Protein AF-A0A9E6JES0-F1 (afdb_monomer)

Nearest PDB structures (foldseek):
  8ete-assembly1_A-2  TM=7.889E-01  e=2.264E-19  Bifidobacterium longum
  8esi-assembly1_B  TM=7.777E-01  e=3.001E-19  Bifidobacterium longum
  8bls-assembly1_E  TM=7.922E-01  e=1.467E-17  Ligilactobacillus salivarius
  8blt-assembly1_A  TM=7.902E-01  e=5.364E-17  Ligilactobacillus salivarius
  5hke-assembly1_A  TM=7.752E-01  e=6.004E-17  Ligilactobacillus salivarius

Mean predicted aligned error: 7.17 Å

Radius of gyration: 21.52 Å; Cα contacts (8 Å, |Δi|>4): 834; chains: 1; bounding box: 73×72×56 Å

Sequence (370 aa):
MNQQLLALTLTATTMGTISSAAEACTRALYHSDALETTMVTRSMDWEGYDQAVVRGIPRGTVLDTRAPKVYGVDLNKSGVANQAYKSKYAMIEIASFDAEFVTEAINEHGVLGQIHYLNTDWQDEKALKKGNTNIDGQQFVQYVVANAKNLDEVQSIINNTNIRDQKLGGVPGQYDANATVDHFLAHFIFADNSGETILVEMVNGEKKLYRGAGSLDVISNNPTFDTMAEIDKELMGEKRFPTASINSLDRRHRAQYALEEVKAYEERFGIRDNKQLGNIIEGVAHEMRSGYTKWDVAYDMNFPTLWVSQVDLKNKTLKLDRWDTDQIEQYDFTMFDVDGKKVVELGRNPNGPETQPCTNINKSQPFCAK

Structure (mmCIF, N/CA/C/O backbone):
data_AF-A0A9E6JES0-F1
#
_entry.id   AF-A0A9E6JES0-F1
#
loop_
_atom_site.group_PDB
_atom_site.id
_atom_site.type_symbol
_atom_site.label_atom_id
_atom_site.label_alt_id
_atom_site.label_comp_id
_atom_site.label_asym_id
_atom_site.label_entity_id
_atom_site.label_seq_id
_atom_site.pdbx_PDB_ins_code
_atom_site.Cartn_x
_atom_site.Cartn_y
_atom_site.Cartn_z
_atom_site.occupancy
_atom_site.B_iso_or_equiv
_atom_site.auth_seq_id
_atom_site.auth_comp_id
_atom_site.auth_asym_id
_atom_site.auth_atom_id
_atom_site.pdbx_PDB_model_num
ATOM 1 N N . MET A 1 1 ? 52.887 48.278 -13.677 1.00 36.44 1 MET A N 1
ATOM 2 C CA . MET A 1 1 ? 52.695 47.288 -12.597 1.00 36.44 1 MET A CA 1
ATOM 3 C C . MET A 1 1 ? 51.521 47.737 -11.755 1.00 36.44 1 MET A C 1
ATOM 5 O O . MET A 1 1 ? 51.681 48.677 -10.999 1.00 36.44 1 MET A O 1
ATOM 9 N N . ASN A 1 2 ? 50.353 47.135 -11.957 1.00 38.06 2 ASN A N 1
ATOM 10 C CA . ASN A 1 2 ? 49.202 47.223 -11.060 1.00 38.06 2 ASN A CA 1
ATOM 11 C C . ASN A 1 2 ? 48.359 45.978 -11.337 1.00 38.06 2 ASN A C 1
ATOM 13 O O . ASN A 1 2 ? 47.704 45.908 -12.371 1.00 38.06 2 ASN A O 1
ATOM 17 N N . GLN A 1 3 ? 48.416 44.988 -10.451 1.00 35.19 3 GLN A N 1
ATOM 18 C CA . GLN A 1 3 ? 47.394 43.951 -10.375 1.00 35.19 3 GLN A CA 1
ATOM 19 C C . GLN A 1 3 ? 47.035 43.770 -8.905 1.00 35.19 3 GLN A C 1
ATOM 21 O O . GLN A 1 3 ? 47.848 43.333 -8.094 1.00 35.19 3 GLN A O 1
ATOM 26 N N . GLN A 1 4 ? 45.826 44.212 -8.572 1.00 38.94 4 GLN A N 1
ATOM 27 C CA . GLN A 1 4 ? 45.178 43.957 -7.297 1.00 38.94 4 GLN A CA 1
ATOM 28 C C . GLN A 1 4 ? 44.778 42.478 -7.267 1.00 38.94 4 GLN A C 1
ATOM 30 O O . GLN A 1 4 ? 44.084 42.009 -8.169 1.00 38.94 4 GLN A O 1
ATOM 35 N N . LEU A 1 5 ? 45.227 41.743 -6.248 1.00 36.50 5 LEU A N 1
ATOM 36 C CA . LEU A 1 5 ? 44.722 40.404 -5.957 1.00 36.50 5 LEU A CA 1
ATOM 37 C C . LEU A 1 5 ? 43.260 40.522 -5.500 1.00 36.50 5 LEU A C 1
ATOM 39 O O . LEU A 1 5 ? 42.992 41.037 -4.414 1.00 36.50 5 LEU A O 1
ATOM 43 N N . LEU A 1 6 ? 42.325 40.010 -6.302 1.00 34.41 6 LEU A N 1
ATOM 44 C CA . LEU A 1 6 ? 41.021 39.589 -5.797 1.00 34.41 6 LEU A CA 1
ATOM 45 C C . LEU A 1 6 ? 41.221 38.281 -5.025 1.00 34.41 6 LEU A C 1
ATOM 47 O O . LEU A 1 6 ? 41.527 37.245 -5.613 1.00 34.41 6 LEU A O 1
ATOM 51 N N . ALA A 1 7 ? 41.035 38.325 -3.710 1.00 34.94 7 ALA A N 1
ATOM 52 C CA . ALA A 1 7 ? 40.843 37.125 -2.914 1.00 34.94 7 ALA A CA 1
ATOM 53 C C . ALA A 1 7 ? 39.431 36.584 -3.195 1.00 34.94 7 ALA A C 1
ATOM 55 O O . ALA A 1 7 ? 38.444 37.154 -2.734 1.00 34.94 7 ALA A O 1
ATOM 56 N N . LEU A 1 8 ? 39.332 35.502 -3.974 1.00 33.69 8 LEU A N 1
ATOM 57 C CA . LEU A 1 8 ? 38.118 34.690 -4.035 1.00 33.69 8 LEU A CA 1
ATOM 58 C C . LEU A 1 8 ? 37.999 33.923 -2.713 1.00 33.69 8 LEU A C 1
ATOM 60 O O . LEU A 1 8 ? 38.677 32.920 -2.494 1.00 33.69 8 LEU A O 1
ATOM 64 N N . THR A 1 9 ? 37.134 34.391 -1.821 1.00 37.25 9 THR A N 1
ATOM 65 C CA . THR A 1 9 ? 36.620 33.583 -0.718 1.00 37.25 9 THR A CA 1
ATOM 66 C C . THR A 1 9 ? 35.673 32.534 -1.296 1.00 37.25 9 THR A C 1
ATOM 68 O O . THR A 1 9 ? 34.505 32.810 -1.564 1.00 37.25 9 THR A O 1
ATOM 71 N N . LEU A 1 10 ? 36.185 31.316 -1.504 1.00 34.88 10 LEU A N 1
ATOM 72 C CA . LEU A 1 10 ? 35.352 30.132 -1.703 1.00 34.88 10 LEU A CA 1
ATOM 73 C C . LEU A 1 10 ? 34.553 29.918 -0.411 1.00 34.88 10 LEU A C 1
ATOM 75 O O . LEU A 1 10 ? 35.067 29.413 0.586 1.00 34.88 10 LEU A O 1
ATOM 79 N N . THR A 1 11 ? 33.296 30.348 -0.406 1.00 38.84 11 THR A N 1
ATOM 80 C CA . THR A 1 11 ? 32.324 29.887 0.580 1.00 38.84 11 THR A CA 1
ATOM 81 C C . THR A 1 11 ? 32.032 28.433 0.241 1.00 38.84 11 THR A C 1
ATOM 83 O O . THR A 1 11 ? 31.257 28.131 -0.662 1.00 38.84 11 THR A O 1
ATOM 86 N N . ALA A 1 12 ? 32.720 27.521 0.927 1.00 36.16 12 ALA A N 1
ATOM 87 C CA . ALA A 1 12 ? 32.355 26.116 0.938 1.00 36.16 12 ALA A CA 1
ATOM 88 C C . ALA A 1 12 ? 30.955 26.022 1.552 1.00 36.16 12 ALA A C 1
ATOM 90 O O . ALA A 1 12 ? 30.785 26.063 2.770 1.00 36.16 12 ALA A O 1
ATOM 91 N N . THR A 1 13 ? 29.939 25.967 0.696 1.00 40.62 13 THR A N 1
ATOM 92 C CA . THR A 1 13 ? 28.617 25.490 1.075 1.00 40.62 13 THR A CA 1
ATOM 93 C C . THR A 1 13 ? 28.819 24.037 1.465 1.00 40.62 13 THR A C 1
ATOM 95 O O . THR A 1 13 ? 29.017 23.169 0.619 1.00 40.62 13 THR A O 1
ATOM 98 N N . THR A 1 14 ? 28.853 23.774 2.768 1.00 35.28 14 THR A N 1
ATOM 99 C CA . THR A 1 14 ? 28.667 22.431 3.299 1.00 35.28 14 THR A CA 1
ATOM 100 C C . THR A 1 14 ? 27.285 21.981 2.841 1.00 35.28 14 THR A C 1
ATOM 102 O O . THR A 1 14 ? 26.285 22.305 3.481 1.00 35.28 14 THR A O 1
ATOM 105 N N . MET A 1 15 ? 27.214 21.301 1.693 1.00 36.19 15 MET A N 1
ATOM 106 C CA . MET A 1 15 ? 26.081 20.443 1.377 1.00 36.19 15 MET A CA 1
ATOM 107 C C . MET A 1 15 ? 26.016 19.460 2.532 1.00 36.19 15 MET A C 1
ATOM 109 O O . MET A 1 15 ? 26.917 18.636 2.700 1.00 36.19 15 MET A O 1
ATOM 113 N N . GLY A 1 16 ? 25.019 19.642 3.398 1.00 29.86 16 GLY A N 1
ATOM 114 C CA . GLY A 1 16 ? 24.712 18.665 4.422 1.00 29.86 16 GLY A CA 1
ATOM 115 C C . GLY A 1 16 ? 24.606 17.324 3.721 1.00 29.86 16 GLY A C 1
ATOM 116 O O . GLY A 1 16 ? 23.878 17.194 2.738 1.00 29.86 16 GLY A O 1
ATOM 117 N N . THR A 1 17 ? 25.398 16.362 4.172 1.00 29.11 17 THR A N 1
ATOM 118 C CA . THR A 1 17 ? 25.252 14.969 3.781 1.00 29.11 17 THR A CA 1
ATOM 119 C C . THR A 1 17 ? 23.839 14.565 4.171 1.00 29.11 17 THR A C 1
ATOM 121 O O . THR A 1 17 ? 23.573 14.310 5.348 1.00 29.11 17 THR A O 1
ATOM 124 N N . ILE A 1 18 ? 22.920 14.596 3.204 1.00 34.69 18 ILE A N 1
ATOM 125 C CA . ILE A 1 18 ? 21.610 13.973 3.331 1.00 34.69 18 ILE A CA 1
ATOM 126 C C . ILE A 1 18 ? 21.941 12.510 3.585 1.00 34.69 18 ILE A C 1
ATOM 128 O O . ILE A 1 18 ? 22.409 11.810 2.690 1.00 34.69 18 ILE A O 1
ATOM 132 N N . SER A 1 19 ? 21.826 12.098 4.846 1.00 30.64 19 SER A N 1
ATOM 133 C CA . SER A 1 19 ? 21.893 10.694 5.221 1.00 30.64 19 SER A CA 1
ATOM 134 C C . SER A 1 19 ? 20.613 10.082 4.683 1.00 30.64 19 SER A C 1
ATOM 136 O O . SER A 1 19 ? 19.586 10.064 5.349 1.00 30.64 19 SER A O 1
ATOM 138 N N . SER A 1 20 ? 20.648 9.710 3.410 1.00 39.06 20 SER A N 1
ATOM 139 C CA . SER A 1 20 ? 19.683 8.799 2.832 1.00 39.06 20 SER A CA 1
ATOM 140 C C . SER A 1 20 ? 19.835 7.486 3.625 1.00 39.06 20 SER A C 1
ATOM 142 O O . SER A 1 20 ? 20.966 7.166 4.005 1.00 39.06 20 SER A O 1
ATOM 144 N N . ALA A 1 21 ? 18.756 6.761 3.952 1.00 45.75 21 ALA A N 1
ATOM 145 C CA . ALA A 1 21 ? 18.771 5.454 4.640 1.00 45.75 21 ALA A CA 1
ATOM 146 C C . ALA A 1 21 ? 17.781 4.499 3.942 1.00 45.75 21 ALA A C 1
ATOM 148 O O . ALA A 1 21 ? 16.634 4.854 3.789 1.00 45.75 21 ALA A O 1
ATOM 149 N N . ALA A 1 22 ? 18.202 3.308 3.525 1.00 50.12 22 ALA A N 1
ATOM 150 C CA . ALA A 1 22 ? 17.605 2.482 2.467 1.00 50.12 22 ALA A CA 1
ATOM 151 C C . ALA A 1 22 ? 16.067 2.290 2.344 1.00 50.12 22 ALA A C 1
ATOM 153 O O . ALA A 1 22 ? 15.336 2.280 3.322 1.00 50.12 22 ALA A O 1
ATOM 154 N N . GLU A 1 23 ? 15.595 2.099 1.095 1.00 55.84 23 GLU A N 1
ATOM 155 C CA . GLU A 1 23 ? 14.485 2.880 0.510 1.00 55.84 23 GLU A CA 1
ATOM 156 C C . GLU A 1 23 ? 13.572 2.147 -0.499 1.00 55.84 23 GLU A C 1
ATOM 158 O O . GLU A 1 23 ? 13.365 2.642 -1.617 1.00 55.84 23 GLU A O 1
ATOM 163 N N . ALA A 1 24 ? 13.078 0.943 -0.204 1.00 67.19 24 ALA A N 1
ATOM 164 C CA . ALA A 1 24 ? 12.515 0.116 -1.274 1.00 67.19 24 ALA A CA 1
ATOM 165 C C . ALA A 1 24 ? 11.066 -0.402 -1.092 1.00 67.19 24 ALA A C 1
ATOM 167 O O . ALA A 1 24 ? 10.804 -1.349 -0.390 1.00 67.19 24 ALA A O 1
ATOM 168 N N . CYS A 1 25 ? 10.110 0.254 -1.738 1.00 89.38 25 CY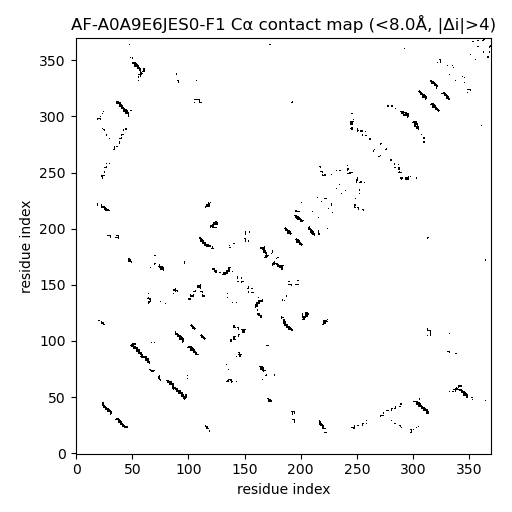S A N 1
ATOM 169 C CA . CYS A 1 25 ? 8.732 -0.051 -2.139 1.00 89.38 25 CYS A CA 1
ATOM 170 C C . CYS A 1 25 ? 8.390 0.994 -3.218 1.00 89.38 25 CYS A C 1
ATOM 172 O O . CYS A 1 25 ? 8.912 2.112 -3.203 1.00 89.38 25 CYS A O 1
ATOM 174 N N . THR A 1 26 ? 7.542 0.703 -4.188 1.00 96.19 26 THR A N 1
ATOM 175 C CA . THR A 1 26 ? 7.015 1.751 -5.079 1.00 96.19 26 THR A CA 1
ATOM 176 C C . THR A 1 26 ? 5.608 1.390 -5.476 1.00 96.19 26 THR A C 1
ATOM 178 O O . THR A 1 26 ? 5.322 0.231 -5.746 1.00 96.19 26 THR A O 1
ATOM 181 N N . ARG A 1 27 ? 4.728 2.382 -5.489 1.00 97.19 27 ARG A N 1
ATOM 182 C CA . 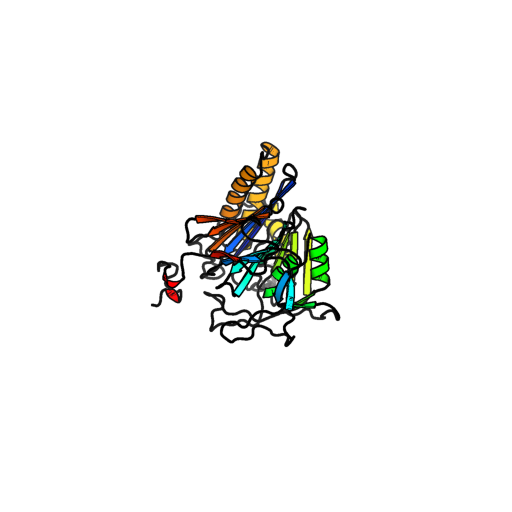ARG A 1 27 ? 3.343 2.271 -5.929 1.00 97.19 27 ARG A CA 1
ATOM 183 C C . ARG A 1 27 ? 3.148 3.162 -7.142 1.00 97.19 27 ARG A C 1
ATOM 185 O O . ARG A 1 27 ? 3.653 4.281 -7.145 1.00 97.19 27 ARG A O 1
ATOM 192 N N . ALA A 1 28 ? 2.350 2.688 -8.091 1.00 98.56 28 ALA A N 1
ATOM 193 C CA . ALA A 1 28 ? 1.813 3.459 -9.203 1.00 98.56 28 ALA A CA 1
ATOM 194 C C . ALA A 1 28 ? 0.284 3.287 -9.271 1.00 98.56 28 ALA A C 1
ATOM 196 O O . ALA A 1 28 ? -0.223 2.173 -9.131 1.00 98.56 28 ALA A O 1
ATOM 197 N N . LEU A 1 29 ? -0.445 4.380 -9.478 1.00 98.69 29 LEU A N 1
ATOM 198 C CA . LEU A 1 29 ? -1.895 4.447 -9.631 1.00 98.69 29 LEU A CA 1
ATOM 199 C C . LEU A 1 29 ? -2.220 4.983 -11.022 1.00 98.69 29 LEU A C 1
ATOM 201 O O . LEU A 1 29 ? -1.672 5.991 -11.448 1.00 98.69 29 LEU A O 1
ATOM 205 N N . TYR A 1 30 ? -3.140 4.324 -11.715 1.00 98.69 30 TYR A N 1
ATOM 206 C CA . TYR A 1 30 ? -3.657 4.776 -12.996 1.00 98.69 30 TYR A CA 1
ATOM 207 C C . TYR A 1 30 ? -5.181 4.778 -12.974 1.00 98.69 30 TYR A C 1
ATOM 209 O O . TYR A 1 30 ? -5.793 3.755 -12.660 1.00 98.69 30 TYR A O 1
ATOM 217 N N . HIS A 1 31 ? -5.790 5.905 -13.336 1.00 98.31 31 HIS A N 1
ATOM 218 C CA . HIS A 1 31 ? -7.228 5.998 -13.560 1.00 98.31 31 HIS A CA 1
ATOM 219 C C . HIS A 1 31 ? -7.518 6.068 -15.059 1.00 98.31 31 HIS A C 1
ATOM 221 O O . HIS A 1 31 ? -7.010 6.949 -15.749 1.00 98.31 31 HIS A O 1
ATOM 227 N N . SER A 1 32 ? -8.343 5.145 -15.552 1.00 97.62 32 SER A N 1
ATOM 228 C CA . SER A 1 32 ? -8.888 5.194 -16.910 1.00 97.62 32 SER A CA 1
ATOM 229 C C . SER A 1 32 ? -10.294 5.779 -16.850 1.00 97.62 32 SER A C 1
ATOM 231 O O . SER A 1 32 ? -11.217 5.120 -16.364 1.00 97.62 32 SER A O 1
ATOM 233 N N . ASP A 1 33 ? -10.469 6.981 -17.402 1.00 94.25 33 ASP A N 1
ATOM 234 C CA . ASP A 1 33 ? -11.790 7.606 -17.553 1.00 94.25 33 ASP A CA 1
ATOM 235 C C . ASP A 1 33 ? -12.699 6.761 -18.462 1.00 94.25 33 ASP A C 1
ATOM 237 O O . ASP A 1 33 ? -13.901 6.654 -18.230 1.00 94.25 33 ASP A O 1
ATOM 241 N N . ALA A 1 34 ? -12.129 6.118 -19.491 1.00 93.38 34 ALA A N 1
ATOM 242 C CA . ALA A 1 34 ? -12.888 5.326 -20.459 1.00 93.38 34 ALA A CA 1
ATOM 243 C C . ALA A 1 34 ? -13.492 4.053 -19.845 1.00 93.38 34 ALA A C 1
ATOM 245 O O . ALA A 1 34 ? -14.573 3.619 -20.249 1.00 93.38 34 ALA A O 1
ATOM 246 N N . LEU A 1 35 ? -12.798 3.450 -18.877 1.00 96.00 35 LEU A N 1
ATOM 247 C CA . LEU A 1 35 ? -13.262 2.270 -18.140 1.00 96.00 35 LEU A CA 1
ATOM 248 C C . LEU A 1 35 ? -13.908 2.635 -16.790 1.00 96.00 35 LEU A C 1
ATOM 250 O O . LEU A 1 35 ? -14.484 1.770 -16.110 1.00 96.00 35 LEU A O 1
ATOM 254 N N . GLU A 1 36 ? -13.815 3.911 -16.405 1.00 96.69 36 GLU A N 1
ATOM 255 C CA . GLU A 1 36 ? -14.141 4.461 -15.089 1.00 96.69 36 GLU A CA 1
ATOM 256 C C . GLU A 1 36 ? -13.551 3.593 -13.966 1.00 96.69 36 GLU A C 1
ATOM 258 O O . GLU A 1 36 ? -14.261 3.210 -13.031 1.00 96.69 36 GLU A O 1
ATOM 263 N N . THR A 1 37 ? -12.288 3.184 -14.102 1.00 97.62 37 THR A N 1
ATOM 264 C CA . THR A 1 37 ? -11.623 2.272 -13.163 1.00 97.62 37 THR A CA 1
ATOM 265 C C . THR A 1 37 ? -10.252 2.791 -12.766 1.00 97.62 37 THR A C 1
ATOM 267 O O . THR A 1 37 ? -9.499 3.297 -13.599 1.00 97.62 37 THR A O 1
ATOM 270 N N . THR A 1 38 ? -9.916 2.615 -11.492 1.00 98.62 38 THR A N 1
ATOM 271 C CA . THR A 1 38 ? -8.578 2.862 -10.963 1.00 98.62 38 THR A CA 1
ATOM 272 C C . THR A 1 38 ? -7.861 1.539 -10.740 1.00 98.62 38 THR A C 1
ATOM 274 O O . THR A 1 38 ? -8.344 0.677 -10.000 1.00 98.62 38 THR A O 1
ATOM 277 N N . MET A 1 39 ? -6.678 1.403 -11.335 1.00 98.56 39 MET A N 1
ATOM 278 C CA . MET A 1 39 ? -5.747 0.318 -11.054 1.00 98.56 39 MET A CA 1
ATOM 279 C C . MET A 1 39 ? -4.549 0.831 -10.274 1.00 98.56 39 MET A C 1
ATOM 281 O O . MET A 1 39 ? -3.936 1.830 -10.642 1.00 98.56 39 MET A O 1
ATOM 285 N N . VAL A 1 40 ? -4.197 0.123 -9.209 1.00 98.75 40 VAL A N 1
ATOM 286 C CA . VAL A 1 40 ? -3.021 0.423 -8.391 1.00 98.75 40 VAL A CA 1
ATOM 287 C C . VAL A 1 40 ? -2.099 -0.776 -8.428 1.00 98.75 40 VAL A C 1
ATOM 289 O O . VAL A 1 40 ? -2.554 -1.899 -8.255 1.00 98.75 40 VAL A O 1
ATOM 292 N N . THR A 1 41 ? -0.807 -0.564 -8.630 1.00 98.25 41 THR A N 1
ATOM 293 C CA . THR A 1 41 ? 0.206 -1.599 -8.431 1.00 98.25 41 THR A CA 1
ATOM 294 C C . THR A 1 41 ? 1.235 -1.142 -7.414 1.00 98.25 41 THR A C 1
ATOM 296 O O . THR A 1 41 ? 1.485 0.058 -7.289 1.00 98.25 41 THR A O 1
ATOM 299 N N . ARG A 1 42 ? 1.814 -2.086 -6.672 1.00 97.19 42 ARG A N 1
ATOM 300 C CA . ARG A 1 42 ? 2.859 -1.832 -5.684 1.00 97.19 42 ARG A CA 1
ATOM 301 C C . ARG A 1 42 ? 3.903 -2.939 -5.693 1.00 97.19 42 ARG A C 1
ATOM 303 O O . ARG A 1 42 ? 3.544 -4.109 -5.720 1.00 97.19 42 ARG A O 1
ATOM 310 N N . SER A 1 43 ? 5.177 -2.574 -5.580 1.00 95.44 43 SER A N 1
ATOM 311 C CA . SER A 1 43 ? 6.254 -3.480 -5.180 1.00 95.44 43 SER A CA 1
ATOM 312 C C . SER A 1 43 ? 6.495 -3.407 -3.671 1.00 95.44 43 SER A C 1
ATOM 314 O O . SER A 1 43 ? 6.584 -2.317 -3.096 1.00 95.44 43 SER A O 1
ATOM 316 N N . MET A 1 44 ? 6.606 -4.569 -3.030 1.00 93.94 44 MET A N 1
ATOM 317 C CA . MET A 1 44 ? 7.165 -4.701 -1.689 1.00 93.94 44 MET A CA 1
ATOM 318 C C . MET A 1 44 ? 8.609 -5.142 -1.827 1.00 93.94 44 MET A C 1
ATOM 320 O O . MET A 1 44 ? 8.873 -6.262 -2.268 1.00 93.94 44 MET A O 1
ATOM 324 N N . ASP A 1 45 ? 9.537 -4.271 -1.455 1.00 91.25 45 ASP A N 1
ATOM 325 C CA . ASP A 1 45 ? 10.955 -4.554 -1.591 1.00 91.25 45 ASP A CA 1
ATOM 326 C C . ASP A 1 45 ? 11.606 -4.560 -0.209 1.00 91.25 45 ASP A C 1
ATOM 328 O O . ASP A 1 45 ? 11.357 -3.710 0.643 1.00 91.25 45 ASP A O 1
ATOM 332 N N . TRP A 1 46 ? 12.392 -5.587 0.074 1.00 88.19 46 TRP A N 1
ATOM 333 C CA . TRP A 1 46 ? 12.938 -5.741 1.411 1.00 88.19 46 TRP A CA 1
ATOM 334 C C . TRP A 1 46 ? 14.159 -6.636 1.384 1.00 88.19 46 TRP A C 1
ATOM 336 O O . TRP A 1 46 ? 14.167 -7.678 0.729 1.00 88.19 46 TRP A O 1
ATOM 346 N N . GLU A 1 47 ? 15.196 -6.247 2.117 1.00 81.38 47 GLU A N 1
ATOM 347 C CA . GLU A 1 47 ? 16.322 -7.136 2.347 1.00 81.38 47 GLU A CA 1
ATOM 348 C C . GLU A 1 47 ? 15.921 -8.177 3.397 1.00 81.38 47 GLU A C 1
ATOM 350 O O . GLU A 1 47 ? 16.014 -7.932 4.593 1.00 81.38 47 GLU A O 1
ATOM 355 N N . GLY A 1 48 ? 15.428 -9.334 2.955 1.00 78.94 48 GLY A N 1
ATOM 356 C CA . GLY A 1 48 ? 15.006 -10.416 3.841 1.00 78.94 48 GLY A CA 1
ATOM 357 C C . GLY A 1 48 ? 13.827 -11.191 3.269 1.00 78.94 48 GLY A C 1
ATOM 358 O O . GLY A 1 48 ? 13.750 -11.439 2.069 1.00 78.94 48 GLY A O 1
ATOM 359 N N . TYR A 1 49 ? 12.912 -11.579 4.148 1.00 80.62 49 TYR A N 1
ATOM 360 C CA . TYR A 1 49 ? 11.656 -12.240 3.811 1.00 80.62 49 TYR A CA 1
ATOM 361 C C . TYR A 1 49 ? 10.546 -11.666 4.683 1.00 80.62 49 TYR A C 1
ATOM 363 O O . TYR A 1 49 ? 10.802 -11.200 5.792 1.00 80.62 49 TYR A O 1
ATOM 371 N N . ASP A 1 50 ? 9.311 -11.729 4.196 1.00 85.00 50 ASP A N 1
ATOM 372 C CA . ASP A 1 50 ? 8.157 -11.258 4.957 1.00 85.00 50 ASP A CA 1
ATOM 373 C C . ASP A 1 50 ? 7.138 -12.359 5.274 1.00 85.00 50 ASP A C 1
ATOM 375 O O . ASP A 1 50 ? 6.283 -12.152 6.123 1.00 85.00 50 ASP A O 1
ATOM 379 N N . GLN A 1 51 ? 7.206 -13.527 4.626 1.00 86.81 51 GLN A N 1
ATOM 380 C CA . GLN A 1 51 ? 6.226 -14.607 4.816 1.00 86.81 51 GLN A CA 1
ATOM 381 C C . GLN A 1 51 ? 4.771 -14.104 4.738 1.00 86.81 51 GLN A C 1
ATOM 383 O O . GLN A 1 51 ? 3.906 -14.539 5.502 1.00 86.81 51 GLN A O 1
ATOM 388 N N . ALA A 1 52 ? 4.499 -13.160 3.824 1.00 91.31 52 ALA A N 1
ATOM 389 C CA . ALA A 1 52 ? 3.209 -12.487 3.772 1.00 91.31 52 ALA A CA 1
ATOM 390 C C . ALA A 1 52 ? 2.030 -13.452 3.597 1.00 91.31 52 ALA A C 1
ATOM 392 O O . ALA A 1 52 ? 2.049 -14.353 2.752 1.00 91.31 52 ALA A O 1
ATOM 393 N N . VAL A 1 53 ? 0.956 -13.185 4.333 1.00 94.62 53 VAL A N 1
ATOM 394 C CA . VAL A 1 53 ? -0.302 -13.936 4.305 1.00 94.62 53 VAL A CA 1
ATOM 395 C C . VAL A 1 53 ? -1.417 -13.021 3.821 1.00 94.62 53 VAL A C 1
ATOM 397 O O . VAL A 1 53 ? -1.550 -11.899 4.301 1.00 94.62 53 VAL A O 1
ATOM 400 N N . VAL A 1 54 ? -2.244 -13.509 2.902 1.00 97.56 54 VAL A N 1
ATOM 401 C CA . VAL A 1 54 ? -3.464 -12.829 2.469 1.00 97.56 54 VAL A CA 1
ATOM 402 C C . VAL A 1 54 ? -4.632 -13.316 3.318 1.00 97.56 54 VAL A C 1
ATOM 404 O O . VAL A 1 54 ? -4.876 -14.522 3.420 1.00 97.56 54 VAL A O 1
ATOM 407 N N . ARG A 1 55 ? -5.361 -12.388 3.942 1.00 98.31 55 ARG A N 1
ATOM 408 C CA . ARG A 1 55 ? -6.470 -12.685 4.859 1.00 98.31 55 ARG A CA 1
ATOM 409 C C . ARG A 1 55 ? -7.759 -12.009 4.398 1.00 98.31 55 ARG A C 1
ATOM 411 O O . ARG A 1 55 ? -7.758 -10.831 4.059 1.00 98.31 55 ARG A O 1
ATOM 418 N N . GLY A 1 56 ? -8.861 -12.751 4.430 1.00 98.62 56 GLY A N 1
ATOM 419 C CA . GLY A 1 56 ? -10.222 -12.239 4.328 1.00 98.62 56 GLY A CA 1
ATOM 420 C C . GLY A 1 56 ? -10.752 -11.913 5.721 1.00 98.62 56 GLY A C 1
ATOM 421 O O . GLY A 1 56 ? -10.832 -12.791 6.586 1.00 98.62 56 GLY A O 1
ATOM 422 N N . ILE A 1 57 ? -11.095 -10.649 5.947 1.00 98.50 57 ILE A N 1
ATOM 423 C CA . ILE A 1 57 ? -11.578 -10.112 7.220 1.00 98.50 57 ILE A CA 1
ATOM 424 C C . ILE A 1 57 ? -13.071 -9.804 7.082 1.00 98.50 57 ILE A C 1
ATOM 426 O O . ILE A 1 57 ? -13.420 -8.846 6.391 1.00 98.50 57 ILE A O 1
ATOM 430 N N . PRO A 1 58 ? -13.977 -10.567 7.719 1.00 98.69 58 PRO A N 1
ATOM 431 C CA . PRO A 1 58 ? -15.403 -10.249 7.701 1.00 98.69 58 PRO A CA 1
ATOM 432 C C . PRO A 1 58 ? -15.740 -8.931 8.411 1.00 98.69 58 PRO A C 1
ATOM 434 O O . PRO A 1 58 ? -14.996 -8.459 9.285 1.00 98.69 58 PRO A O 1
ATOM 437 N N . ARG A 1 59 ? -16.911 -8.366 8.098 1.00 98.75 59 ARG A N 1
ATOM 438 C CA . ARG A 1 59 ? -17.499 -7.253 8.855 1.00 98.75 59 ARG A CA 1
ATOM 439 C C . ARG A 1 59 ? -17.668 -7.642 10.322 1.00 98.75 59 ARG A C 1
ATOM 441 O O . ARG A 1 59 ? -17.963 -8.783 10.667 1.00 98.75 59 ARG A O 1
ATOM 448 N N . GLY A 1 60 ? -17.523 -6.672 11.214 1.00 98.44 60 GLY A N 1
ATOM 449 C CA . GLY A 1 60 ? -17.691 -6.882 12.647 1.00 98.44 60 GLY A CA 1
ATOM 450 C C . GLY A 1 60 ? -16.544 -7.631 13.329 1.00 98.44 60 GLY A C 1
ATOM 451 O O . GLY A 1 60 ? -16.660 -7.905 14.529 1.00 98.44 60 GLY A O 1
ATOM 452 N N . THR A 1 61 ? -15.457 -7.944 12.611 1.00 98.25 61 THR A N 1
ATOM 453 C CA . THR A 1 61 ? -14.246 -8.542 13.188 1.00 98.25 61 THR A CA 1
ATOM 454 C C . THR A 1 61 ? -13.678 -7.612 14.252 1.00 98.25 61 THR A C 1
ATOM 456 O O . THR A 1 61 ? -13.585 -6.405 14.040 1.00 98.25 61 THR A O 1
ATOM 459 N N . VAL A 1 62 ? -13.325 -8.170 15.412 1.00 97.06 62 VAL A N 1
ATOM 460 C CA . VAL A 1 62 ? -12.720 -7.408 16.507 1.00 97.06 62 VAL A CA 1
ATOM 461 C C . VAL A 1 62 ? -11.240 -7.198 16.198 1.00 97.06 62 VAL A C 1
ATOM 463 O O . VAL A 1 62 ? -10.494 -8.168 16.099 1.00 97.06 62 VAL A O 1
ATOM 466 N N . LEU A 1 63 ? -10.850 -5.939 16.041 1.00 95.00 63 LEU A N 1
ATOM 467 C CA . LEU A 1 63 ? -9.508 -5.467 15.707 1.00 95.00 63 LEU A CA 1
ATOM 468 C C . LEU A 1 63 ? -9.004 -4.514 16.797 1.00 95.00 63 LEU A C 1
ATOM 470 O O . LEU A 1 63 ? -9.761 -4.130 17.691 1.00 95.00 63 LEU A O 1
ATOM 474 N N . ASP A 1 64 ? -7.733 -4.134 16.719 1.00 93.25 64 ASP A N 1
ATOM 475 C CA . ASP A 1 64 ? -7.023 -3.421 17.780 1.00 93.25 64 ASP A CA 1
ATOM 476 C C . ASP A 1 64 ? -6.444 -2.097 17.282 1.00 93.25 64 ASP A C 1
ATOM 478 O O . ASP A 1 64 ? -5.970 -1.994 16.152 1.00 93.25 64 ASP A O 1
ATOM 482 N N . THR A 1 65 ? -6.480 -1.067 18.122 1.00 92.50 65 THR A N 1
ATOM 483 C CA . THR A 1 65 ? -5.833 0.217 17.835 1.00 92.50 65 THR A CA 1
ATOM 484 C C . THR A 1 65 ? -4.332 0.212 18.117 1.00 92.50 65 THR A C 1
ATOM 486 O O . THR A 1 65 ? -3.653 1.179 17.776 1.00 92.50 65 THR A O 1
ATOM 489 N N . ARG A 1 66 ? -3.817 -0.817 18.796 1.00 90.06 66 ARG A N 1
ATOM 490 C CA . ARG A 1 66 ? -2.441 -0.901 19.285 1.00 90.06 66 ARG A CA 1
ATOM 491 C C . ARG A 1 66 ? -1.642 -1.962 18.532 1.00 90.06 66 ARG A C 1
ATOM 493 O O . ARG A 1 66 ? -2.164 -3.028 18.213 1.00 90.06 66 ARG A O 1
ATOM 500 N N . ALA A 1 67 ? -0.358 -1.700 18.301 1.00 83.50 67 ALA A N 1
ATOM 501 C CA . ALA A 1 67 ? 0.555 -2.715 17.790 1.00 83.50 67 ALA A CA 1
ATOM 502 C C . ALA A 1 67 ? 0.655 -3.916 18.753 1.00 83.50 67 ALA A C 1
ATOM 504 O O . ALA A 1 67 ? 0.637 -3.730 19.981 1.00 83.50 67 ALA A O 1
ATOM 505 N N . PRO A 1 68 ? 0.764 -5.151 18.231 1.00 78.19 68 PRO A N 1
ATOM 506 C CA . PRO A 1 68 ? 0.908 -6.330 19.070 1.00 78.19 68 PRO A CA 1
ATOM 507 C C . PRO A 1 68 ? 2.258 -6.336 19.800 1.00 78.19 68 PRO A C 1
ATOM 509 O O . PRO A 1 68 ? 3.187 -5.596 19.476 1.00 78.19 68 PRO A O 1
ATOM 512 N N . LYS A 1 69 ? 2.378 -7.216 20.800 1.00 83.00 69 LYS A N 1
ATOM 513 C CA . LYS A 1 69 ? 3.691 -7.572 21.345 1.00 83.00 69 LYS A CA 1
ATOM 514 C C . LYS A 1 69 ? 4.383 -8.519 20.377 1.00 83.00 69 LYS A C 1
ATOM 516 O O . LYS A 1 69 ? 3.821 -9.562 20.052 1.00 83.00 69 LYS A O 1
ATOM 521 N N . VAL A 1 70 ? 5.610 -8.183 20.008 1.00 78.19 70 VAL A N 1
ATOM 522 C CA . VAL A 1 70 ? 6.435 -8.943 19.066 1.00 78.19 70 VAL A CA 1
ATOM 523 C C . VAL A 1 70 ? 7.674 -9.429 19.809 1.00 78.19 70 VAL A C 1
ATOM 525 O O . VAL A 1 70 ? 8.319 -8.653 20.508 1.00 78.19 70 VAL A O 1
ATOM 528 N N . TYR A 1 71 ? 7.951 -10.735 19.767 1.00 75.75 71 TYR A N 1
ATOM 529 C CA . TYR A 1 71 ? 9.052 -11.381 20.510 1.00 75.75 71 TYR A CA 1
ATOM 530 C C . TYR A 1 71 ? 9.157 -10.989 22.000 1.00 75.75 71 TYR A C 1
ATOM 532 O O . TYR A 1 71 ? 10.237 -10.877 22.572 1.00 75.75 71 TYR A O 1
ATOM 540 N N . GLY A 1 72 ? 8.013 -10.769 22.659 1.00 76.12 72 GLY A N 1
ATOM 541 C CA . GLY A 1 72 ? 7.956 -10.344 24.064 1.00 76.12 72 GLY A CA 1
ATOM 542 C C . GLY A 1 72 ? 8.253 -8.857 24.301 1.00 76.12 72 GLY A C 1
ATOM 543 O O . GLY A 1 72 ? 8.120 -8.391 25.435 1.00 76.12 72 GLY A O 1
ATOM 544 N N . VAL A 1 73 ? 8.580 -8.103 23.251 1.00 80.50 73 VAL A N 1
ATOM 545 C CA . VAL A 1 73 ? 8.765 -6.654 23.276 1.00 80.50 73 VAL A CA 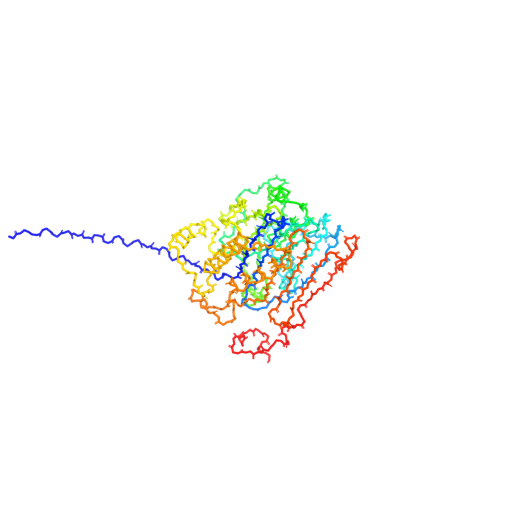1
ATOM 546 C C . VAL A 1 73 ? 7.424 -5.965 23.058 1.00 80.50 73 VAL A C 1
ATOM 548 O O . VAL A 1 73 ? 6.652 -6.287 22.156 1.00 80.50 73 VAL A O 1
ATOM 551 N N . ASP A 1 74 ? 7.136 -5.001 23.924 1.00 85.88 74 ASP A N 1
ATOM 552 C CA . ASP A 1 74 ? 6.009 -4.100 23.756 1.00 85.88 74 ASP A CA 1
ATOM 553 C C . ASP A 1 74 ? 6.398 -2.963 22.810 1.00 85.88 74 ASP A C 1
ATOM 555 O O . ASP A 1 74 ? 7.262 -2.143 23.145 1.00 85.88 74 ASP A O 1
ATOM 559 N N . LEU A 1 75 ? 5.787 -2.945 21.624 1.00 87.06 75 LEU A N 1
ATOM 560 C CA . LEU A 1 75 ? 6.087 -1.948 20.604 1.00 87.06 75 LEU A CA 1
ATOM 561 C C . LEU A 1 75 ? 5.461 -0.583 20.919 1.00 87.06 75 LEU A C 1
ATOM 563 O O . LEU A 1 75 ? 5.923 0.441 20.425 1.00 87.06 75 LEU A O 1
ATOM 567 N N . ASN A 1 76 ? 4.452 -0.520 21.788 1.00 87.00 76 ASN A N 1
ATOM 568 C CA . ASN A 1 76 ? 3.805 0.745 22.111 1.00 87.00 76 ASN A CA 1
ATOM 569 C C . ASN A 1 76 ? 4.713 1.645 22.963 1.00 87.00 76 ASN A C 1
ATOM 571 O O . ASN A 1 76 ? 5.153 1.267 24.051 1.00 87.00 76 ASN A O 1
ATOM 575 N N . LYS A 1 77 ? 4.931 2.878 22.498 1.00 85.50 77 LYS A N 1
ATOM 576 C CA . LYS A 1 77 ? 5.660 3.915 23.251 1.00 85.50 77 LYS A CA 1
ATOM 577 C C . LYS A 1 77 ? 4.749 4.783 24.115 1.00 85.50 77 LYS A C 1
ATOM 579 O O . LYS A 1 77 ? 5.173 5.298 25.144 1.00 85.50 77 LYS A O 1
ATOM 584 N N . SER A 1 78 ? 3.502 4.967 23.687 1.00 78.38 78 SER A N 1
ATOM 585 C CA . SER A 1 78 ? 2.586 5.960 24.261 1.00 78.38 78 SER A CA 1
ATOM 586 C C . SER A 1 78 ? 2.086 5.642 25.678 1.00 78.38 78 SER A C 1
ATOM 588 O O . SER A 1 78 ? 1.577 6.530 26.359 1.00 78.38 78 SER A O 1
ATOM 590 N N . GLY A 1 79 ? 2.164 4.379 26.110 1.00 77.00 79 GLY A N 1
ATOM 591 C CA . GLY A 1 79 ? 1.556 3.909 27.358 1.00 77.00 79 GLY A CA 1
ATOM 592 C C . GLY A 1 79 ? 0.022 3.860 27.323 1.00 77.00 79 GLY A C 1
ATOM 593 O O . GLY A 1 79 ? -0.606 3.580 28.345 1.00 77.00 79 GLY A O 1
ATOM 594 N N . VAL A 1 80 ? -0.599 4.122 26.167 1.00 79.81 80 VAL A N 1
ATOM 595 C CA . VAL A 1 80 ? -2.054 4.077 25.989 1.00 79.81 80 VAL A CA 1
ATOM 596 C C . VAL A 1 80 ? -2.532 2.620 25.998 1.00 79.81 80 VAL A C 1
ATOM 598 O O . VAL A 1 80 ? -1.920 1.722 25.410 1.00 79.81 80 VAL A O 1
ATOM 601 N N . ALA A 1 81 ? -3.636 2.368 26.704 1.00 80.50 81 ALA A N 1
ATOM 602 C CA . ALA A 1 81 ? -4.256 1.050 26.741 1.00 80.50 81 ALA A CA 1
ATOM 603 C C . ALA A 1 81 ? -4.813 0.666 25.362 1.00 80.50 81 ALA A C 1
ATOM 605 O O . ALA A 1 81 ? -5.346 1.511 24.646 1.00 80.50 81 ALA A O 1
ATOM 606 N N . ASN A 1 82 ? -4.714 -0.621 25.034 1.00 82.25 82 ASN A N 1
ATOM 607 C CA . ASN A 1 82 ? -5.369 -1.231 23.880 1.00 82.25 82 ASN A CA 1
ATOM 608 C C . ASN A 1 82 ? -6.873 -0.900 23.870 1.00 82.25 82 ASN A C 1
ATOM 610 O O . ASN A 1 82 ? -7.541 -1.009 24.906 1.00 82.25 82 ASN A O 1
ATOM 614 N N . GLN A 1 83 ? -7.388 -0.506 22.703 1.00 90.94 83 GLN A N 1
ATOM 615 C CA . GLN A 1 83 ? -8.815 -0.339 22.466 1.00 90.94 83 GLN A CA 1
ATOM 616 C C . GLN A 1 83 ? -9.248 -1.261 21.329 1.00 90.94 83 GLN A C 1
ATOM 618 O O . GLN A 1 83 ? -8.874 -1.083 20.175 1.00 90.94 83 GLN A O 1
ATOM 623 N N . ALA A 1 84 ? -10.094 -2.234 21.650 1.00 94.50 84 ALA A N 1
ATOM 624 C CA . ALA A 1 84 ? -10.703 -3.069 20.633 1.00 94.50 84 ALA A CA 1
ATOM 625 C C . ALA A 1 84 ? -11.823 -2.305 19.906 1.00 94.50 84 ALA A C 1
ATOM 627 O O . ALA A 1 84 ? -12.658 -1.651 20.540 1.00 94.50 84 ALA A O 1
ATOM 628 N N . TYR A 1 85 ? -11.896 -2.446 18.586 1.00 96.44 85 TYR A N 1
ATOM 629 C CA . TYR A 1 85 ? -12.993 -1.948 17.757 1.00 96.44 85 TYR A CA 1
ATOM 630 C C . TYR A 1 85 ? -13.503 -3.052 16.832 1.00 96.44 85 TYR A C 1
ATOM 632 O O . TYR A 1 85 ? -12.882 -4.099 16.687 1.00 96.44 85 TYR A O 1
ATOM 640 N N . LYS A 1 86 ? -14.672 -2.846 16.228 1.00 97.75 86 LYS A N 1
ATOM 641 C CA . LYS A 1 86 ? -15.212 -3.764 15.221 1.00 97.75 86 LYS A CA 1
ATOM 642 C C . LYS A 1 86 ? -15.046 -3.159 13.838 1.00 97.75 86 LYS A C 1
ATOM 644 O O . LYS A 1 86 ? -15.427 -2.002 13.655 1.00 97.75 86 LYS A O 1
ATOM 649 N N . SER A 1 87 ? -14.531 -3.932 12.883 1.00 98.19 87 SER A N 1
ATOM 650 C CA . SER A 1 87 ? -14.512 -3.520 11.479 1.00 98.19 87 SER A CA 1
ATOM 651 C C . SER A 1 87 ? -15.936 -3.210 11.010 1.00 98.19 87 SER A C 1
ATOM 653 O O . SER A 1 87 ? -16.877 -3.957 11.294 1.00 98.19 87 SER A O 1
ATOM 655 N N . LYS A 1 88 ? -16.124 -2.089 10.313 1.00 98.62 88 LYS A N 1
ATOM 656 C CA . LYS A 1 88 ? -17.413 -1.766 9.682 1.00 98.62 88 LYS A CA 1
ATOM 657 C C . LYS A 1 88 ? -17.551 -2.460 8.336 1.00 98.62 88 LYS A C 1
ATOM 659 O O . LYS A 1 88 ? -18.661 -2.837 7.969 1.00 98.62 88 LYS A O 1
ATOM 664 N N . TYR A 1 89 ? -16.428 -2.630 7.647 1.00 98.81 89 TYR A N 1
ATOM 665 C CA . TYR A 1 89 ? -16.360 -3.179 6.301 1.00 98.81 89 TYR A CA 1
ATOM 666 C C . TYR A 1 89 ? -15.525 -4.451 6.270 1.00 98.81 89 TYR A C 1
ATOM 668 O O . TYR A 1 89 ? -14.578 -4.603 7.048 1.00 98.81 89 TYR A O 1
ATOM 676 N N . ALA A 1 90 ? -15.897 -5.366 5.379 1.00 98.88 90 ALA A N 1
ATOM 677 C CA . ALA A 1 90 ? -15.072 -6.518 5.069 1.00 98.88 90 ALA A CA 1
ATOM 678 C C . ALA A 1 90 ? -13.814 -6.063 4.319 1.00 98.88 90 ALA A C 1
ATOM 680 O O . ALA A 1 90 ? -13.861 -5.098 3.550 1.00 98.88 90 ALA A O 1
ATOM 681 N N . MET A 1 91 ? -12.700 -6.767 4.517 1.00 98.69 91 MET A N 1
ATOM 682 C CA . MET A 1 91 ? -11.412 -6.438 3.900 1.00 98.69 91 MET A CA 1
ATOM 683 C C . MET A 1 91 ? -10.704 -7.677 3.364 1.00 98.69 91 MET A C 1
ATOM 685 O O . MET A 1 91 ? -10.871 -8.772 3.898 1.00 98.69 91 MET A O 1
ATOM 689 N N . ILE A 1 92 ? -9.874 -7.477 2.3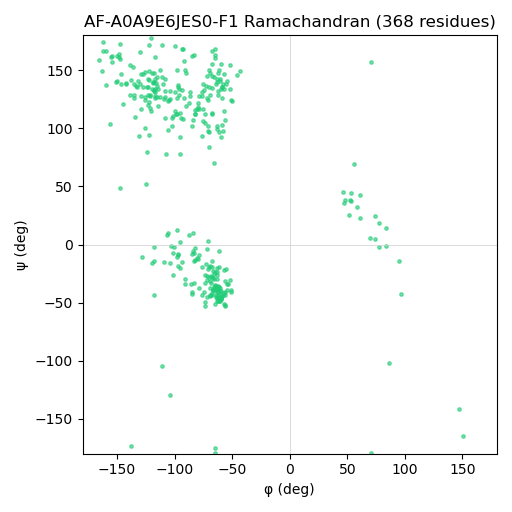49 1.00 98.88 92 ILE A N 1
ATOM 690 C CA . ILE A 1 92 ? -8.782 -8.377 1.987 1.00 98.88 92 ILE A CA 1
ATOM 691 C C . ILE A 1 92 ? -7.497 -7.643 2.345 1.00 98.88 92 ILE A C 1
ATOM 693 O O . ILE A 1 92 ? -7.294 -6.511 1.907 1.00 98.88 92 ILE A O 1
ATOM 697 N N . GLU A 1 93 ? -6.648 -8.266 3.150 1.00 98.12 93 GLU A N 1
ATOM 698 C CA . GLU A 1 93 ? -5.402 -7.663 3.619 1.00 98.12 93 GLU A CA 1
ATOM 699 C C . GLU A 1 93 ? -4.197 -8.561 3.355 1.00 98.12 93 GLU A C 1
ATOM 701 O O . GLU A 1 93 ? -4.299 -9.786 3.417 1.00 98.12 93 GLU A O 1
ATOM 706 N N . ILE A 1 94 ? -3.051 -7.936 3.092 1.00 97.50 94 ILE A N 1
ATOM 707 C CA . ILE A 1 94 ? -1.736 -8.565 3.069 1.00 97.50 94 ILE A CA 1
ATOM 708 C C . ILE A 1 94 ? -1.071 -8.253 4.407 1.00 97.50 94 ILE A C 1
ATOM 710 O O . ILE A 1 94 ? -0.793 -7.098 4.741 1.00 97.50 94 ILE A O 1
ATOM 714 N N . ALA A 1 95 ? -0.843 -9.303 5.185 1.00 94.25 95 ALA A N 1
ATOM 715 C CA . ALA A 1 95 ? -0.152 -9.246 6.456 1.00 94.25 95 ALA A CA 1
ATOM 716 C C . ALA A 1 95 ? 1.280 -9.740 6.274 1.00 94.25 95 ALA A C 1
ATOM 718 O O . ALA A 1 95 ? 1.493 -10.934 6.059 1.00 94.25 95 ALA A O 1
ATOM 719 N N . SER A 1 96 ? 2.239 -8.825 6.340 1.00 90.12 96 SER A N 1
ATOM 720 C CA . SER A 1 96 ? 3.664 -9.102 6.153 1.00 90.12 96 SER A CA 1
ATOM 721 C C . SER A 1 96 ? 4.360 -9.372 7.487 1.00 90.12 96 SER A C 1
ATOM 723 O O . SER A 1 96 ? 3.806 -9.125 8.559 1.00 90.12 96 SER A O 1
ATOM 725 N N . PHE A 1 97 ? 5.590 -9.867 7.375 1.00 86.19 97 PHE A N 1
ATOM 726 C CA . PHE A 1 97 ? 6.521 -10.191 8.453 1.00 86.19 97 PHE A CA 1
ATOM 727 C C . PHE A 1 97 ? 5.895 -11.160 9.456 1.00 86.19 97 PHE A C 1
ATOM 729 O O . PHE A 1 97 ? 5.506 -10.777 10.549 1.00 86.19 97 PHE A O 1
ATOM 736 N N . ASP A 1 98 ? 5.689 -12.405 9.015 1.00 80.50 98 ASP A N 1
ATOM 737 C CA . ASP A 1 98 ? 5.036 -13.472 9.792 1.00 80.50 98 ASP A CA 1
ATOM 738 C C . ASP A 1 98 ? 3.604 -13.119 10.247 1.00 80.50 98 ASP A C 1
ATOM 740 O O . ASP A 1 98 ? 3.101 -13.573 11.277 1.00 80.50 98 ASP A O 1
ATOM 744 N N . ALA A 1 99 ? 2.915 -12.331 9.415 1.00 78.44 99 ALA A N 1
ATOM 745 C CA . ALA A 1 99 ? 1.564 -11.821 9.635 1.00 78.44 99 ALA A CA 1
ATOM 746 C C . ALA A 1 99 ? 1.408 -10.929 10.885 1.00 78.44 99 ALA A C 1
ATOM 748 O O . ALA A 1 99 ? 0.285 -10.770 11.389 1.00 78.44 99 ALA A O 1
ATOM 749 N N . GLU A 1 100 ? 2.509 -10.326 11.348 1.00 78.94 100 GLU A N 1
ATOM 750 C CA . GLU A 1 100 ? 2.550 -9.440 12.513 1.00 78.94 100 GLU A CA 1
ATOM 751 C C . GLU A 1 100 ? 1.840 -8.105 12.269 1.00 78.94 100 GLU A C 1
ATOM 753 O O . GLU A 1 100 ? 1.241 -7.555 13.197 1.00 78.94 100 GLU A O 1
ATOM 758 N N . PHE A 1 101 ? 1.837 -7.594 11.029 1.00 86.31 101 PHE A N 1
ATOM 759 C CA . PHE A 1 101 ? 0.991 -6.455 10.674 1.00 86.31 101 PHE A CA 1
ATOM 760 C C . PHE A 1 101 ? 0.609 -6.343 9.209 1.00 86.31 101 PHE A C 1
ATOM 762 O O . PHE A 1 101 ? 1.211 -6.927 8.314 1.00 86.31 101 PHE A O 1
ATOM 769 N N . VAL A 1 102 ? -0.431 -5.545 8.993 1.00 93.50 102 VAL A N 1
ATOM 770 C CA . VAL A 1 102 ? -1.030 -5.287 7.692 1.00 93.50 102 VAL A CA 1
ATOM 771 C C . VAL A 1 102 ? -0.240 -4.213 6.962 1.00 93.50 102 VAL A C 1
ATOM 773 O O . VAL A 1 102 ? -0.211 -3.061 7.390 1.00 93.50 102 VAL A O 1
ATOM 776 N N . THR A 1 103 ? 0.375 -4.583 5.844 1.00 94.56 103 THR A N 1
ATOM 777 C CA . THR A 1 103 ? 1.101 -3.656 4.966 1.00 94.56 103 THR A CA 1
ATOM 778 C C . THR A 1 103 ? 0.233 -3.150 3.822 1.00 94.56 103 THR A C 1
ATOM 780 O O . THR A 1 103 ? 0.540 -2.105 3.247 1.00 94.56 103 THR A O 1
ATOM 783 N N . GLU A 1 104 ? -0.847 -3.856 3.488 1.00 98.06 104 GLU A N 1
ATOM 784 C CA . GLU A 1 104 ? -1.807 -3.491 2.447 1.00 98.06 104 GLU A CA 1
ATOM 785 C C . GLU A 1 104 ? -3.194 -4.033 2.776 1.00 98.06 104 GLU A C 1
ATOM 787 O O . GLU A 1 104 ? -3.318 -5.170 3.221 1.00 98.06 104 GLU A O 1
ATOM 792 N N . ALA A 1 105 ? -4.244 -3.257 2.527 1.00 98.56 105 ALA A N 1
ATOM 793 C CA . ALA A 1 105 ? -5.613 -3.747 2.612 1.00 98.56 105 ALA A CA 1
ATOM 794 C C . ALA A 1 105 ? -6.534 -3.017 1.637 1.00 98.56 105 ALA A C 1
ATOM 796 O O . ALA A 1 105 ? -6.455 -1.797 1.506 1.00 98.56 105 ALA A O 1
ATOM 797 N N . ILE A 1 106 ? -7.451 -3.755 1.016 1.00 98.88 106 ILE A N 1
ATOM 798 C CA . ILE A 1 106 ? -8.596 -3.214 0.280 1.00 98.88 106 ILE A CA 1
ATOM 799 C C . ILE A 1 106 ? -9.888 -3.650 0.965 1.00 98.88 106 ILE A C 1
ATOM 801 O O . ILE A 1 106 ? -10.014 -4.799 1.390 1.00 98.88 106 ILE A O 1
ATOM 805 N N . ASN A 1 107 ? -10.868 -2.754 1.066 1.00 98.88 107 ASN A N 1
ATOM 806 C CA . ASN A 1 107 ? -12.193 -3.107 1.568 1.00 98.88 107 ASN A CA 1
ATOM 807 C C . ASN A 1 107 ? -13.234 -3.325 0.462 1.00 98.88 107 ASN A C 1
ATOM 809 O O . ASN A 1 107 ? -13.032 -3.020 -0.712 1.00 98.88 107 ASN A O 1
ATOM 813 N N . GLU A 1 108 ? -14.393 -3.833 0.865 1.00 98.75 108 GLU A N 1
ATOM 814 C CA . GLU A 1 108 ? -15.550 -4.096 -0.003 1.00 98.75 108 GLU A CA 1
ATOM 815 C C . GLU A 1 108 ? -16.145 -2.852 -0.699 1.00 98.75 108 GLU A C 1
ATOM 817 O O . GLU A 1 108 ? -17.055 -2.978 -1.522 1.00 98.75 108 GLU A O 1
ATOM 822 N N . HIS A 1 109 ? -15.656 -1.652 -0.376 1.00 98.75 109 HIS A N 1
ATOM 823 C CA . HIS A 1 109 ? -16.017 -0.395 -1.026 1.00 98.75 109 HIS A CA 1
ATOM 824 C C . HIS A 1 109 ? -14.947 0.105 -2.006 1.00 98.75 109 HIS A C 1
ATOM 826 O O . HIS A 1 109 ? -15.170 1.112 -2.672 1.00 98.75 109 HIS A O 1
ATOM 832 N N . GLY A 1 110 ? -13.824 -0.605 -2.147 1.00 98.69 110 GLY A N 1
ATOM 833 C CA . GLY A 1 110 ? -12.735 -0.210 -3.039 1.00 98.69 110 GLY A CA 1
ATOM 834 C C . GLY A 1 110 ? -11.769 0.805 -2.430 1.00 98.69 110 GLY A C 1
ATOM 835 O O . GLY A 1 110 ? -10.983 1.393 -3.166 1.00 98.69 110 GLY A O 1
ATOM 836 N N . VAL A 1 111 ? -11.805 1.017 -1.107 1.00 98.94 111 VAL A N 1
ATOM 837 C CA . VAL A 1 111 ? -10.782 1.811 -0.414 1.00 98.94 111 VAL A CA 1
ATOM 838 C C . VAL A 1 111 ? -9.561 0.935 -0.187 1.00 98.94 111 VAL A C 1
ATOM 840 O O . VAL A 1 111 ? -9.634 -0.055 0.542 1.00 98.94 111 VAL A O 1
ATOM 843 N N . LEU A 1 112 ? -8.450 1.323 -0.802 1.00 98.94 112 LEU A N 1
ATOM 844 C CA . LEU A 1 112 ? -7.131 0.733 -0.627 1.00 98.94 112 LEU A CA 1
ATOM 845 C C . LEU A 1 112 ? -6.335 1.557 0.388 1.00 98.94 112 LEU A C 1
ATOM 847 O O . LEU A 1 112 ? -6.333 2.786 0.323 1.00 98.94 112 LEU A O 1
ATOM 851 N N . GLY A 1 113 ? -5.630 0.885 1.291 1.00 98.81 113 GLY A N 1
ATOM 852 C CA . GLY A 1 113 ? -4.642 1.472 2.188 1.00 98.81 113 GLY A CA 1
ATOM 853 C C . GLY A 1 113 ? -3.336 0.685 2.150 1.00 98.81 113 GLY A C 1
ATOM 854 O O . GLY A 1 113 ? -3.349 -0.544 2.118 1.00 98.81 113 GLY A O 1
ATOM 855 N N . GLN A 1 114 ? -2.211 1.394 2.139 1.00 98.44 114 GLN A N 1
ATOM 856 C CA . GLN A 1 114 ? -0.866 0.839 1.988 1.00 98.44 114 GLN A CA 1
ATOM 857 C C . GLN A 1 114 ? 0.104 1.517 2.958 1.00 98.44 114 GLN A C 1
ATOM 859 O O . GLN A 1 114 ? 0.036 2.728 3.178 1.00 98.44 114 GLN A O 1
ATOM 864 N N . ILE A 1 115 ? 1.014 0.727 3.524 1.00 95.56 115 ILE A N 1
ATOM 865 C CA . ILE A 1 115 ? 2.149 1.194 4.324 1.00 95.56 115 ILE A CA 1
ATOM 866 C C . ILE A 1 115 ? 3.405 1.049 3.480 1.00 95.56 115 ILE A C 1
ATOM 868 O O . ILE A 1 115 ? 3.725 -0.056 3.044 1.00 95.56 115 ILE A O 1
ATOM 872 N N . HIS A 1 116 ? 4.127 2.143 3.282 1.00 94.44 116 HIS A N 1
ATOM 873 C CA . HIS A 1 116 ? 5.434 2.153 2.631 1.00 94.44 116 HIS A CA 1
ATOM 874 C C . HIS A 1 116 ? 6.481 2.666 3.614 1.00 94.44 116 HIS A C 1
ATOM 876 O O . HIS A 1 116 ? 6.170 3.510 4.453 1.00 94.44 116 HIS A O 1
ATOM 882 N N . TYR A 1 117 ? 7.711 2.166 3.501 1.00 92.00 117 TYR A N 1
ATOM 883 C CA . TYR A 1 117 ? 8.819 2.636 4.327 1.00 92.00 117 TYR A CA 1
ATOM 884 C C . TYR A 1 117 ? 9.095 4.118 4.063 1.00 92.00 117 TYR A C 1
ATOM 886 O O . TYR A 1 117 ? 9.210 4.513 2.906 1.00 92.00 117 TYR A O 1
ATOM 894 N N . LEU A 1 118 ? 9.232 4.907 5.125 1.00 91.88 118 LEU A N 1
ATOM 895 C CA . LEU A 1 118 ? 9.708 6.286 5.079 1.00 91.88 118 LEU A CA 1
ATOM 896 C C . LEU A 1 118 ? 10.528 6.526 6.350 1.00 91.88 118 LEU A C 1
ATOM 898 O O . LEU A 1 118 ? 10.023 6.383 7.463 1.00 91.88 118 LEU A O 1
ATOM 902 N N . ASN A 1 119 ? 11.793 6.886 6.179 1.00 87.44 119 ASN A N 1
ATOM 903 C CA . ASN A 1 119 ? 12.730 7.156 7.259 1.00 87.44 119 ASN A CA 1
ATOM 904 C C . ASN A 1 119 ? 12.771 8.651 7.550 1.00 87.44 119 ASN A C 1
ATOM 906 O O . ASN A 1 119 ? 13.675 9.392 7.163 1.00 87.44 119 ASN A O 1
ATOM 910 N N . THR A 1 120 ? 11.749 9.090 8.258 1.00 80.62 120 THR A N 1
ATOM 911 C CA . THR A 1 120 ? 11.746 10.383 8.928 1.00 80.62 120 THR A CA 1
ATOM 912 C C . THR A 1 120 ? 12.247 10.208 10.352 1.00 80.62 120 THR A C 1
ATOM 914 O O . THR A 1 120 ? 12.057 9.143 10.939 1.00 80.62 120 THR A O 1
ATOM 917 N N . ASP A 1 121 ? 12.738 11.282 10.969 1.00 75.81 121 ASP A N 1
ATOM 918 C CA . ASP A 1 121 ? 12.743 11.396 12.430 1.00 75.81 121 ASP A CA 1
ATOM 919 C C . ASP A 1 121 ? 11.279 11.462 12.915 1.00 75.81 121 ASP A C 1
ATOM 921 O O . ASP A 1 121 ? 10.772 12.530 13.286 1.00 75.81 121 ASP A O 1
ATOM 925 N N . TRP A 1 122 ? 10.550 10.338 12.819 1.00 81.56 122 TRP A N 1
ATOM 926 C CA . TRP A 1 122 ? 9.148 10.254 13.202 1.00 81.56 122 TRP A CA 1
ATOM 927 C C . TRP A 1 122 ? 9.069 10.649 14.665 1.00 81.56 122 TRP A C 1
ATOM 929 O O . TRP A 1 122 ? 9.702 10.067 15.545 1.00 81.56 122 TRP A O 1
ATOM 939 N N . GLN A 1 123 ? 8.218 11.623 14.944 1.00 77.31 123 GLN A N 1
ATOM 940 C CA . GLN A 1 123 ? 7.835 11.958 16.301 1.00 77.31 123 GLN A CA 1
ATOM 941 C C . GLN A 1 123 ? 6.317 12.001 16.354 1.00 77.31 123 GLN A C 1
ATOM 943 O O . GLN A 1 123 ? 5.659 12.384 15.384 1.00 77.31 123 GLN A O 1
ATOM 948 N N . ASP A 1 124 ? 5.767 11.604 17.499 1.00 80.88 124 ASP A N 1
ATOM 949 C CA . ASP A 1 124 ? 4.370 11.873 17.816 1.00 80.88 124 ASP A CA 1
ATOM 950 C C . ASP A 1 124 ? 4.010 13.333 17.497 1.00 80.88 124 ASP A C 1
ATOM 952 O O . ASP A 1 124 ? 4.832 14.235 17.689 1.00 80.88 124 ASP A O 1
ATOM 956 N N . GLU A 1 125 ? 2.768 13.577 17.053 1.00 79.62 125 GLU A N 1
ATOM 957 C CA . GLU A 1 125 ? 2.290 14.945 16.826 1.00 79.62 125 GLU A CA 1
ATOM 958 C C . GLU A 1 125 ? 2.550 15.796 18.081 1.00 79.62 125 GLU A C 1
ATOM 960 O O . GLU A 1 125 ? 2.088 15.454 19.175 1.00 79.62 125 GLU A O 1
ATOM 965 N N . LYS A 1 126 ? 3.261 16.926 17.923 1.00 77.50 126 LYS A N 1
ATOM 966 C CA . LYS A 1 126 ? 3.656 17.816 19.041 1.00 77.50 126 LYS A CA 1
ATOM 967 C C . LYS A 1 126 ? 2.473 18.220 19.922 1.00 77.50 126 LYS A C 1
ATOM 969 O O . LYS A 1 126 ? 2.635 18.463 21.116 1.00 77.50 126 LYS A O 1
ATOM 974 N N . ALA A 1 127 ? 1.285 18.301 19.329 1.00 76.44 127 ALA A N 1
ATOM 975 C CA . ALA A 1 127 ? 0.035 18.541 20.025 1.00 76.44 127 ALA A CA 1
ATOM 976 C C . ALA A 1 127 ? -1.020 17.521 19.583 1.00 76.44 127 ALA A C 1
ATOM 978 O O . ALA A 1 127 ? -1.749 17.738 18.616 1.00 76.44 127 ALA A O 1
ATOM 979 N N . LEU A 1 128 ? -1.134 16.422 20.330 1.00 83.50 128 LEU A N 1
ATOM 980 C CA . LEU A 1 128 ? -2.239 15.480 20.162 1.00 83.50 128 LEU A CA 1
ATOM 981 C C . LEU A 1 128 ? -3.574 16.181 20.385 1.00 83.50 128 LEU A C 1
ATOM 983 O O . LEU A 1 128 ? -3.760 16.921 21.359 1.00 83.50 128 LEU A O 1
ATOM 987 N N . LYS A 1 129 ? -4.539 15.909 19.509 1.00 86.50 129 LYS A N 1
ATOM 988 C CA . LYS A 1 129 ? -5.871 16.491 19.634 1.00 86.50 129 LYS A CA 1
ATOM 989 C C . LYS A 1 129 ? -6.663 15.712 20.677 1.00 86.50 129 LYS A C 1
ATOM 991 O O . LYS A 1 129 ? -6.866 14.501 20.567 1.00 86.50 129 LYS A O 1
ATOM 996 N N . LYS A 1 130 ? -7.124 16.413 21.713 1.00 86.94 130 LYS A N 1
ATOM 997 C CA . LYS A 1 130 ? -8.005 15.838 22.734 1.00 86.94 130 LYS A CA 1
ATOM 998 C C . LYS A 1 130 ? -9.320 15.395 22.083 1.00 86.94 130 LYS A C 1
ATOM 1000 O O . LYS A 1 130 ? -9.965 16.193 21.415 1.00 86.94 130 LYS A O 1
ATOM 1005 N N . GLY A 1 131 ? -9.725 14.150 22.330 1.00 88.69 131 GLY A N 1
ATOM 1006 C CA . GLY A 1 131 ? -10.943 13.558 21.765 1.00 88.69 131 GLY A CA 1
ATOM 1007 C C . GLY A 1 131 ? -10.718 12.753 20.483 1.00 88.69 131 GLY A C 1
ATOM 1008 O O . GLY A 1 131 ? -11.589 11.965 20.132 1.00 88.69 131 GLY A O 1
ATOM 1009 N N . ASN A 1 132 ? -9.553 12.882 19.836 1.00 93.38 132 ASN A N 1
ATOM 1010 C CA . ASN A 1 132 ? -9.172 11.990 18.743 1.00 93.38 132 ASN A CA 1
ATOM 1011 C C . ASN A 1 132 ? -8.867 10.583 19.271 1.00 93.38 132 ASN A C 1
ATOM 1013 O O . ASN A 1 132 ? -8.377 10.412 20.392 1.00 93.38 132 ASN A O 1
ATOM 1017 N N . THR A 1 133 ? -9.120 9.581 18.430 1.00 93.38 133 THR A N 1
ATOM 1018 C CA . THR A 1 133 ? -8.755 8.190 18.734 1.00 93.38 133 THR A CA 1
ATOM 1019 C C . THR A 1 133 ? -7.246 8.034 18.578 1.00 93.38 133 THR A C 1
ATOM 1021 O O . THR A 1 133 ? -6.684 8.511 17.596 1.00 93.38 133 THR A O 1
ATOM 1024 N N . ASN A 1 134 ? -6.576 7.405 19.542 1.00 93.81 134 ASN A N 1
ATOM 1025 C CA . ASN A 1 134 ? -5.148 7.108 19.436 1.00 93.81 134 ASN A CA 1
ATOM 1026 C C . ASN A 1 134 ? -4.975 5.768 18.723 1.00 93.81 134 ASN A C 1
ATOM 1028 O O . ASN A 1 134 ? -5.487 4.764 19.215 1.00 93.81 134 ASN A O 1
ATOM 1032 N N . ILE A 1 135 ? -4.258 5.767 17.602 1.00 93.69 135 ILE A N 1
ATOM 1033 C CA . ILE A 1 135 ? -3.973 4.564 16.818 1.00 93.69 135 ILE A CA 1
ATOM 1034 C C . ILE A 1 135 ? -2.464 4.463 16.627 1.00 93.69 135 ILE A C 1
ATOM 1036 O O . ILE A 1 135 ? -1.840 5.415 16.162 1.00 93.69 135 ILE A O 1
ATOM 1040 N N . ASP A 1 136 ? -1.892 3.321 16.978 1.00 93.25 136 ASP A N 1
ATOM 1041 C CA . ASP A 1 136 ? -0.490 3.008 16.722 1.00 93.25 136 ASP A CA 1
ATOM 1042 C C . ASP A 1 136 ? -0.232 2.940 15.208 1.00 93.25 136 ASP A C 1
ATOM 1044 O O . ASP A 1 136 ? -1.054 2.409 14.457 1.00 93.25 136 ASP A O 1
ATOM 1048 N N . GLY A 1 137 ? 0.895 3.494 14.745 1.00 92.38 137 GLY A N 1
ATOM 1049 C CA . GLY A 1 137 ? 1.200 3.630 13.315 1.00 92.38 137 GLY A CA 1
ATOM 1050 C C . GLY A 1 137 ? 1.044 2.330 12.516 1.00 92.38 137 GLY A C 1
ATOM 1051 O O . GLY A 1 137 ? 0.463 2.338 11.433 1.00 92.38 137 GLY A O 1
ATOM 1052 N N . GLN A 1 138 ? 1.448 1.195 13.087 1.00 91.38 138 GLN A N 1
ATOM 1053 C CA . GLN A 1 138 ? 1.348 -0.130 12.464 1.00 91.38 138 GLN A CA 1
ATOM 1054 C C . GLN A 1 138 ? -0.101 -0.617 12.278 1.00 91.38 138 GLN A C 1
ATOM 1056 O O . GLN A 1 138 ? -0.360 -1.449 11.413 1.00 91.38 138 GLN A O 1
ATOM 1061 N N . GLN A 1 139 ? -1.056 -0.094 13.056 1.00 94.00 139 GLN A N 1
ATOM 1062 C CA . GLN A 1 139 ? -2.488 -0.414 12.947 1.00 94.00 139 GLN A CA 1
ATOM 1063 C C . GLN A 1 139 ? -3.272 0.613 12.123 1.00 94.00 139 GLN A C 1
ATOM 1065 O O . GLN A 1 139 ? -4.448 0.405 11.816 1.00 94.00 139 GLN A O 1
ATOM 1070 N N . PHE A 1 140 ? -2.649 1.736 11.759 1.00 95.88 140 PHE A N 1
ATOM 1071 C CA . PHE A 1 140 ? -3.365 2.879 11.209 1.00 95.88 140 PHE A CA 1
ATOM 1072 C C . PHE A 1 140 ? -4.044 2.587 9.867 1.00 95.88 140 PHE A C 1
ATOM 1074 O O . PHE A 1 140 ? -5.212 2.931 9.686 1.00 95.88 140 PHE A O 1
ATOM 1081 N N . VAL A 1 141 ? -3.358 1.895 8.953 1.00 97.56 141 VAL A N 1
ATOM 1082 C CA . VAL A 1 141 ? -3.944 1.507 7.659 1.00 97.56 141 VAL A CA 1
ATOM 1083 C C . VAL A 1 141 ? -5.134 0.572 7.845 1.00 97.56 141 VAL A C 1
ATOM 1085 O O . VAL A 1 141 ? -6.199 0.851 7.295 1.00 97.56 141 VAL A O 1
ATOM 1088 N N . GLN A 1 142 ? -4.996 -0.478 8.664 1.00 97.62 142 GLN A N 1
ATOM 1089 C CA . GLN A 1 142 ? -6.099 -1.406 8.926 1.00 97.62 142 GLN A CA 1
ATOM 1090 C C . GLN A 1 142 ? -7.292 -0.671 9.550 1.00 97.62 142 GLN A C 1
ATOM 1092 O O . GLN A 1 142 ? -8.426 -0.862 9.118 1.00 97.62 142 GLN A O 1
ATOM 1097 N N . TYR A 1 143 ? -7.041 0.233 10.501 1.00 98.06 143 TYR A N 1
ATOM 1098 C CA . TYR A 1 143 ? -8.085 1.040 11.126 1.00 98.06 143 TYR A CA 1
ATOM 1099 C C . TYR A 1 143 ? -8.843 1.913 10.122 1.00 98.06 143 TYR A C 1
ATOM 1101 O O . TYR A 1 143 ? -10.075 1.936 10.142 1.00 98.06 143 TYR A O 1
ATOM 1109 N N . VAL A 1 144 ? -8.142 2.612 9.228 1.00 98.75 144 VAL A N 1
ATOM 1110 C CA . VAL A 1 144 ? -8.778 3.462 8.212 1.00 98.75 144 VAL A CA 1
ATOM 1111 C C . VAL A 1 144 ? -9.591 2.618 7.226 1.00 98.75 144 VAL A C 1
ATOM 1113 O O . VAL A 1 144 ? -10.779 2.885 7.027 1.00 98.75 144 VAL A O 1
ATOM 1116 N N . VAL A 1 145 ? -8.992 1.568 6.657 1.00 98.81 145 VAL A N 1
ATOM 1117 C CA . VAL A 1 145 ? -9.637 0.709 5.646 1.00 98.81 145 VAL A CA 1
ATOM 1118 C C . VAL A 1 145 ? -10.838 -0.043 6.235 1.00 98.81 145 VAL A C 1
ATOM 1120 O O . VAL A 1 145 ? -11.872 -0.168 5.579 1.00 98.81 145 VAL A O 1
ATOM 1123 N N . ALA A 1 146 ? -10.781 -0.440 7.507 1.00 98.69 146 ALA A N 1
ATOM 1124 C CA . ALA A 1 146 ? -11.896 -1.087 8.197 1.00 98.69 146 ALA A CA 1
ATOM 1125 C C . ALA A 1 146 ? -13.109 -0.166 8.421 1.00 98.69 146 ALA A C 1
ATOM 1127 O O . ALA A 1 146 ? -14.181 -0.658 8.787 1.00 98.69 146 ALA A O 1
ATOM 1128 N N . ASN A 1 147 ? -12.950 1.155 8.257 1.00 98.81 147 ASN A N 1
ATOM 1129 C CA . ASN A 1 147 ? -13.927 2.156 8.689 1.00 98.81 147 ASN A CA 1
ATOM 1130 C C . ASN A 1 147 ? -14.356 3.178 7.623 1.00 98.81 147 ASN A C 1
ATOM 1132 O O . ASN A 1 147 ? -15.340 3.876 7.884 1.00 98.81 147 ASN A O 1
ATOM 1136 N N . ALA A 1 148 ? -13.696 3.259 6.459 1.00 98.81 148 ALA A N 1
ATOM 1137 C CA . ALA A 1 148 ? -13.995 4.228 5.390 1.00 98.81 148 ALA A CA 1
ATOM 1138 C C . ALA A 1 148 ? -14.646 3.605 4.139 1.00 98.81 148 ALA A C 1
ATOM 1140 O O . ALA A 1 148 ? -14.244 2.527 3.717 1.00 98.81 148 ALA A O 1
ATOM 1141 N N . LYS A 1 149 ? -15.599 4.290 3.494 1.00 98.69 149 LYS A N 1
ATOM 1142 C CA . LYS A 1 149 ? -16.170 3.874 2.189 1.00 98.69 149 LYS A CA 1
ATOM 1143 C C . LYS A 1 149 ? -15.552 4.554 0.967 1.00 98.69 149 LYS A C 1
ATOM 1145 O O . LYS A 1 149 ? -15.773 4.097 -0.146 1.00 98.69 149 LYS A O 1
ATOM 1150 N N . ASN A 1 150 ? -14.868 5.674 1.166 1.00 98.81 150 ASN A N 1
ATOM 1151 C CA . ASN A 1 150 ? -14.282 6.517 0.121 1.00 98.81 150 ASN A CA 1
ATOM 1152 C C . ASN A 1 150 ? -13.225 7.448 0.738 1.00 98.81 150 ASN A C 1
ATOM 1154 O O . ASN A 1 150 ? -13.077 7.500 1.966 1.00 98.81 150 ASN A O 1
ATOM 1158 N N . LEU A 1 151 ? -12.514 8.208 -0.095 1.00 98.75 151 LEU A N 1
ATOM 1159 C CA . LEU A 1 151 ? -11.442 9.099 0.351 1.00 98.75 151 LEU A CA 1
ATOM 1160 C C . LEU A 1 151 ? -11.909 10.274 1.224 1.00 98.75 151 LEU A C 1
ATOM 1162 O O . LEU A 1 151 ? -11.141 10.740 2.067 1.00 98.75 151 LEU A O 1
ATOM 1166 N N . ASP A 1 152 ? -13.162 10.719 1.112 1.00 98.81 152 ASP A N 1
ATOM 1167 C CA . ASP A 1 152 ? -13.705 11.745 2.014 1.00 98.81 152 ASP A CA 1
ATOM 1168 C C . ASP A 1 152 ? -13.831 11.211 3.448 1.00 98.81 152 ASP A C 1
ATOM 1170 O O . ASP A 1 152 ? -13.439 11.875 4.415 1.00 98.81 152 ASP A O 1
ATOM 1174 N N . GLU A 1 153 ? -14.320 9.976 3.598 1.00 98.88 153 GLU A N 1
ATOM 1175 C CA . GLU A 1 153 ? -14.351 9.290 4.890 1.00 98.88 153 GLU A CA 1
ATOM 1176 C C . GLU A 1 153 ? -12.939 8.976 5.402 1.00 98.88 153 GLU A C 1
ATOM 1178 O O . GLU A 1 153 ? -12.680 9.167 6.592 1.00 98.88 153 GLU A O 1
ATOM 1183 N N . VAL A 1 154 ? -12.007 8.576 4.525 1.00 98.88 154 VAL A N 1
ATOM 1184 C CA . VAL A 1 154 ? -10.587 8.393 4.882 1.00 98.88 154 VAL A CA 1
ATOM 1185 C C . VAL A 1 154 ? -10.014 9.682 5.474 1.00 98.88 154 VAL A C 1
ATOM 1187 O O . VAL A 1 154 ? -9.497 9.669 6.593 1.00 98.88 154 VAL A O 1
ATOM 1190 N N . GLN A 1 155 ? -10.156 10.815 4.781 1.00 98.75 155 GLN A N 1
ATOM 1191 C CA . GLN A 1 155 ? -9.661 12.109 5.253 1.00 98.75 155 GLN A CA 1
ATOM 1192 C C . GLN A 1 155 ? -10.301 12.513 6.588 1.00 98.75 155 GLN A C 1
ATOM 1194 O O . GLN A 1 155 ? -9.620 13.017 7.485 1.00 98.75 155 GLN A O 1
ATOM 1199 N N . SER A 1 156 ? -11.602 12.260 6.751 1.00 98.50 156 SER A N 1
ATOM 1200 C CA . SER A 1 156 ? -12.307 12.487 8.014 1.00 98.50 156 SER A CA 1
ATOM 1201 C C . SER A 1 156 ? -11.731 11.639 9.155 1.00 98.50 156 SER A C 1
ATOM 1203 O O . SER A 1 156 ? -11.470 12.163 10.241 1.00 98.50 156 SER A O 1
ATOM 1205 N N . ILE A 1 157 ? -11.458 10.351 8.923 1.00 98.44 157 ILE A N 1
ATOM 1206 C CA . ILE A 1 157 ? -10.856 9.460 9.925 1.00 98.44 157 ILE A CA 1
ATOM 1207 C C . ILE A 1 157 ? -9.442 9.922 10.291 1.00 98.44 157 ILE A C 1
ATOM 1209 O O . ILE A 1 157 ? -9.133 10.017 11.481 1.00 98.44 157 ILE A O 1
ATOM 1213 N N . ILE A 1 158 ? -8.607 10.273 9.306 1.00 97.88 158 ILE A N 1
ATOM 1214 C CA . ILE A 1 158 ? -7.240 10.772 9.539 1.00 97.88 158 ILE A CA 1
ATOM 1215 C C . ILE A 1 158 ? -7.266 12.036 10.419 1.00 97.88 158 ILE A C 1
ATOM 1217 O O . ILE A 1 158 ? -6.494 12.161 11.374 1.00 97.88 158 ILE A O 1
ATOM 1221 N N . ASN A 1 159 ? -8.190 12.964 10.149 1.00 96.19 159 ASN A N 1
ATOM 1222 C CA . ASN A 1 159 ? -8.331 14.208 10.912 1.00 96.19 159 ASN A CA 1
ATOM 1223 C C . ASN A 1 159 ? -8.774 13.988 12.370 1.00 96.19 159 ASN A C 1
ATOM 1225 O O . ASN A 1 159 ? -8.389 14.765 13.252 1.00 96.19 159 ASN A O 1
ATOM 1229 N N . ASN A 1 160 ? -9.540 12.923 12.620 1.00 96.44 160 ASN A N 1
ATOM 1230 C CA . ASN A 1 160 ? -10.064 12.535 13.934 1.00 96.44 160 ASN A CA 1
ATOM 1231 C C . ASN A 1 160 ? -9.219 11.453 14.638 1.00 96.44 160 ASN A C 1
ATOM 1233 O O . ASN A 1 160 ? -9.634 10.888 15.654 1.00 96.44 160 ASN A O 1
ATOM 1237 N N . THR A 1 161 ? -8.017 11.186 14.124 1.00 95.19 161 THR A N 1
ATOM 1238 C CA . THR A 1 161 ? -7.070 10.219 14.683 1.00 95.19 161 THR A CA 1
ATOM 1239 C C . THR A 1 161 ? -5.775 10.912 15.092 1.00 95.19 161 THR A C 1
ATOM 1241 O O . THR A 1 161 ? -5.276 11.797 14.394 1.00 95.19 161 THR A O 1
ATOM 1244 N N . ASN A 1 162 ? -5.241 10.516 16.242 1.00 94.00 162 ASN A N 1
ATOM 1245 C CA . ASN A 1 162 ? -3.864 10.772 16.637 1.00 94.00 162 ASN A CA 1
ATOM 1246 C C . ASN A 1 162 ? -3.047 9.542 16.227 1.00 94.00 162 ASN A C 1
ATOM 1248 O O . ASN A 1 162 ? -3.209 8.477 16.829 1.00 94.00 162 ASN A O 1
ATOM 1252 N N . ILE A 1 163 ? -2.202 9.684 15.208 1.00 93.31 163 ILE A N 1
ATOM 1253 C CA . ILE A 1 163 ? -1.317 8.601 14.765 1.00 93.31 163 ILE A CA 1
ATOM 1254 C C . ILE A 1 163 ? -0.128 8.575 15.724 1.00 93.31 163 ILE A C 1
ATOM 1256 O O . ILE A 1 163 ? 0.568 9.580 15.881 1.00 93.31 163 ILE A O 1
ATOM 1260 N N . ARG A 1 164 ? 0.044 7.462 16.435 1.00 92.06 164 ARG A N 1
ATOM 1261 C CA . ARG A 1 164 ? 1.026 7.316 17.508 1.00 92.06 164 ARG A CA 1
ATOM 1262 C C . ARG A 1 164 ? 2.295 6.664 16.976 1.00 92.06 164 ARG A C 1
ATOM 1264 O O . ARG A 1 164 ? 2.231 5.649 16.285 1.00 92.06 164 ARG A O 1
ATOM 1271 N N . ASP A 1 165 ? 3.431 7.243 17.340 1.00 91.25 165 ASP A N 1
ATOM 1272 C CA . ASP A 1 165 ? 4.734 6.608 17.218 1.00 91.25 165 ASP A CA 1
ATOM 1273 C C . ASP A 1 165 ? 4.787 5.344 18.083 1.00 91.25 165 ASP A C 1
ATOM 1275 O O . ASP A 1 165 ? 4.201 5.251 19.170 1.00 91.25 165 ASP A O 1
ATOM 1279 N N . GLN A 1 166 ? 5.543 4.375 17.603 1.00 89.62 166 GLN A N 1
ATOM 1280 C CA . GLN A 1 166 ? 5.757 3.089 18.236 1.00 89.62 166 GLN A CA 1
ATOM 1281 C C . GLN A 1 166 ? 7.144 2.587 17.852 1.00 89.62 166 GLN A C 1
ATOM 1283 O O . GLN A 1 166 ? 7.731 3.034 16.873 1.00 89.62 166 GLN A O 1
ATOM 1288 N N . LYS A 1 167 ? 7.653 1.623 18.604 1.00 89.00 167 LYS A N 1
ATOM 1289 C CA . LYS A 1 167 ? 8.835 0.880 18.195 1.00 89.00 167 LYS A CA 1
ATOM 1290 C C . LYS A 1 167 ? 8.516 0.020 16.976 1.00 89.00 167 LYS A C 1
ATOM 1292 O O . LYS A 1 167 ? 7.368 -0.392 16.774 1.00 89.00 167 LYS A O 1
ATOM 1297 N N . LEU A 1 168 ? 9.554 -0.298 16.216 1.00 86.56 168 LEU A N 1
ATOM 1298 C CA . LEU A 1 168 ? 9.512 -1.288 15.149 1.00 86.56 168 LEU A CA 1
ATOM 1299 C C . LEU A 1 168 ? 10.549 -2.369 15.445 1.00 86.56 168 LEU A C 1
ATOM 1301 O O . LEU A 1 168 ? 11.710 -2.076 15.719 1.00 86.56 168 LEU A O 1
ATOM 1305 N N . GLY A 1 169 ? 10.118 -3.621 15.414 1.00 84.25 169 GLY A N 1
ATOM 1306 C CA . GLY A 1 169 ? 10.968 -4.785 15.616 1.00 84.25 169 GLY A CA 1
ATOM 1307 C C . GLY A 1 169 ? 10.272 -6.026 15.082 1.00 84.25 169 GLY A C 1
ATOM 1308 O O . GLY A 1 169 ? 9.077 -5.984 14.796 1.00 84.25 169 GLY A O 1
ATOM 1309 N N . GLY A 1 170 ? 11.035 -7.103 14.939 1.00 77.56 170 GLY A N 1
ATOM 1310 C CA . GLY A 1 170 ? 10.566 -8.344 14.336 1.00 77.56 170 GLY A CA 1
ATOM 1311 C C . GLY A 1 170 ? 10.407 -8.315 12.819 1.00 77.56 170 GLY A C 1
ATOM 1312 O O . GLY A 1 170 ? 9.662 -9.104 12.257 1.00 77.56 170 GLY A O 1
ATOM 1313 N N . VAL A 1 171 ? 11.144 -7.435 12.145 1.00 81.69 171 VAL A N 1
ATOM 1314 C CA . VAL A 1 171 ? 11.184 -7.342 10.685 1.00 81.69 171 VAL A CA 1
ATOM 1315 C C . VAL A 1 171 ? 12.475 -8.012 10.191 1.00 81.69 171 VAL A C 1
ATOM 1317 O O . VAL A 1 171 ? 13.551 -7.416 10.326 1.00 81.69 171 VAL A O 1
ATOM 1320 N N . PRO A 1 172 ? 12.421 -9.254 9.661 1.00 76.25 172 PRO A N 1
ATOM 1321 C CA . PRO A 1 172 ? 13.608 -10.024 9.296 1.00 76.25 172 PRO A CA 1
ATOM 1322 C C . PRO A 1 172 ? 14.538 -9.271 8.344 1.00 76.25 172 PRO A C 1
ATOM 1324 O O . PRO A 1 172 ? 14.075 -8.611 7.423 1.00 76.25 172 PRO A O 1
ATOM 1327 N N . GLY A 1 173 ? 15.849 -9.394 8.548 1.00 74.94 173 GLY A N 1
ATOM 1328 C CA . GLY A 1 173 ? 16.880 -8.805 7.689 1.00 74.94 173 GLY A CA 1
ATOM 1329 C C . GLY A 1 173 ? 17.435 -7.462 8.171 1.00 74.94 173 GLY A C 1
ATOM 1330 O O . GLY A 1 173 ? 18.652 -7.319 8.199 1.00 74.94 173 GLY A O 1
ATOM 1331 N N . GLN A 1 174 ? 16.596 -6.535 8.658 1.00 73.25 174 GLN A N 1
ATOM 1332 C CA . GLN A 1 174 ? 17.076 -5.258 9.230 1.00 73.25 174 GLN A CA 1
ATOM 1333 C C . GLN A 1 174 ? 16.733 -5.035 10.707 1.00 73.25 174 GLN A C 1
ATOM 1335 O O . GLN A 1 174 ? 17.583 -4.567 11.464 1.00 73.25 174 GLN A O 1
ATOM 1340 N N . TYR A 1 175 ? 15.507 -5.348 11.130 1.00 75.44 175 TYR A N 1
ATOM 1341 C CA . TYR A 1 175 ? 15.004 -5.048 12.478 1.00 75.44 175 TYR A CA 1
ATOM 1342 C C . TYR A 1 175 ? 14.499 -6.328 13.146 1.00 75.44 175 TYR A C 1
ATOM 1344 O O . TYR A 1 175 ? 13.347 -6.412 13.565 1.00 75.44 175 TYR A O 1
ATOM 1352 N N . ASP A 1 176 ? 15.338 -7.365 13.155 1.00 69.38 176 ASP A N 1
ATOM 1353 C CA . ASP A 1 176 ? 14.984 -8.700 13.640 1.00 69.38 176 ASP A CA 1
ATOM 1354 C C . ASP A 1 176 ? 14.666 -8.740 15.152 1.00 69.38 176 ASP A C 1
ATOM 1356 O O . ASP A 1 176 ? 14.617 -7.722 15.842 1.00 69.38 176 ASP A O 1
ATOM 1360 N N . ALA A 1 177 ? 14.436 -9.937 15.702 1.00 64.06 177 ALA A N 1
ATOM 1361 C CA . ALA A 1 177 ? 14.070 -10.117 17.110 1.00 64.06 177 ALA A CA 1
ATOM 1362 C C . ALA A 1 177 ? 15.061 -9.493 18.121 1.00 64.06 177 ALA A C 1
ATOM 1364 O O . ALA A 1 177 ? 14.676 -9.233 19.261 1.00 64.06 177 ALA A O 1
ATOM 1365 N N . ASN A 1 178 ? 16.316 -9.241 17.725 1.00 66.19 178 ASN A N 1
ATOM 1366 C CA . ASN A 1 178 ? 17.339 -8.624 18.571 1.00 66.19 178 ASN A CA 1
ATOM 1367 C C . ASN A 1 178 ? 17.562 -7.132 18.262 1.00 66.19 178 ASN A C 1
ATOM 1369 O O . ASN A 1 178 ? 18.283 -6.463 19.006 1.00 66.19 178 ASN A O 1
ATOM 1373 N N . ALA A 1 179 ? 16.946 -6.606 17.202 1.00 71.44 179 ALA A N 1
ATOM 1374 C CA . ALA A 1 179 ? 17.075 -5.228 16.751 1.00 71.44 179 ALA A CA 1
ATOM 1375 C C . ALA A 1 179 ? 15.696 -4.553 16.714 1.00 71.44 179 ALA A C 1
ATOM 1377 O O . ALA A 1 179 ? 14.956 -4.628 15.740 1.00 71.44 179 ALA A O 1
ATOM 1378 N N . THR A 1 180 ? 15.344 -3.864 17.799 1.00 75.94 180 THR A N 1
ATOM 1379 C CA . THR A 1 180 ? 14.185 -2.963 17.824 1.00 75.94 180 THR A CA 1
ATOM 1380 C C . THR A 1 180 ? 14.670 -1.536 17.610 1.00 75.94 180 THR A C 1
ATOM 1382 O O . THR A 1 180 ? 15.531 -1.066 18.355 1.00 75.94 180 THR A O 1
ATOM 1385 N N . VAL A 1 181 ? 14.110 -0.838 16.626 1.00 84.62 181 VAL A N 1
ATOM 1386 C CA . VAL A 1 181 ? 14.294 0.609 16.485 1.00 84.62 181 VAL A CA 1
ATOM 1387 C C . VAL A 1 181 ? 13.191 1.339 17.226 1.00 84.62 181 VAL A C 1
ATOM 1389 O O . VAL A 1 181 ? 12.068 0.849 17.371 1.00 84.62 181 VAL A O 1
ATOM 1392 N N . ASP A 1 182 ? 13.518 2.528 17.717 1.00 85.50 182 ASP A N 1
ATOM 1393 C CA . ASP A 1 182 ? 12.575 3.258 18.542 1.00 85.50 182 ASP A CA 1
ATOM 1394 C C . ASP A 1 182 ? 11.389 3.780 17.729 1.00 85.50 182 ASP A C 1
ATOM 1396 O O . ASP A 1 182 ? 10.316 3.892 18.297 1.00 85.50 182 ASP A O 1
ATOM 1400 N N . HIS A 1 183 ? 11.512 4.051 16.433 1.00 86.81 183 HIS A N 1
ATOM 1401 C CA . HIS A 1 183 ? 10.465 4.724 15.657 1.00 86.81 183 HIS A CA 1
ATOM 1402 C C . HIS A 1 183 ? 9.816 3.823 14.609 1.00 86.81 183 HIS A C 1
ATOM 1404 O O . HIS A 1 183 ? 10.471 2.943 14.048 1.00 86.81 183 HIS A O 1
ATOM 1410 N N . PHE A 1 184 ? 8.540 4.076 14.308 1.00 88.12 184 PHE A N 1
ATOM 1411 C CA . PHE A 1 184 ? 7.883 3.461 13.160 1.00 88.12 184 PHE A CA 1
ATOM 1412 C C . PHE A 1 184 ? 8.295 4.207 11.892 1.00 88.12 184 PHE A C 1
ATOM 1414 O O . PHE A 1 184 ? 8.198 5.429 11.824 1.00 88.12 184 PHE A O 1
ATOM 1421 N N . LEU A 1 185 ? 8.775 3.471 10.894 1.00 88.81 185 LEU A N 1
ATOM 1422 C CA . LEU A 1 185 ? 9.393 4.037 9.695 1.00 88.81 185 LEU A CA 1
ATOM 1423 C C . LEU A 1 185 ? 8.447 3.872 8.513 1.00 88.81 185 LEU A C 1
ATOM 1425 O O . LEU A 1 185 ? 8.590 2.941 7.719 1.00 88.81 185 LEU A O 1
ATOM 1429 N N . ALA A 1 186 ? 7.429 4.729 8.430 1.00 91.94 186 ALA A N 1
ATOM 1430 C CA . ALA A 1 186 ? 6.443 4.627 7.367 1.00 91.94 186 ALA A CA 1
ATOM 1431 C C . ALA A 1 186 ? 5.730 5.933 7.016 1.00 91.94 186 ALA A C 1
ATOM 1433 O O . ALA A 1 186 ? 5.556 6.823 7.846 1.00 91.94 186 ALA A O 1
ATOM 1434 N N . HIS A 1 187 ? 5.209 5.967 5.793 1.00 95.88 187 HIS A N 1
ATOM 1435 C CA . HIS A 1 187 ? 4.077 6.807 5.416 1.00 95.88 187 HIS A CA 1
ATOM 1436 C C . HIS A 1 187 ? 2.879 5.951 4.984 1.00 95.88 187 HIS A C 1
ATOM 1438 O O . HIS A 1 187 ? 3.001 4.757 4.684 1.00 95.88 187 HIS A O 1
ATOM 1444 N N . PHE A 1 188 ? 1.699 6.566 4.991 1.00 97.88 188 PHE A N 1
ATOM 1445 C CA . PHE A 1 188 ? 0.429 5.884 4.765 1.00 97.88 188 PHE A CA 1
ATOM 1446 C C . PHE A 1 188 ? -0.243 6.417 3.519 1.00 97.88 188 PHE A C 1
ATOM 1448 O O . PHE A 1 188 ? -0.449 7.624 3.393 1.00 97.88 188 PHE A O 1
ATOM 1455 N N . ILE A 1 189 ? -0.612 5.514 2.621 1.00 98.75 189 ILE A N 1
ATOM 1456 C CA . ILE A 1 189 ? -1.124 5.868 1.305 1.00 98.75 189 ILE A CA 1
ATOM 1457 C C . ILE A 1 189 ? -2.497 5.240 1.134 1.00 98.75 189 ILE A C 1
ATOM 1459 O O . ILE A 1 189 ? -2.660 4.038 1.326 1.00 98.75 189 ILE A O 1
ATOM 1463 N N . PHE A 1 190 ? -3.480 6.040 0.742 1.00 98.94 190 PHE A N 1
ATOM 1464 C CA . PHE A 1 190 ? -4.850 5.602 0.519 1.00 98.94 190 PHE A CA 1
ATOM 1465 C C . PHE A 1 190 ? -5.317 5.979 -0.883 1.00 98.94 190 PHE A C 1
ATOM 1467 O O . PHE A 1 190 ? -4.878 6.986 -1.437 1.00 98.94 190 PHE A O 1
ATOM 1474 N N . ALA A 1 191 ? -6.193 5.168 -1.464 1.00 98.88 191 ALA A N 1
ATOM 1475 C CA . ALA A 1 191 ? -6.863 5.449 -2.732 1.00 98.88 191 ALA A CA 1
ATOM 1476 C C . ALA A 1 191 ? -8.268 4.850 -2.749 1.00 98.88 191 ALA A C 1
ATOM 1478 O O . ALA A 1 191 ? -8.560 3.908 -2.012 1.00 98.88 191 ALA A O 1
ATOM 1479 N N . ASP A 1 192 ? -9.114 5.374 -3.625 1.00 98.69 192 ASP A N 1
ATOM 1480 C CA . ASP A 1 192 ? -10.357 4.735 -4.041 1.00 98.69 192 ASP A CA 1
ATOM 1481 C C . ASP A 1 192 ? -10.543 4.887 -5.564 1.00 98.69 192 ASP A C 1
ATOM 1483 O O . ASP A 1 192 ? -9.658 5.356 -6.287 1.00 98.69 192 ASP A O 1
ATOM 1487 N N . ASN A 1 193 ? -11.704 4.480 -6.079 1.00 98.31 193 ASN A N 1
ATOM 1488 C CA . ASN A 1 193 ? -11.980 4.539 -7.513 1.00 98.31 193 ASN A CA 1
ATOM 1489 C C . ASN A 1 193 ? -12.181 5.965 -8.074 1.00 98.31 193 ASN A C 1
ATOM 1491 O O . ASN A 1 193 ? -12.477 6.098 -9.257 1.00 98.31 193 ASN A O 1
ATOM 1495 N N . SER A 1 194 ? -12.035 7.027 -7.270 1.00 98.06 194 SER A N 1
ATOM 1496 C CA . SER A 1 194 ? -12.017 8.411 -7.776 1.00 98.06 194 SER A CA 1
ATOM 1497 C C . SER A 1 194 ? -10.781 8.721 -8.624 1.00 98.06 194 SER A C 1
ATOM 1499 O O . SER A 1 194 ? -10.785 9.704 -9.357 1.00 98.06 194 SER A O 1
ATOM 1501 N N . GLY A 1 195 ? -9.722 7.913 -8.495 1.00 97.44 195 GLY A N 1
ATOM 1502 C CA . GLY A 1 195 ? -8.424 8.182 -9.115 1.00 97.44 195 GLY A CA 1
ATOM 1503 C C . GLY A 1 195 ? -7.539 9.125 -8.296 1.00 97.44 195 GLY A C 1
ATOM 1504 O O . GLY A 1 195 ? -6.403 9.371 -8.681 1.00 97.44 195 GLY A O 1
ATOM 1505 N N . GLU A 1 196 ? -8.016 9.626 -7.152 1.00 98.50 196 GLU A N 1
ATOM 1506 C CA . GLU A 1 196 ? -7.188 10.394 -6.226 1.00 98.50 196 GLU A CA 1
ATOM 1507 C C . GLU A 1 196 ? -6.399 9.489 -5.266 1.00 98.50 196 GLU A C 1
ATOM 1509 O O . GLU A 1 196 ? -6.719 8.324 -5.011 1.00 98.50 196 GLU A O 1
ATOM 1514 N N . THR A 1 197 ? -5.375 10.083 -4.665 1.00 98.81 197 THR A N 1
ATOM 1515 C CA . THR A 1 197 ? -4.572 9.509 -3.591 1.00 98.81 197 THR A CA 1
ATOM 1516 C C . THR A 1 197 ? -4.616 10.426 -2.373 1.00 98.81 197 THR A C 1
ATOM 1518 O O . THR A 1 197 ? -4.548 11.646 -2.518 1.00 98.81 197 THR A O 1
ATOM 1521 N N . ILE A 1 198 ? -4.677 9.851 -1.167 1.00 98.88 198 ILE A N 1
ATOM 1522 C CA . ILE A 1 198 ? -4.332 10.541 0.084 1.00 98.88 198 ILE A CA 1
ATOM 1523 C C . ILE A 1 198 ? -3.015 9.972 0.608 1.00 98.88 198 ILE A C 1
ATOM 1525 O O . ILE A 1 198 ? -2.906 8.764 0.801 1.00 98.88 198 ILE A O 1
ATOM 1529 N N . LEU A 1 199 ? -2.042 10.837 0.886 1.00 98.81 199 LEU A N 1
ATOM 1530 C CA . LEU A 1 199 ? -0.771 10.481 1.520 1.00 98.81 199 LEU A CA 1
ATOM 1531 C C . LEU A 1 199 ? -0.667 11.150 2.891 1.00 98.81 199 LEU A C 1
ATOM 1533 O O . LEU A 1 199 ? -0.959 12.340 3.026 1.00 98.81 199 LEU A O 1
ATOM 1537 N N . VAL A 1 200 ? -0.214 10.397 3.892 1.00 98.12 200 VAL A N 1
ATOM 1538 C CA . VAL A 1 200 ? 0.065 10.897 5.240 1.00 98.12 200 VAL A CA 1
ATOM 1539 C C . VAL A 1 200 ? 1.510 10.600 5.620 1.00 98.12 200 VAL A C 1
ATOM 1541 O O . VAL A 1 200 ? 1.894 9.435 5.700 1.00 98.12 200 VAL A O 1
ATOM 1544 N N . GLU A 1 201 ? 2.281 11.647 5.909 1.00 96.06 201 GLU A N 1
ATOM 1545 C CA . GLU A 1 201 ? 3.666 11.554 6.387 1.00 96.06 201 GLU A CA 1
ATOM 1546 C C . GLU A 1 201 ? 3.795 12.179 7.780 1.00 96.06 201 GLU A C 1
ATOM 1548 O O . GLU A 1 201 ? 3.215 13.232 8.061 1.00 96.06 201 GLU A O 1
ATOM 1553 N N . MET A 1 202 ? 4.579 11.544 8.650 1.00 92.94 202 MET A N 1
ATOM 1554 C CA . MET A 1 202 ? 4.850 12.019 10.006 1.00 92.94 202 MET A CA 1
ATOM 1555 C C . MET A 1 202 ? 6.269 12.582 10.067 1.00 92.94 202 MET A C 1
ATOM 1557 O O . MET A 1 202 ? 7.231 11.837 10.194 1.00 92.94 202 MET A O 1
ATOM 1561 N N . VAL A 1 203 ? 6.421 13.904 9.974 1.00 90.00 203 VAL A N 1
ATOM 1562 C CA . VAL A 1 203 ? 7.736 14.551 9.824 1.00 90.00 203 VAL A CA 1
ATOM 1563 C C . VAL A 1 203 ? 7.969 15.520 10.977 1.00 90.00 203 VAL A C 1
ATOM 1565 O O . VAL A 1 203 ? 7.237 16.496 11.113 1.00 90.00 203 VAL A O 1
ATOM 1568 N N . ASN A 1 204 ? 8.989 15.291 11.813 1.00 86.56 204 ASN A N 1
ATOM 1569 C CA . ASN A 1 204 ? 9.377 16.208 12.900 1.00 86.56 204 ASN A CA 1
ATOM 1570 C C . ASN A 1 204 ? 8.215 16.608 13.839 1.00 86.56 204 ASN A C 1
ATOM 1572 O O . ASN A 1 204 ? 8.105 17.764 14.274 1.00 86.56 204 ASN A O 1
ATOM 1576 N N . GLY A 1 205 ? 7.328 15.652 14.135 1.00 86.44 205 GLY A N 1
ATOM 1577 C CA . GLY A 1 205 ? 6.156 15.847 14.992 1.00 86.44 205 GLY A CA 1
ATOM 1578 C C . GLY A 1 205 ? 4.988 16.570 14.315 1.00 86.44 205 GLY A C 1
ATOM 1579 O O . GLY A 1 205 ? 4.117 17.102 15.010 1.00 86.44 205 GLY A O 1
ATOM 1580 N N . GLU A 1 206 ? 4.971 16.617 12.981 1.00 89.44 206 GLU A N 1
ATOM 1581 C CA . GLU A 1 206 ? 3.885 17.159 12.163 1.00 89.44 206 GLU A CA 1
ATOM 1582 C C . GLU A 1 206 ? 3.268 16.064 11.290 1.00 89.44 206 GLU A C 1
ATOM 1584 O O . GLU A 1 206 ? 3.973 15.341 10.587 1.00 89.44 206 GLU A O 1
ATOM 1589 N N . LYS A 1 207 ? 1.935 15.971 11.312 1.00 92.75 207 LYS A N 1
ATOM 1590 C CA . LYS A 1 207 ? 1.163 15.137 10.389 1.00 92.75 207 LYS A CA 1
ATOM 1591 C C . LYS A 1 207 ? 0.911 15.915 9.101 1.00 92.75 207 LYS A C 1
ATOM 1593 O O . LYS A 1 207 ? 0.031 16.780 9.062 1.00 92.75 207 LYS A O 1
ATOM 1598 N N . LYS A 1 208 ? 1.675 15.609 8.056 1.00 95.12 208 LYS A N 1
ATOM 1599 C CA . LYS A 1 208 ? 1.474 16.159 6.714 1.00 95.12 208 LYS A CA 1
ATOM 1600 C C . LYS A 1 208 ? 0.466 15.303 5.960 1.00 95.12 208 LYS A C 1
ATOM 1602 O O . LYS A 1 208 ? 0.616 14.088 5.901 1.00 95.12 208 LYS A O 1
ATOM 1607 N N . LEU A 1 209 ? -0.565 15.939 5.411 1.00 97.31 209 LEU A N 1
ATOM 1608 C CA . LEU A 1 209 ? -1.624 15.282 4.649 1.00 97.31 209 LEU A CA 1
ATOM 1609 C C . LEU A 1 209 ? -1.688 15.900 3.257 1.00 97.31 209 LEU A C 1
ATOM 1611 O O . LEU A 1 209 ? -1.915 17.103 3.121 1.00 97.31 209 LEU A O 1
ATOM 1615 N N . TYR A 1 210 ? -1.542 15.057 2.244 1.00 98.56 210 TYR A N 1
ATOM 1616 C CA . TYR A 1 210 ? -1.664 15.415 0.837 1.00 98.56 210 TYR A CA 1
ATOM 1617 C C . TYR A 1 210 ? -2.860 14.688 0.235 1.00 98.56 210 TYR A C 1
ATOM 1619 O O . TYR A 1 210 ? -3.124 13.541 0.594 1.00 98.56 210 TYR A O 1
ATOM 1627 N N . ARG A 1 211 ? -3.575 15.344 -0.680 1.00 98.50 211 ARG A N 1
ATOM 1628 C CA . ARG A 1 211 ? -4.654 14.733 -1.458 1.00 98.50 211 ARG A CA 1
ATOM 1629 C C . ARG A 1 211 ? -4.646 15.258 -2.886 1.00 98.50 211 ARG A C 1
ATOM 1631 O O . ARG A 1 211 ? -4.481 16.461 -3.080 1.00 98.50 211 ARG A O 1
ATOM 1638 N N . GLY A 1 212 ? -4.858 14.370 -3.849 1.00 98.31 212 GLY A N 1
ATOM 1639 C CA . GLY A 1 212 ? -5.030 14.716 -5.258 1.00 98.31 212 GLY A CA 1
ATOM 1640 C C . GLY A 1 212 ? -4.558 13.605 -6.192 1.00 98.31 212 GLY A C 1
ATOM 1641 O O . GLY A 1 212 ? -4.329 12.479 -5.756 1.00 98.31 212 GLY A O 1
ATOM 1642 N N . ALA A 1 213 ? -4.394 13.952 -7.465 1.00 96.62 213 ALA A N 1
ATOM 1643 C CA . ALA A 1 213 ? -3.875 13.089 -8.528 1.00 96.62 213 ALA A CA 1
ATOM 1644 C C . ALA A 1 213 ? -2.601 13.694 -9.155 1.00 96.62 213 ALA A C 1
ATOM 1646 O O . ALA A 1 213 ? -2.177 14.799 -8.792 1.00 96.62 213 ALA A O 1
ATOM 1647 N N . GLY A 1 214 ? -1.988 12.997 -10.110 1.00 95.00 214 GLY A N 1
ATOM 1648 C CA . GLY A 1 214 ? -0.792 13.443 -10.821 1.00 95.00 214 GLY A CA 1
ATOM 1649 C C . GLY A 1 214 ? 0.483 13.073 -10.069 1.00 95.00 214 GLY A C 1
ATOM 1650 O O . GLY A 1 214 ? 0.921 11.930 -10.097 1.00 95.00 214 GLY A O 1
ATOM 1651 N N . SER A 1 215 ? 1.109 14.021 -9.364 1.00 94.69 215 SER A N 1
ATOM 1652 C CA . SER A 1 215 ? 2.357 13.726 -8.634 1.00 94.69 215 SER A CA 1
ATOM 1653 C C . SER A 1 215 ? 2.175 12.691 -7.517 1.00 94.69 215 SER A C 1
ATOM 1655 O O . SER A 1 215 ? 3.137 12.018 -7.155 1.00 94.69 215 SER A O 1
ATOM 1657 N N . LEU A 1 216 ? 0.956 12.535 -6.993 1.00 98.00 216 LEU A N 1
ATOM 1658 C CA . LEU A 1 216 ? 0.608 11.511 -6.005 1.00 98.00 216 LEU A CA 1
ATOM 1659 C C . LEU A 1 216 ? 0.290 10.137 -6.624 1.00 98.00 216 LEU A C 1
ATOM 1661 O O . LEU A 1 216 ? 0.130 9.171 -5.878 1.00 98.00 216 LEU A O 1
ATOM 1665 N N . ASP A 1 217 ? 0.209 10.027 -7.953 1.00 98.19 217 ASP A N 1
ATOM 1666 C CA . ASP A 1 217 ? -0.106 8.761 -8.629 1.00 98.19 217 ASP A CA 1
ATOM 1667 C C . ASP A 1 217 ? 1.026 7.748 -8.453 1.00 98.19 217 ASP A C 1
ATOM 1669 O O . ASP A 1 217 ? 0.795 6.544 -8.394 1.00 98.19 217 ASP A O 1
ATOM 1673 N N . VAL A 1 218 ? 2.254 8.234 -8.289 1.00 98.12 218 VAL A N 1
ATOM 1674 C CA . VAL A 1 218 ? 3.408 7.416 -7.931 1.00 98.12 218 VAL A CA 1
ATOM 1675 C C . VAL A 1 218 ? 3.891 7.832 -6.558 1.00 98.12 218 VAL A C 1
ATOM 1677 O O . VAL A 1 218 ? 4.041 9.023 -6.317 1.00 98.12 218 VAL A O 1
ATOM 1680 N N . ILE A 1 219 ? 4.173 6.877 -5.671 1.00 97.75 219 ILE A N 1
ATOM 1681 C CA . ILE A 1 219 ? 4.800 7.106 -4.360 1.00 97.75 219 ILE A CA 1
ATOM 1682 C C . ILE A 1 219 ? 5.830 6.003 -4.112 1.00 97.75 219 ILE A C 1
ATOM 1684 O O . ILE A 1 219 ? 5.514 4.818 -4.242 1.00 97.75 219 ILE A O 1
ATOM 1688 N N . SER A 1 220 ? 7.058 6.384 -3.767 1.00 95.31 220 SER A N 1
ATOM 1689 C CA . SER A 1 220 ? 8.140 5.459 -3.418 1.00 95.31 220 SER A CA 1
ATOM 1690 C C . SER A 1 220 ? 8.357 5.448 -1.900 1.00 95.31 220 SER A C 1
ATOM 1692 O O . SER A 1 220 ? 7.374 5.263 -1.187 1.00 95.31 220 SER A O 1
ATOM 1694 N N . ASN A 1 221 ? 9.586 5.608 -1.402 1.00 92.69 221 ASN A N 1
ATOM 1695 C CA . ASN A 1 221 ? 9.911 5.590 0.030 1.00 92.69 221 ASN A CA 1
ATOM 1696 C C . ASN A 1 221 ? 10.336 6.965 0.523 1.00 92.69 221 ASN A C 1
ATOM 1698 O O . ASN A 1 221 ? 9.490 7.835 0.655 1.00 92.69 221 ASN A O 1
ATOM 1702 N N . ASN A 1 222 ? 11.626 7.196 0.747 1.00 90.06 222 ASN A N 1
ATOM 1703 C CA . ASN A 1 222 ? 12.179 8.522 0.947 1.00 90.06 222 ASN A CA 1
ATOM 1704 C C . ASN A 1 222 ? 12.668 9.113 -0.390 1.00 90.06 222 ASN A C 1
ATOM 1706 O O . ASN A 1 222 ? 12.824 8.393 -1.386 1.00 90.06 222 ASN A O 1
ATOM 1710 N N . PRO A 1 223 ? 12.990 10.415 -0.425 1.00 92.69 223 PRO A N 1
ATOM 1711 C CA . PRO A 1 223 ? 12.756 11.426 0.619 1.00 92.69 223 PRO A CA 1
ATOM 1712 C C . PRO A 1 223 ? 11.260 11.664 0.855 1.00 92.69 223 PRO A C 1
ATOM 1714 O O . PRO A 1 223 ? 10.431 11.048 0.203 1.00 92.69 223 PRO A O 1
ATOM 1717 N N . THR A 1 224 ? 10.897 12.561 1.773 1.00 94.94 224 THR A N 1
ATOM 1718 C CA . THR A 1 224 ? 9.492 12.979 1.955 1.00 94.94 224 THR A CA 1
ATOM 1719 C C . THR A 1 224 ? 8.865 13.424 0.636 1.00 94.94 224 THR A C 1
ATOM 1721 O O . THR A 1 224 ? 9.574 13.930 -0.244 1.00 94.94 224 THR A O 1
ATOM 1724 N N . PHE A 1 225 ? 7.544 13.329 0.519 1.00 96.62 225 PHE A N 1
ATOM 1725 C CA . PHE A 1 225 ? 6.833 13.655 -0.715 1.00 96.62 225 PHE A CA 1
ATOM 1726 C C . PHE A 1 225 ? 7.118 15.063 -1.251 1.00 96.62 225 PHE A C 1
ATOM 1728 O O . PHE A 1 225 ? 7.307 15.217 -2.455 1.00 96.62 225 PHE A O 1
ATOM 1735 N N . ASP A 1 226 ? 7.239 16.078 -0.385 1.00 95.81 226 ASP A N 1
ATOM 1736 C CA . ASP A 1 226 ? 7.609 17.442 -0.810 1.00 95.81 226 ASP A CA 1
ATOM 1737 C C . ASP A 1 226 ? 8.937 17.455 -1.586 1.00 95.81 226 ASP A C 1
ATOM 1739 O O . ASP A 1 226 ? 9.084 18.145 -2.593 1.00 95.81 226 ASP A O 1
ATOM 1743 N N . THR A 1 227 ? 9.914 16.676 -1.121 1.00 95.00 227 THR A N 1
ATOM 1744 C CA . THR A 1 227 ? 11.227 16.559 -1.759 1.00 95.00 227 THR A CA 1
ATOM 1745 C C . THR A 1 227 ? 11.153 15.732 -3.034 1.00 95.00 227 THR A C 1
ATOM 1747 O O . THR A 1 227 ? 11.768 16.120 -4.023 1.00 95.00 227 THR A O 1
ATOM 1750 N N . MET A 1 228 ? 10.388 14.633 -3.041 1.00 94.69 228 MET A N 1
ATOM 1751 C CA . MET A 1 228 ? 10.144 13.869 -4.268 1.00 94.69 228 MET A CA 1
ATOM 1752 C C . MET A 1 228 ? 9.554 14.774 -5.354 1.00 94.69 228 MET A C 1
ATOM 1754 O O . MET A 1 228 ? 10.109 14.873 -6.440 1.00 94.69 228 MET A O 1
ATOM 1758 N N . ALA A 1 229 ? 8.483 15.502 -5.031 1.00 94.31 229 ALA A N 1
ATOM 1759 C CA . ALA A 1 229 ? 7.789 16.382 -5.962 1.00 94.31 229 ALA A CA 1
ATOM 1760 C C . ALA A 1 229 ? 8.664 17.544 -6.461 1.00 94.31 229 ALA A C 1
ATOM 1762 O O . ALA A 1 229 ? 8.463 18.025 -7.576 1.00 94.31 229 ALA A O 1
ATOM 1763 N N . GLU A 1 230 ? 9.623 18.016 -5.659 1.00 93.75 230 GLU A N 1
ATOM 1764 C CA . GLU A 1 230 ? 10.599 19.011 -6.112 1.00 93.75 230 GLU A CA 1
ATOM 1765 C C . GLU A 1 230 ? 11.611 18.406 -7.092 1.00 93.75 230 GLU A C 1
ATOM 1767 O O . GLU A 1 230 ? 11.862 18.990 -8.143 1.00 93.75 230 GLU A O 1
ATOM 1772 N N . ILE A 1 231 ? 12.145 17.219 -6.790 1.00 91.50 231 ILE A N 1
ATOM 1773 C CA . ILE A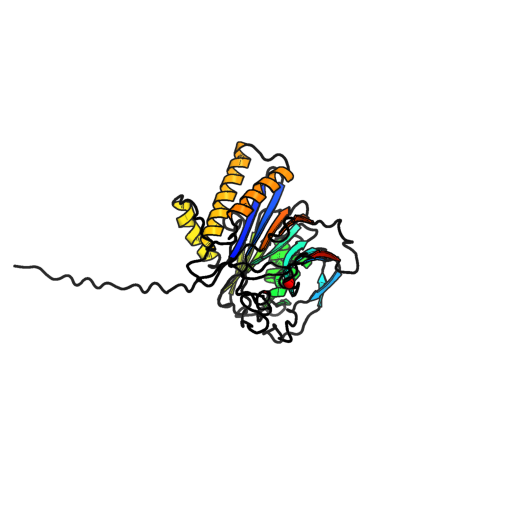 1 231 ? 13.106 16.516 -7.652 1.00 91.50 231 ILE A CA 1
ATOM 1774 C C . ILE A 1 231 ? 12.463 16.115 -8.988 1.00 91.50 231 ILE A C 1
ATOM 1776 O O . ILE A 1 231 ? 13.090 16.265 -10.039 1.00 91.50 231 ILE A O 1
ATOM 1780 N N . ASP A 1 232 ? 11.196 15.690 -8.970 1.00 91.00 232 ASP A N 1
ATOM 1781 C CA . ASP A 1 232 ? 10.426 15.347 -10.170 1.00 91.00 232 ASP A CA 1
ATOM 1782 C C . ASP A 1 232 ? 10.430 16.500 -11.196 1.00 91.00 232 ASP A C 1
ATOM 1784 O O . ASP A 1 232 ? 10.473 16.254 -12.402 1.00 91.00 232 ASP A O 1
ATOM 1788 N N . LYS A 1 233 ? 10.449 17.769 -10.751 1.00 88.25 233 LYS A N 1
ATOM 1789 C CA . LYS A 1 233 ? 10.493 18.937 -11.655 1.00 88.25 233 LYS A CA 1
ATOM 1790 C C . LYS A 1 233 ? 11.771 18.981 -12.490 1.00 88.25 233 LYS A C 1
ATOM 1792 O O . LYS A 1 233 ? 11.706 19.376 -13.653 1.00 88.25 233 LYS A O 1
ATOM 1797 N N . GLU A 1 234 ? 12.911 18.588 -11.921 1.00 85.94 234 GLU A N 1
ATOM 1798 C CA . GLU A 1 234 ? 14.173 18.488 -12.661 1.00 85.94 234 GLU A CA 1
ATOM 1799 C C . GLU A 1 234 ? 14.151 17.265 -13.585 1.00 85.94 234 GLU A C 1
ATOM 1801 O O . GLU A 1 234 ? 14.372 17.394 -14.791 1.00 85.94 234 GLU A O 1
ATOM 1806 N N . LEU A 1 235 ? 13.839 16.085 -13.036 1.00 84.44 235 LEU A N 1
ATOM 1807 C CA . LEU A 1 235 ? 13.929 14.818 -13.766 1.00 84.44 235 LEU A CA 1
ATOM 1808 C C . LEU A 1 235 ? 12.975 14.764 -14.969 1.00 84.44 235 LEU A C 1
ATOM 1810 O O . LEU A 1 235 ? 13.391 14.405 -16.076 1.00 84.44 235 LEU A O 1
ATOM 1814 N N . MET A 1 236 ? 11.721 15.177 -14.772 1.00 79.06 236 MET A N 1
ATOM 1815 C CA . MET A 1 236 ? 10.702 15.205 -15.824 1.00 79.06 236 MET A CA 1
ATOM 1816 C C . MET A 1 236 ? 10.865 16.426 -16.739 1.00 79.06 236 MET A C 1
ATOM 1818 O O . MET A 1 236 ? 10.697 16.322 -17.956 1.00 79.06 236 MET A O 1
ATOM 1822 N N . GLY A 1 237 ? 11.235 17.587 -16.185 1.00 75.75 237 GLY A N 1
ATOM 1823 C CA . GLY A 1 237 ? 11.391 18.833 -16.944 1.00 75.75 237 GLY A CA 1
ATOM 1824 C C . GLY A 1 237 ? 12.521 18.783 -17.974 1.00 75.75 237 GLY A C 1
ATOM 1825 O O . GLY A 1 237 ? 12.380 19.309 -19.080 1.00 75.75 237 GLY A O 1
ATOM 1826 N N . GLU A 1 238 ? 13.618 18.097 -17.653 1.00 74.56 238 GLU A N 1
ATOM 1827 C CA . GLU A 1 238 ? 14.735 17.885 -18.579 1.00 74.56 238 GLU A CA 1
ATOM 1828 C C . GLU A 1 238 ? 14.515 16.728 -19.566 1.00 74.56 238 GLU A C 1
ATOM 1830 O O . GLU A 1 238 ? 15.360 16.497 -20.434 1.00 74.56 238 GLU A O 1
ATOM 1835 N N . LYS A 1 239 ? 13.393 15.999 -19.461 1.00 72.19 239 LYS A N 1
ATOM 1836 C CA . LYS A 1 239 ? 13.132 14.764 -20.221 1.00 72.19 239 LYS A CA 1
ATOM 1837 C C . LYS A 1 239 ? 14.265 13.744 -20.071 1.00 72.19 239 LYS A C 1
ATOM 1839 O O . LYS A 1 239 ? 14.639 13.069 -21.034 1.00 72.19 239 LYS A O 1
ATOM 1844 N N . ARG A 1 240 ? 14.853 13.653 -18.872 1.00 75.56 240 ARG A N 1
ATOM 1845 C CA . ARG A 1 240 ? 15.877 12.644 -18.591 1.00 75.56 240 ARG A CA 1
ATOM 1846 C C . ARG A 1 240 ? 15.209 11.277 -18.574 1.00 75.56 240 ARG A C 1
ATOM 1848 O O . ARG A 1 240 ? 14.232 11.073 -17.858 1.00 75.56 240 ARG A O 1
ATOM 1855 N N . PHE A 1 241 ? 15.761 10.331 -19.327 1.00 81.50 241 PHE A N 1
ATOM 1856 C CA . PHE A 1 241 ? 15.327 8.944 -19.217 1.00 81.50 241 PHE A CA 1
ATOM 1857 C C . PHE A 1 241 ? 15.631 8.414 -17.817 1.00 81.50 241 PHE A C 1
ATOM 1859 O O . PHE A 1 241 ? 16.700 8.717 -17.272 1.00 81.50 241 PHE A O 1
ATOM 1866 N N . PRO A 1 242 ? 14.719 7.625 -17.236 1.00 85.31 242 PRO A N 1
ATOM 1867 C CA . PRO A 1 242 ? 14.948 7.075 -15.923 1.00 85.31 242 PRO A CA 1
ATOM 1868 C C . PRO A 1 242 ? 16.090 6.065 -15.931 1.00 85.31 242 PRO A C 1
ATOM 1870 O O . PRO A 1 242 ? 16.309 5.336 -16.903 1.00 85.31 242 PRO A O 1
ATOM 1873 N N . THR A 1 243 ? 16.845 6.032 -14.834 1.00 87.31 243 THR A N 1
ATOM 1874 C CA . THR A 1 243 ? 17.939 5.075 -14.686 1.00 87.31 243 THR A CA 1
ATOM 1875 C C . THR A 1 243 ? 17.409 3.722 -14.206 1.00 87.31 243 THR A C 1
ATOM 1877 O O . THR A 1 243 ? 16.296 3.596 -13.698 1.00 87.31 243 THR A O 1
ATOM 1880 N N . ALA A 1 244 ? 18.223 2.677 -14.356 1.00 86.94 244 ALA A N 1
ATOM 1881 C CA . ALA A 1 244 ? 17.876 1.334 -13.898 1.00 86.94 244 ALA A CA 1
ATOM 1882 C C . ALA A 1 244 ? 18.257 1.069 -12.429 1.00 86.94 244 ALA A C 1
ATOM 1884 O O . ALA A 1 244 ? 18.179 -0.089 -12.004 1.00 86.94 244 ALA A O 1
ATOM 1885 N N . SER A 1 245 ? 18.699 2.090 -11.685 1.00 87.81 245 SER A N 1
ATOM 1886 C CA . SER A 1 245 ? 19.082 1.961 -10.275 1.00 87.81 245 SER A CA 1
ATOM 1887 C C . SER A 1 245 ? 17.880 1.579 -9.392 1.00 87.81 245 SER A C 1
ATOM 1889 O O . SER A 1 245 ? 16.719 1.664 -9.811 1.00 87.81 245 SER A O 1
ATOM 1891 N N . ILE A 1 246 ? 18.164 1.093 -8.179 1.00 89.19 246 ILE A N 1
ATOM 1892 C CA . ILE A 1 246 ? 17.133 0.755 -7.184 1.00 89.19 246 ILE A CA 1
ATOM 1893 C C . ILE A 1 246 ? 16.858 1.866 -6.183 1.00 89.19 246 ILE A C 1
ATOM 1895 O O . ILE A 1 246 ? 15.993 1.697 -5.323 1.00 89.19 246 ILE A O 1
ATOM 1899 N N . ASN A 1 247 ? 17.529 3.006 -6.332 1.00 89.06 247 ASN A N 1
ATOM 1900 C CA . ASN A 1 247 ? 17.240 4.177 -5.531 1.00 89.06 247 ASN A CA 1
ATOM 1901 C C . ASN A 1 247 ? 15.751 4.541 -5.653 1.00 89.06 247 ASN A C 1
ATOM 1903 O O . ASN A 1 247 ? 15.176 4.504 -6.743 1.00 89.06 247 ASN A O 1
ATOM 1907 N N . SER A 1 248 ? 15.119 4.899 -4.535 1.00 90.69 248 SER A N 1
ATOM 1908 C CA . SER A 1 248 ? 13.692 5.245 -4.484 1.00 90.69 248 SER A CA 1
ATOM 1909 C C . SER A 1 248 ? 13.272 6.282 -5.531 1.00 90.69 248 SER A C 1
ATOM 1911 O O . SER A 1 248 ? 12.237 6.100 -6.175 1.00 90.69 248 SER A O 1
ATOM 1913 N N . LEU A 1 249 ? 14.082 7.318 -5.767 1.00 90.62 249 LEU A N 1
ATOM 1914 C CA . LEU A 1 249 ? 13.774 8.359 -6.751 1.00 90.62 249 LEU A CA 1
ATOM 1915 C C . LEU A 1 249 ? 13.840 7.836 -8.190 1.00 90.62 249 LEU A C 1
ATOM 1917 O O . LEU A 1 249 ? 12.990 8.179 -9.004 1.00 90.62 249 LEU A O 1
ATOM 1921 N N . ASP A 1 250 ? 14.792 6.954 -8.501 1.00 91.00 250 ASP A N 1
ATOM 1922 C CA . ASP A 1 250 ? 14.882 6.334 -9.828 1.00 91.00 250 ASP A CA 1
ATOM 1923 C C . ASP A 1 250 ? 13.694 5.402 -10.097 1.00 91.00 250 ASP A C 1
ATOM 1925 O O . ASP A 1 250 ? 13.158 5.367 -11.205 1.00 91.00 250 ASP A O 1
ATOM 1929 N N . ARG A 1 251 ? 13.248 4.650 -9.083 1.00 93.88 251 ARG A N 1
ATOM 1930 C CA . ARG A 1 251 ? 12.077 3.761 -9.182 1.00 93.88 251 ARG A CA 1
ATOM 1931 C C . ARG A 1 251 ? 10.782 4.546 -9.353 1.00 93.88 251 ARG A C 1
ATOM 1933 O O . ARG A 1 251 ? 9.969 4.191 -10.207 1.00 93.88 251 ARG A O 1
ATOM 1940 N N . ARG A 1 252 ? 10.638 5.648 -8.612 1.00 94.81 252 ARG A N 1
ATOM 1941 C CA . ARG A 1 252 ? 9.563 6.627 -8.795 1.00 94.81 252 ARG A CA 1
ATOM 1942 C C . ARG A 1 252 ? 9.559 7.190 -10.217 1.00 94.81 252 ARG A C 1
ATOM 1944 O O . ARG A 1 252 ? 8.532 7.123 -10.883 1.00 94.81 252 ARG A O 1
ATOM 1951 N N . HIS A 1 253 ? 10.702 7.670 -10.701 1.00 94.06 253 HIS A N 1
ATOM 1952 C CA . HIS A 1 253 ? 10.821 8.252 -12.040 1.00 94.06 253 HIS A CA 1
ATOM 1953 C C . HIS A 1 253 ? 10.512 7.221 -13.142 1.00 94.06 253 HIS A C 1
ATOM 1955 O O . HIS A 1 253 ? 9.797 7.528 -14.094 1.00 94.06 253 HIS A O 1
ATOM 1961 N N . ARG A 1 254 ? 10.940 5.953 -12.981 1.00 94.38 254 ARG A N 1
ATOM 1962 C CA . ARG A 1 254 ? 10.535 4.840 -13.870 1.00 94.38 254 ARG A CA 1
ATOM 1963 C C . ARG A 1 254 ? 9.024 4.618 -13.879 1.00 94.38 254 ARG A C 1
ATOM 1965 O O . ARG A 1 254 ? 8.445 4.493 -14.953 1.00 94.38 254 ARG A O 1
ATOM 1972 N N . ALA A 1 255 ? 8.387 4.582 -12.709 1.00 96.31 255 ALA A N 1
ATOM 1973 C CA . ALA A 1 255 ? 6.937 4.426 -12.608 1.00 96.31 255 ALA A CA 1
ATOM 1974 C C . ALA A 1 255 ? 6.185 5.598 -13.258 1.00 96.31 255 ALA A C 1
ATOM 1976 O O . ALA A 1 255 ? 5.235 5.365 -13.998 1.00 96.31 255 ALA A O 1
ATOM 1977 N N . GLN A 1 256 ? 6.621 6.841 -13.027 1.00 95.81 256 GLN A N 1
ATOM 1978 C CA . GLN A 1 256 ? 6.010 8.034 -13.624 1.00 95.81 256 GLN A CA 1
ATOM 1979 C C . GLN A 1 256 ? 6.102 7.992 -15.147 1.00 95.81 256 GLN A C 1
ATOM 1981 O O . GLN A 1 256 ? 5.087 8.129 -15.825 1.00 95.81 256 GLN A O 1
ATOM 1986 N N . TYR A 1 257 ? 7.294 7.704 -15.672 1.00 94.19 257 TYR A N 1
ATOM 1987 C CA . TYR A 1 257 ? 7.509 7.541 -17.105 1.00 94.19 257 TYR A CA 1
ATOM 1988 C C . TYR A 1 257 ? 6.623 6.425 -17.687 1.00 94.19 257 TYR A C 1
ATOM 1990 O O . TYR A 1 257 ? 5.978 6.603 -18.717 1.00 94.19 257 TYR A O 1
ATOM 1998 N N . ALA A 1 258 ? 6.533 5.276 -17.011 1.00 95.88 258 ALA A N 1
ATOM 1999 C CA . ALA A 1 258 ? 5.689 4.171 -17.453 1.00 95.88 258 ALA A CA 1
ATOM 2000 C C . ALA A 1 258 ? 4.192 4.538 -17.452 1.00 95.88 258 ALA A C 1
ATOM 2002 O O . ALA A 1 258 ? 3.487 4.179 -18.391 1.00 95.88 258 ALA A O 1
ATOM 2003 N N . LEU A 1 259 ? 3.702 5.282 -16.453 1.00 97.06 259 LEU A N 1
ATOM 2004 C CA . LEU A 1 259 ? 2.318 5.770 -16.426 1.00 97.06 259 LEU A CA 1
ATOM 2005 C C . LEU A 1 259 ? 2.023 6.781 -17.543 1.00 97.06 259 LEU A C 1
ATOM 2007 O O . LEU A 1 259 ? 0.930 6.748 -18.113 1.00 97.06 259 LEU A O 1
ATOM 2011 N N . GLU A 1 260 ? 2.980 7.643 -17.900 1.00 94.69 260 GLU A N 1
ATOM 2012 C CA . GLU A 1 260 ? 2.847 8.529 -19.065 1.00 94.69 260 GLU A CA 1
ATOM 2013 C C . GLU A 1 260 ? 2.685 7.732 -20.368 1.00 94.69 260 GLU A C 1
ATOM 2015 O O . GLU A 1 260 ? 1.843 8.075 -21.201 1.00 94.69 260 GLU A O 1
ATOM 2020 N N . GLU A 1 261 ? 3.417 6.624 -20.520 1.00 95.00 261 GLU A N 1
ATOM 2021 C CA . GLU A 1 261 ? 3.260 5.712 -21.659 1.00 95.00 261 GLU A CA 1
ATOM 2022 C C . GLU A 1 261 ? 1.896 5.002 -21.651 1.00 95.00 261 GLU A C 1
ATOM 2024 O O . GLU A 1 261 ? 1.285 4.859 -22.712 1.00 95.00 261 GLU A O 1
ATOM 2029 N N . VAL A 1 262 ? 1.364 4.608 -20.483 1.00 97.44 262 VAL A N 1
ATOM 2030 C CA . VAL A 1 262 ? -0.006 4.059 -20.385 1.00 97.44 262 VAL A CA 1
ATOM 2031 C C . VAL A 1 262 ? -1.032 5.085 -20.860 1.00 97.44 262 VAL A C 1
ATOM 2033 O O . VAL A 1 262 ? -1.893 4.753 -21.678 1.00 97.44 262 VAL A O 1
ATOM 2036 N N . LYS A 1 263 ? -0.908 6.339 -20.415 1.00 96.69 263 LYS A N 1
ATOM 2037 C CA . LYS A 1 263 ? -1.793 7.429 -20.838 1.00 96.69 263 LYS A CA 1
ATOM 2038 C C . LYS A 1 263 ? -1.725 7.660 -22.345 1.00 96.69 263 LYS A C 1
ATOM 2040 O O . LYS A 1 263 ? -2.756 7.695 -23.016 1.00 96.69 263 LYS A O 1
ATOM 2045 N N . ALA A 1 264 ? -0.517 7.754 -22.899 1.00 96.44 264 ALA A N 1
ATOM 2046 C CA . ALA A 1 264 ? -0.320 7.911 -24.336 1.00 96.44 264 ALA A CA 1
ATOM 2047 C C . ALA A 1 264 ? -0.872 6.712 -25.129 1.00 96.44 264 ALA A C 1
ATOM 2049 O O . ALA A 1 264 ? -1.433 6.883 -26.215 1.00 96.44 264 ALA A O 1
ATOM 2050 N N . TYR A 1 265 ? -0.743 5.495 -24.591 1.00 96.56 265 TYR A N 1
ATOM 2051 C CA . TYR A 1 265 ? -1.328 4.292 -25.172 1.00 96.56 265 TYR A CA 1
ATOM 2052 C C . TYR A 1 265 ? -2.860 4.367 -25.190 1.00 96.56 265 TYR A C 1
ATOM 2054 O O . TYR A 1 265 ? -3.461 4.101 -26.234 1.00 96.56 265 TYR A O 1
ATOM 2062 N N . GLU A 1 266 ? -3.499 4.736 -24.074 1.00 96.88 266 GLU A N 1
ATOM 2063 C CA . GLU A 1 266 ? -4.957 4.871 -23.989 1.00 96.88 266 GLU A CA 1
ATOM 2064 C C . GLU A 1 266 ? -5.480 5.940 -24.954 1.00 96.88 266 GLU A C 1
ATOM 2066 O O . GLU A 1 266 ? -6.399 5.662 -25.723 1.00 96.88 266 GLU A O 1
ATOM 2071 N N . GLU A 1 267 ? -4.847 7.114 -25.002 1.00 96.56 267 GLU A N 1
ATOM 2072 C CA . GLU A 1 267 ? -5.214 8.191 -25.930 1.00 96.56 267 GLU A CA 1
ATOM 2073 C C . GLU A 1 267 ? -5.083 7.766 -27.402 1.00 96.56 267 GLU A C 1
ATOM 2075 O O . GLU A 1 267 ? -5.896 8.146 -28.248 1.00 96.56 267 GLU A O 1
ATOM 2080 N N . ARG A 1 268 ? -4.058 6.967 -27.728 1.00 96.62 268 ARG A N 1
ATOM 2081 C CA . ARG A 1 268 ? -3.749 6.583 -29.111 1.00 96.62 268 ARG A CA 1
ATOM 2082 C C . ARG A 1 268 ? -4.537 5.377 -29.611 1.00 96.62 268 ARG A C 1
ATOM 2084 O O . ARG A 1 268 ? -4.910 5.341 -30.785 1.00 96.62 268 ARG A O 1
ATOM 2091 N N . PHE A 1 269 ? -4.708 4.361 -28.773 1.00 96.12 269 PHE A N 1
ATOM 2092 C CA . PHE A 1 269 ? -5.236 3.054 -29.175 1.00 96.12 269 PHE A CA 1
ATOM 2093 C C . PHE A 1 269 ? -6.531 2.673 -28.457 1.00 96.12 269 PHE A C 1
ATOM 2095 O O . PHE A 1 269 ? -7.224 1.762 -28.916 1.00 96.12 269 PHE A O 1
ATOM 2102 N N . GLY A 1 270 ? -6.859 3.353 -27.359 1.00 96.31 270 GLY A N 1
ATOM 2103 C CA . GLY A 1 270 ? -7.918 2.955 -26.445 1.00 96.31 270 GLY A CA 1
ATOM 2104 C C . GLY A 1 270 ? -7.568 1.699 -25.642 1.00 96.31 270 GLY A C 1
ATOM 2105 O O . GLY A 1 270 ? -6.766 0.845 -26.042 1.00 96.31 270 GLY A O 1
ATOM 2106 N N . ILE A 1 271 ? -8.228 1.558 -24.496 1.00 96.19 271 ILE A N 1
ATOM 2107 C CA . ILE A 1 271 ? -8.197 0.346 -23.680 1.00 96.19 271 ILE A CA 1
ATOM 2108 C C . ILE A 1 271 ? -9.607 -0.241 -23.670 1.00 96.19 271 ILE A C 1
ATOM 2110 O O . ILE A 1 271 ? -10.583 0.458 -23.425 1.00 96.19 271 ILE A O 1
ATOM 2114 N N . ARG A 1 272 ? -9.725 -1.523 -24.028 1.00 95.12 272 ARG A N 1
ATOM 2115 C CA . ARG A 1 272 ? -11.024 -2.146 -24.330 1.00 95.12 272 ARG A CA 1
ATOM 2116 C C . ARG A 1 272 ? -11.740 -2.678 -23.100 1.00 95.12 272 ARG A C 1
ATOM 2118 O O . ARG A 1 272 ? -12.965 -2.708 -23.078 1.00 95.12 272 ARG A O 1
ATOM 2125 N N . ASP A 1 273 ? -10.978 -3.162 -22.129 1.00 96.25 273 ASP A N 1
ATOM 2126 C CA . ASP A 1 273 ? -11.497 -3.811 -20.935 1.00 96.25 273 ASP A CA 1
ATOM 2127 C C . ASP A 1 273 ? -10.458 -3.808 -19.802 1.00 96.25 273 ASP A C 1
ATOM 2129 O O . ASP A 1 273 ? -9.265 -3.563 -20.012 1.00 96.25 273 ASP A O 1
ATOM 2133 N N . ASN A 1 274 ? -10.922 -4.119 -18.589 1.00 95.06 274 ASN A N 1
ATOM 2134 C CA . ASN A 1 274 ? -10.087 -4.157 -17.387 1.00 95.06 274 ASN A CA 1
ATOM 2135 C C . ASN A 1 274 ? -8.990 -5.226 -17.473 1.00 95.06 274 ASN A C 1
ATOM 2137 O O . ASN A 1 274 ? -7.936 -5.068 -16.869 1.00 95.06 274 ASN A O 1
ATOM 2141 N N . LYS A 1 275 ? -9.180 -6.301 -18.249 1.00 95.25 275 LYS A N 1
ATOM 2142 C CA . LYS A 1 275 ? -8.142 -7.323 -18.425 1.00 95.25 275 LYS A CA 1
ATOM 2143 C C . LYS A 1 275 ? -6.965 -6.766 -19.227 1.00 95.25 275 LYS A C 1
ATOM 2145 O O . LYS A 1 275 ? -5.813 -7.000 -18.869 1.00 95.25 275 LYS A O 1
ATOM 2150 N N . GLN A 1 276 ? -7.240 -6.021 -20.296 1.00 96.62 276 GLN A N 1
ATOM 2151 C CA . GLN A 1 276 ? -6.213 -5.325 -21.061 1.00 96.62 276 GLN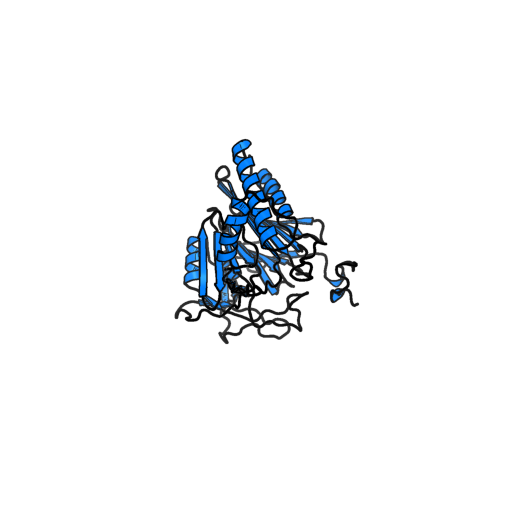 A CA 1
ATOM 2152 C C . GLN A 1 276 ? -5.499 -4.288 -20.192 1.00 96.62 276 GLN A C 1
ATOM 2154 O O . GLN A 1 276 ? -4.270 -4.257 -20.218 1.00 96.62 276 GLN A O 1
ATOM 2159 N N . LEU A 1 277 ? -6.239 -3.480 -19.420 1.00 97.12 277 LEU A N 1
ATOM 2160 C CA . LEU A 1 277 ? -5.626 -2.511 -18.509 1.00 97.12 277 LEU A CA 1
ATOM 2161 C C . LEU A 1 277 ? -4.723 -3.209 -17.483 1.00 97.12 277 LEU A C 1
ATOM 2163 O O . LEU A 1 277 ? -3.571 -2.820 -17.334 1.00 97.12 277 LEU A O 1
ATOM 2167 N N . GLY A 1 278 ? -5.195 -4.290 -16.855 1.00 96.19 278 GLY A N 1
ATOM 2168 C CA . GLY A 1 278 ? -4.419 -5.063 -15.880 1.00 96.19 278 GLY A CA 1
ATOM 2169 C C . GLY A 1 278 ? -3.093 -5.573 -16.443 1.00 96.19 278 GLY A C 1
ATOM 2170 O O . GLY A 1 278 ? -2.053 -5.411 -15.808 1.00 96.19 278 GLY A O 1
ATOM 2171 N N . ASN A 1 279 ? -3.092 -6.089 -17.676 1.00 95.62 279 ASN A N 1
ATOM 2172 C CA . ASN A 1 279 ? -1.860 -6.514 -18.349 1.00 95.62 279 ASN A CA 1
ATOM 2173 C C . ASN A 1 279 ? -0.895 -5.343 -18.622 1.00 95.62 279 ASN A C 1
ATOM 2175 O O . ASN A 1 279 ? 0.319 -5.518 -18.564 1.00 95.62 279 ASN A O 1
ATOM 2179 N N . ILE A 1 280 ? -1.413 -4.154 -18.944 1.00 96.94 280 ILE A N 1
ATOM 2180 C CA . ILE A 1 280 ? -0.585 -2.957 -19.162 1.00 96.94 280 ILE A CA 1
ATOM 2181 C C . ILE A 1 280 ? 0.030 -2.492 -17.833 1.00 96.94 280 ILE A C 1
ATOM 2183 O O . ILE A 1 280 ? 1.229 -2.224 -17.768 1.00 96.94 280 ILE A O 1
ATOM 2187 N N . ILE A 1 281 ? -0.765 -2.459 -16.761 1.00 97.62 281 ILE A N 1
ATOM 2188 C CA . ILE A 1 281 ? -0.315 -2.063 -15.418 1.00 97.62 281 ILE A CA 1
ATOM 2189 C C . ILE A 1 281 ? 0.680 -3.071 -14.826 1.00 97.62 281 ILE A C 1
ATOM 2191 O O . ILE A 1 281 ? 1.570 -2.688 -14.074 1.00 97.62 281 ILE A O 1
ATOM 2195 N N . GLU A 1 282 ? 0.606 -4.348 -15.200 1.00 94.44 282 GLU A N 1
ATOM 2196 C CA . GLU A 1 282 ? 1.642 -5.336 -14.866 1.00 94.44 282 GLU A CA 1
ATOM 2197 C C . GLU A 1 282 ? 3.003 -4.967 -15.483 1.00 94.44 282 GLU A C 1
ATOM 2199 O O . GLU A 1 282 ? 4.037 -5.084 -14.825 1.00 94.44 282 GLU A O 1
ATOM 2204 N N . GLY A 1 283 ? 3.009 -4.405 -16.697 1.00 95.06 283 GLY A N 1
ATOM 2205 C CA . GLY A 1 283 ? 4.206 -3.813 -17.300 1.00 95.06 283 GLY A CA 1
ATOM 2206 C C . GLY A 1 283 ? 4.787 -2.668 -16.463 1.00 95.06 283 GLY A C 1
ATOM 2207 O O . GLY A 1 283 ? 5.984 -2.667 -16.180 1.00 95.06 283 GLY A O 1
ATOM 2208 N N . VAL A 1 284 ? 3.939 -1.746 -15.987 1.00 96.56 284 VAL A N 1
ATOM 2209 C CA . VAL A 1 284 ? 4.348 -0.652 -15.078 1.00 96.56 284 VAL A CA 1
ATOM 2210 C C . VAL A 1 284 ? 4.991 -1.209 -13.807 1.00 96.56 284 VAL A C 1
ATOM 2212 O O . VAL A 1 284 ? 6.030 -0.722 -13.357 1.00 96.56 284 VAL A O 1
ATOM 2215 N N . ALA A 1 285 ? 4.417 -2.274 -13.248 1.00 93.94 285 ALA A N 1
ATOM 2216 C CA . ALA A 1 285 ? 4.936 -2.899 -12.042 1.00 93.94 285 ALA A CA 1
ATOM 2217 C C . ALA A 1 285 ? 6.356 -3.460 -12.227 1.00 93.94 285 ALA A C 1
ATOM 2219 O O . ALA A 1 285 ? 7.227 -3.290 -11.367 1.00 93.94 285 ALA A O 1
ATOM 2220 N N . HIS A 1 286 ? 6.625 -4.082 -13.377 1.00 90.44 286 HIS A N 1
ATOM 2221 C CA . HIS A 1 286 ? 7.957 -4.583 -13.711 1.00 90.44 286 HIS A CA 1
ATOM 2222 C C . HIS A 1 286 ? 8.986 -3.471 -13.955 1.00 90.44 286 HIS A C 1
ATOM 2224 O O . HIS A 1 286 ? 10.175 -3.695 -13.706 1.00 90.44 286 HIS A O 1
ATOM 2230 N N . GLU A 1 287 ? 8.551 -2.286 -14.388 1.00 92.06 287 GLU A N 1
ATOM 2231 C CA . GLU A 1 287 ? 9.427 -1.125 -14.568 1.00 92.06 287 GLU A CA 1
ATOM 2232 C C . GLU A 1 287 ? 9.848 -0.495 -13.243 1.00 92.06 287 GLU A C 1
ATOM 2234 O O . GLU A 1 287 ? 10.970 -0.019 -13.133 1.00 92.06 287 GLU A O 1
ATOM 2239 N N . MET A 1 288 ? 9.009 -0.507 -12.208 1.00 92.06 288 MET A N 1
ATOM 2240 C CA . MET A 1 288 ? 9.320 0.198 -10.955 1.00 92.06 288 MET A CA 1
ATOM 2241 C C . MET A 1 288 ? 9.996 -0.667 -9.884 1.00 92.06 288 MET A C 1
ATOM 2243 O O . MET A 1 288 ? 10.593 -0.142 -8.946 1.00 92.06 288 MET A O 1
ATOM 2247 N N . ARG A 1 289 ? 9.970 -1.994 -10.038 1.00 89.88 289 ARG A N 1
ATOM 2248 C CA . ARG A 1 289 ? 10.560 -2.925 -9.067 1.00 89.88 289 ARG A CA 1
ATOM 2249 C C . ARG A 1 289 ? 12.074 -2.722 -8.896 1.00 89.88 289 ARG A C 1
ATOM 2251 O O . ARG A 1 289 ? 12.787 -2.336 -9.836 1.00 89.88 289 ARG A O 1
ATOM 2258 N N . SER A 1 290 ? 12.592 -3.015 -7.707 1.00 87.56 290 SER A N 1
ATOM 2259 C CA . SER A 1 290 ? 14.034 -2.976 -7.418 1.00 87.56 290 SER A CA 1
ATOM 2260 C C . SER A 1 290 ? 14.790 -4.129 -8.097 1.00 87.56 290 SER A C 1
ATOM 2262 O O . SER A 1 290 ? 15.913 -3.957 -8.565 1.00 87.56 290 SER A O 1
ATOM 2264 N N . GLY A 1 291 ? 14.157 -5.288 -8.288 1.00 80.75 291 GLY A N 1
ATOM 2265 C CA . GLY A 1 291 ? 14.827 -6.462 -8.860 1.00 80.75 291 GLY A CA 1
ATOM 2266 C C . GLY A 1 291 ? 15.846 -7.087 -7.895 1.00 80.75 291 GLY A C 1
ATOM 2267 O O . GLY A 1 291 ? 15.998 -6.643 -6.769 1.00 80.75 291 GLY A O 1
ATOM 2268 N N . TYR A 1 292 ? 16.521 -8.159 -8.316 1.00 75.94 292 TYR A N 1
ATOM 2269 C CA . TYR A 1 292 ? 17.069 -9.147 -7.362 1.00 75.94 292 TYR A CA 1
ATOM 2270 C C . TYR A 1 292 ? 18.560 -9.053 -7.074 1.00 75.94 292 TYR A C 1
ATOM 2272 O O . TYR A 1 292 ? 19.019 -9.517 -6.037 1.00 75.94 292 TYR A O 1
ATOM 2280 N N . THR A 1 293 ? 19.330 -8.522 -8.014 1.00 76.31 293 THR A N 1
ATOM 2281 C CA . THR A 1 293 ? 20.797 -8.445 -7.926 1.00 76.31 293 THR A CA 1
ATOM 2282 C C . THR A 1 293 ? 21.290 -7.010 -7.938 1.00 76.31 293 THR A C 1
ATOM 2284 O O . THR A 1 293 ? 22.497 -6.774 -7.951 1.00 76.31 293 THR A O 1
ATOM 2287 N N . LYS A 1 294 ? 20.371 -6.052 -8.063 1.00 81.69 294 LYS A N 1
ATOM 2288 C CA . LYS A 1 294 ? 20.740 -4.656 -8.196 1.00 81.69 294 LYS A CA 1
ATOM 2289 C C . LYS A 1 294 ? 21.152 -4.145 -6.823 1.00 81.69 294 LYS A C 1
ATOM 2291 O O . LYS A 1 294 ? 20.469 -4.372 -5.835 1.00 81.69 294 LYS A O 1
ATOM 2296 N N . TRP A 1 295 ? 22.296 -3.487 -6.785 1.00 81.06 295 TRP A N 1
ATOM 2297 C CA . TRP A 1 295 ? 22.886 -2.981 -5.559 1.00 81.06 295 TRP A CA 1
ATOM 2298 C C . TRP A 1 295 ? 22.580 -1.497 -5.432 1.00 81.06 295 TRP A C 1
ATOM 2300 O O . TRP A 1 295 ? 22.783 -0.749 -6.395 1.00 81.06 295 TRP A O 1
ATOM 2310 N N . ASP A 1 296 ? 22.103 -1.071 -4.268 1.00 79.94 296 ASP A N 1
ATOM 2311 C CA . ASP A 1 296 ? 22.002 0.345 -3.964 1.00 79.94 296 ASP A CA 1
ATOM 2312 C C . ASP A 1 296 ? 23.357 0.823 -3.452 1.00 79.94 296 ASP A C 1
ATOM 2314 O O . ASP A 1 296 ? 23.778 0.517 -2.336 1.00 79.94 296 ASP A O 1
ATOM 2318 N N . VAL A 1 297 ? 24.056 1.581 -4.293 1.00 78.25 297 VAL A N 1
ATOM 2319 C CA . VAL A 1 297 ? 25.378 2.128 -3.972 1.00 78.25 297 VAL A CA 1
ATOM 2320 C C . VAL A 1 297 ? 25.343 3.135 -2.825 1.00 78.25 297 VAL A C 1
ATOM 2322 O O . VAL A 1 297 ? 26.370 3.333 -2.184 1.00 78.25 297 VAL A O 1
ATOM 2325 N N . ALA A 1 298 ? 24.195 3.770 -2.557 1.00 72.94 298 ALA A N 1
ATOM 2326 C CA . ALA A 1 298 ? 24.062 4.707 -1.446 1.00 72.94 298 ALA A CA 1
ATOM 2327 C C . ALA A 1 298 ? 24.009 3.983 -0.092 1.00 72.94 298 ALA A C 1
ATOM 2329 O O . ALA A 1 298 ? 24.403 4.558 0.921 1.00 72.94 298 ALA A O 1
ATOM 2330 N N . TYR A 1 299 ? 23.554 2.727 -0.087 1.00 71.25 299 TYR A N 1
ATOM 2331 C CA . TYR A 1 299 ? 23.360 1.929 1.129 1.00 71.25 299 TYR A CA 1
ATOM 2332 C C . TYR A 1 299 ? 24.345 0.804 1.307 1.00 71.25 299 TYR A C 1
ATOM 2334 O O . TYR A 1 299 ? 24.446 0.267 2.402 1.00 71.25 299 TYR A O 1
ATOM 2342 N N . ASP A 1 300 ? 25.054 0.460 0.240 1.00 78.75 300 ASP A N 1
ATOM 2343 C CA . ASP A 1 300 ? 25.843 -0.755 0.178 1.00 78.75 300 ASP A CA 1
ATOM 2344 C C . ASP A 1 300 ? 24.998 -1.994 0.532 1.00 78.75 300 ASP A C 1
ATOM 2346 O O . ASP A 1 300 ? 25.393 -2.842 1.328 1.00 78.75 300 ASP A O 1
ATOM 2350 N N . MET A 1 301 ? 23.781 -2.055 -0.025 1.00 78.31 301 MET A N 1
ATOM 2351 C CA . MET A 1 301 ? 22.780 -3.085 0.270 1.00 78.31 301 MET A CA 1
ATOM 2352 C C . MET A 1 301 ? 21.905 -3.392 -0.954 1.00 78.31 301 MET A C 1
ATOM 2354 O O . MET A 1 301 ? 21.834 -2.617 -1.909 1.00 78.31 301 MET A O 1
ATOM 2358 N N . ASN A 1 302 ? 21.198 -4.521 -0.916 1.00 82.12 302 ASN A N 1
ATOM 2359 C CA . ASN A 1 302 ? 20.228 -4.934 -1.932 1.00 82.12 302 ASN A CA 1
ATOM 2360 C C . ASN A 1 302 ? 18.830 -5.036 -1.315 1.00 82.12 302 ASN A C 1
ATOM 2362 O O . ASN A 1 302 ? 18.682 -5.577 -0.227 1.00 82.12 302 ASN A O 1
ATOM 2366 N N . PHE A 1 303 ? 17.807 -4.593 -2.042 1.00 86.94 303 PHE A N 1
ATOM 2367 C CA . PHE A 1 303 ? 16.412 -4.657 -1.610 1.00 86.94 303 PHE A CA 1
ATOM 2368 C C . PHE A 1 303 ? 15.584 -5.404 -2.643 1.00 86.94 303 PHE A C 1
ATOM 2370 O O . PHE A 1 303 ? 14.940 -4.755 -3.461 1.00 86.94 303 PHE A O 1
ATOM 2377 N N . PRO A 1 304 ? 15.607 -6.740 -2.680 1.00 87.75 304 PRO A N 1
ATOM 2378 C CA . PRO A 1 304 ? 14.847 -7.486 -3.668 1.00 87.75 304 PRO A CA 1
ATOM 2379 C C . PRO A 1 304 ? 13.340 -7.266 -3.518 1.00 87.75 304 PRO A C 1
ATOM 2381 O O . PRO A 1 304 ? 12.812 -7.200 -2.410 1.00 87.75 304 PRO A O 1
ATOM 2384 N N . THR A 1 305 ? 12.640 -7.197 -4.649 1.00 90.75 305 THR A N 1
ATOM 2385 C CA . THR A 1 305 ? 11.174 -7.223 -4.685 1.00 90.75 305 THR A CA 1
ATOM 2386 C C . THR A 1 305 ? 10.676 -8.594 -4.248 1.00 90.75 305 THR A C 1
ATOM 2388 O O . THR A 1 305 ? 10.875 -9.573 -4.967 1.00 90.75 305 THR A O 1
ATOM 2391 N N . LEU A 1 306 ? 10.028 -8.672 -3.089 1.00 89.19 306 LEU A N 1
ATOM 2392 C CA . LEU A 1 306 ? 9.471 -9.915 -2.553 1.00 89.19 306 LEU A CA 1
ATOM 2393 C C . LEU A 1 306 ? 8.179 -10.298 -3.274 1.00 89.19 306 LEU A C 1
ATOM 2395 O O . LEU A 1 306 ? 7.971 -11.456 -3.636 1.00 89.19 306 LEU A O 1
ATOM 2399 N N . TRP A 1 307 ? 7.321 -9.312 -3.508 1.00 92.69 307 TRP A N 1
ATOM 2400 C CA . TRP A 1 307 ? 6.076 -9.483 -4.241 1.00 92.69 307 TRP A CA 1
ATOM 2401 C C . TRP A 1 307 ? 5.621 -8.169 -4.866 1.00 92.69 307 TRP A C 1
ATOM 2403 O O . TRP A 1 307 ? 6.048 -7.076 -4.478 1.00 92.69 307 TRP A O 1
ATOM 2413 N N . VAL A 1 308 ? 4.735 -8.297 -5.846 1.00 94.75 308 VAL A N 1
ATOM 2414 C CA . VAL A 1 308 ? 4.034 -7.193 -6.490 1.00 94.75 308 VAL A CA 1
ATOM 2415 C C . VAL A 1 308 ? 2.537 -7.404 -6.327 1.00 94.75 308 VAL A C 1
ATOM 2417 O O . VAL A 1 308 ? 2.019 -8.465 -6.676 1.00 94.75 308 VAL A O 1
ATOM 2420 N N . SER A 1 309 ? 1.828 -6.394 -5.830 1.00 96.75 309 SER A N 1
ATOM 2421 C CA . SER A 1 309 ? 0.368 -6.376 -5.849 1.00 96.75 309 SER A CA 1
ATOM 2422 C C . SER A 1 309 ? -0.158 -5.555 -7.025 1.00 96.75 309 SER A C 1
ATOM 2424 O O . SER A 1 309 ? 0.475 -4.602 -7.494 1.00 96.75 309 SER A O 1
ATOM 2426 N N . GLN A 1 310 ? -1.334 -5.934 -7.515 1.00 97.88 310 GLN A N 1
ATOM 2427 C CA . GLN A 1 310 ? -2.152 -5.143 -8.425 1.00 97.88 310 GLN A CA 1
ATOM 2428 C C . GLN A 1 310 ? -3.603 -5.190 -7.946 1.00 97.88 310 GLN A C 1
ATOM 2430 O O . GLN A 1 310 ? -4.153 -6.264 -7.721 1.00 97.88 310 GLN A O 1
ATOM 2435 N N . VAL A 1 311 ? -4.230 -4.029 -7.806 1.00 98.69 311 VAL A N 1
ATOM 2436 C CA . VAL A 1 311 ? -5.570 -3.875 -7.250 1.00 98.69 311 VAL A CA 1
ATOM 2437 C C . VAL A 1 311 ? -6.445 -3.115 -8.236 1.00 98.69 311 VAL A C 1
ATOM 2439 O O . VAL A 1 311 ? -6.111 -1.999 -8.628 1.00 98.69 311 VAL A O 1
ATOM 2442 N N . ASP A 1 312 ? -7.574 -3.707 -8.621 1.00 98.50 312 ASP A N 1
ATOM 2443 C CA .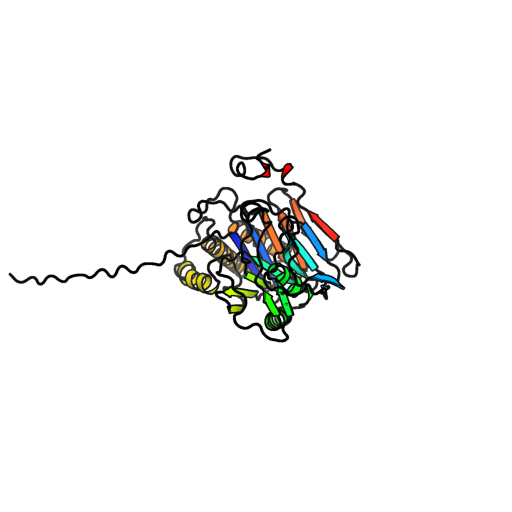 ASP A 1 312 ? -8.645 -3.018 -9.349 1.00 98.50 312 ASP A CA 1
ATOM 2444 C C . ASP A 1 312 ? -9.645 -2.491 -8.315 1.00 98.50 312 ASP A C 1
ATOM 2446 O O . ASP A 1 312 ? -10.361 -3.272 -7.679 1.00 98.50 312 ASP A O 1
ATOM 2450 N N . LEU A 1 313 ? -9.671 -1.172 -8.107 1.00 98.50 313 LEU A N 1
ATOM 2451 C CA . LEU A 1 313 ? -10.454 -0.559 -7.029 1.00 98.50 313 LEU A CA 1
ATOM 2452 C C . LEU A 1 313 ? -11.963 -0.603 -7.307 1.00 98.50 313 LEU A C 1
ATOM 2454 O O . LEU A 1 313 ? -12.762 -0.678 -6.371 1.00 98.50 313 LEU A O 1
ATOM 2458 N N . LYS A 1 314 ? -12.375 -0.632 -8.582 1.00 97.75 314 LYS A N 1
ATOM 2459 C CA . LYS A 1 314 ? -13.784 -0.765 -8.977 1.00 97.75 314 LYS A CA 1
ATOM 2460 C C . LYS A 1 314 ? -14.294 -2.177 -8.746 1.00 97.75 314 LYS A C 1
ATOM 2462 O O . LYS A 1 314 ? -15.347 -2.365 -8.126 1.00 97.75 314 LYS A O 1
ATOM 2467 N N . ASN A 1 315 ? -13.555 -3.177 -9.221 1.00 97.81 315 ASN A N 1
ATOM 2468 C CA . ASN A 1 315 ? -13.950 -4.583 -9.126 1.00 97.81 315 ASN A CA 1
ATOM 2469 C C . ASN A 1 315 ? -13.585 -5.206 -7.778 1.00 97.81 315 ASN A C 1
ATOM 2471 O O . ASN A 1 315 ? -14.148 -6.242 -7.432 1.00 97.81 315 ASN A O 1
ATOM 2475 N N . LYS A 1 316 ? -12.733 -4.538 -6.991 1.00 98.06 316 LYS A N 1
ATOM 2476 C CA . LYS A 1 316 ? -12.291 -4.952 -5.652 1.00 98.06 316 LYS A CA 1
ATOM 2477 C C . LYS A 1 316 ? -11.553 -6.289 -5.685 1.00 98.06 316 LYS A C 1
ATOM 2479 O O . LYS A 1 316 ? -11.780 -7.161 -4.848 1.00 98.06 316 LYS A O 1
ATOM 2484 N N . THR A 1 317 ? -10.691 -6.439 -6.685 1.00 98.06 317 THR A N 1
ATOM 2485 C CA . THR A 1 317 ? -9.864 -7.630 -6.889 1.00 98.06 317 THR A CA 1
ATOM 2486 C C . THR A 1 317 ? -8.406 -7.300 -6.614 1.00 98.06 317 THR A C 1
ATOM 2488 O O . THR A 1 317 ? -7.921 -6.261 -7.065 1.00 98.06 317 THR A O 1
ATOM 2491 N N . LEU A 1 318 ? -7.710 -8.202 -5.931 1.00 98.12 318 LEU A N 1
ATOM 2492 C CA . LEU A 1 318 ? -6.283 -8.128 -5.631 1.00 98.12 318 LEU A CA 1
ATOM 2493 C C . LEU A 1 318 ? -5.568 -9.274 -6.355 1.00 98.12 318 LEU A C 1
ATOM 2495 O O . LEU A 1 318 ? -5.839 -10.441 -6.089 1.00 98.12 318 LEU A O 1
ATOM 2499 N N . LYS A 1 319 ? -4.637 -8.949 -7.246 1.00 96.94 319 LYS A N 1
ATOM 2500 C CA . LYS A 1 319 ? -3.652 -9.877 -7.805 1.00 96.94 319 LYS A CA 1
ATOM 2501 C C . LYS A 1 319 ? -2.352 -9.731 -7.017 1.00 96.94 319 LYS A C 1
ATOM 2503 O O . LYS A 1 319 ? -1.925 -8.608 -6.755 1.00 96.94 319 LYS A O 1
ATOM 2508 N N . LEU A 1 320 ? -1.731 -10.848 -6.652 1.00 95.75 320 LEU A N 1
ATOM 2509 C CA . LEU A 1 320 ? -0.456 -10.880 -5.940 1.00 95.75 320 LEU A CA 1
ATOM 2510 C C . LEU A 1 320 ? 0.507 -11.813 -6.673 1.00 95.75 320 LEU A C 1
ATOM 2512 O O . LEU A 1 320 ? 0.252 -13.007 -6.794 1.00 95.75 320 LEU A O 1
ATOM 2516 N N . ASP A 1 321 ? 1.600 -11.255 -7.173 1.00 92.50 321 ASP A N 1
ATOM 2517 C CA . ASP A 1 321 ? 2.702 -11.994 -7.782 1.00 92.50 321 ASP A CA 1
ATOM 2518 C C . ASP A 1 321 ? 3.833 -12.098 -6.757 1.00 92.50 321 ASP A C 1
ATOM 2520 O O . ASP A 1 321 ? 4.431 -11.084 -6.381 1.00 92.50 321 ASP A O 1
ATOM 2524 N N . ARG A 1 322 ? 4.080 -13.310 -6.251 1.00 88.94 322 ARG A N 1
ATOM 2525 C CA . ARG A 1 322 ? 5.166 -13.567 -5.302 1.00 88.94 322 ARG A CA 1
ATOM 2526 C C . ARG A 1 322 ? 6.363 -14.082 -6.059 1.00 88.94 322 ARG A C 1
ATOM 2528 O O . ARG A 1 322 ? 6.286 -15.065 -6.790 1.00 88.94 322 ARG A O 1
ATOM 2535 N N . TRP A 1 323 ? 7.497 -13.455 -5.807 1.00 76.69 323 TRP A N 1
ATOM 2536 C CA . TRP A 1 323 ? 8.696 -13.778 -6.551 1.00 76.69 323 TRP A CA 1
ATOM 2537 C C . TRP A 1 323 ? 9.166 -15.222 -6.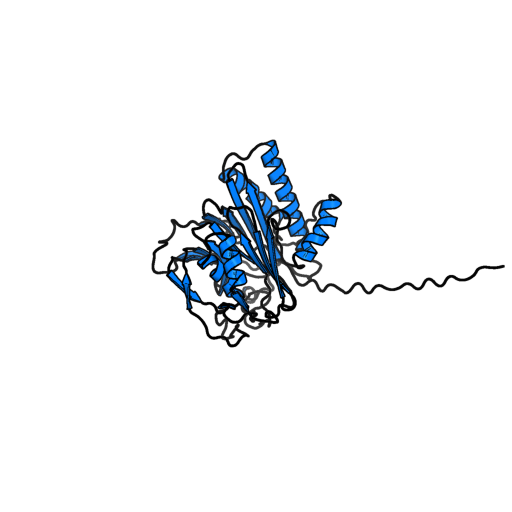349 1.00 76.69 323 TRP A C 1
ATOM 2539 O O . TRP A 1 323 ? 9.634 -15.852 -7.290 1.00 76.69 323 TRP A O 1
ATOM 2549 N N . ASP A 1 324 ? 9.079 -15.747 -5.129 1.00 74.00 324 ASP A N 1
ATOM 2550 C CA . ASP A 1 324 ? 9.637 -17.055 -4.803 1.00 74.00 324 ASP A CA 1
ATOM 2551 C C . ASP A 1 324 ? 8.707 -18.226 -5.144 1.00 74.00 324 ASP A C 1
ATOM 2553 O O . ASP A 1 324 ? 9.131 -19.374 -5.030 1.00 74.00 324 ASP A O 1
ATOM 2557 N N . THR A 1 325 ? 7.469 -17.977 -5.584 1.00 78.94 325 THR A N 1
ATOM 2558 C CA . THR A 1 325 ? 6.474 -19.040 -5.811 1.00 78.94 325 THR A CA 1
ATOM 2559 C C . THR A 1 325 ? 6.258 -19.395 -7.278 1.00 78.94 325 THR A C 1
ATOM 2561 O O . THR A 1 325 ? 5.663 -20.437 -7.552 1.00 78.94 325 THR A O 1
ATOM 2564 N N . ASP A 1 326 ? 6.700 -18.549 -8.216 1.00 71.75 326 ASP A N 1
ATOM 2565 C CA . ASP A 1 326 ? 6.342 -18.623 -9.641 1.00 71.75 326 ASP A CA 1
ATOM 2566 C C . ASP A 1 326 ? 4.811 -18.697 -9.876 1.00 71.75 326 ASP A C 1
ATOM 2568 O O . ASP A 1 326 ? 4.346 -19.253 -10.877 1.00 71.75 326 ASP A O 1
ATOM 2572 N N . GLN A 1 327 ? 4.000 -18.186 -8.937 1.00 81.06 327 GLN A N 1
ATOM 2573 C CA . GLN A 1 327 ? 2.538 -18.191 -9.009 1.00 81.06 327 GLN A CA 1
ATOM 2574 C C . GLN A 1 327 ? 1.968 -16.780 -8.885 1.00 81.06 327 GLN A C 1
ATOM 2576 O O . GLN A 1 327 ? 2.308 -16.016 -7.983 1.00 81.06 327 GLN A O 1
ATOM 2581 N N . ILE A 1 328 ? 1.006 -16.493 -9.760 1.00 89.62 328 ILE A N 1
ATOM 2582 C CA . ILE A 1 328 ? 0.160 -15.309 -9.671 1.00 89.62 328 ILE A CA 1
ATOM 2583 C C . ILE A 1 328 ? -1.129 -15.701 -8.953 1.00 89.62 328 ILE A C 1
ATOM 2585 O O . ILE A 1 328 ? -1.951 -16.455 -9.478 1.00 89.62 328 ILE A O 1
ATOM 2589 N N . GLU A 1 329 ? -1.315 -15.151 -7.764 1.00 94.69 329 GLU A N 1
ATOM 2590 C CA . GLU A 1 329 ? -2.491 -15.346 -6.929 1.00 94.69 329 GLU A CA 1
ATOM 2591 C C . GLU A 1 329 ? -3.544 -14.271 -7.248 1.00 94.69 329 GLU A C 1
ATOM 2593 O O . GLU A 1 329 ? -3.208 -13.136 -7.595 1.00 94.69 329 GLU A O 1
ATOM 2598 N N . GLN A 1 330 ? -4.829 -14.613 -7.137 1.00 96.50 330 GLN A N 1
ATOM 2599 C CA . GLN A 1 330 ? -5.940 -13.673 -7.314 1.00 96.50 330 GLN A CA 1
ATOM 2600 C C . GLN A 1 330 ? -6.944 -13.829 -6.178 1.00 96.50 330 GLN A C 1
ATOM 2602 O O . GLN A 1 330 ? -7.313 -14.947 -5.823 1.00 96.50 330 GLN A O 1
ATOM 2607 N N . TYR A 1 331 ? -7.386 -12.695 -5.645 1.00 98.31 331 TYR A N 1
ATOM 2608 C CA . TYR A 1 331 ? -8.236 -12.608 -4.471 1.00 98.31 331 TYR A CA 1
ATOM 2609 C C . TYR A 1 331 ? -9.399 -11.649 -4.690 1.00 98.31 331 TYR A C 1
ATOM 2611 O O . TYR A 1 331 ? -9.220 -10.538 -5.194 1.00 98.31 331 TYR A O 1
ATOM 2619 N N . ASP A 1 332 ? -10.587 -12.064 -4.258 1.00 98.38 332 ASP A N 1
ATOM 2620 C CA . ASP A 1 332 ? -11.783 -11.229 -4.231 1.00 98.38 332 ASP A CA 1
ATOM 2621 C C . ASP A 1 332 ? -12.702 -11.590 -3.049 1.00 98.38 332 ASP A C 1
ATOM 2623 O O . ASP A 1 332 ? -12.486 -12.553 -2.306 1.00 98.38 332 ASP A O 1
ATOM 2627 N N . PHE A 1 333 ? -13.739 -10.776 -2.853 1.00 98.56 333 PHE A N 1
ATOM 2628 C CA . PHE A 1 333 ? -14.668 -10.900 -1.728 1.00 98.56 333 PHE A CA 1
ATOM 2629 C C . PHE A 1 333 ? -15.612 -12.111 -1.817 1.00 98.56 333 PHE A C 1
ATOM 2631 O O . PHE A 1 333 ? -16.365 -12.352 -0.878 1.00 98.56 333 PHE A O 1
ATOM 2638 N N . THR A 1 334 ? -15.587 -12.888 -2.905 1.00 98.25 334 THR A N 1
ATOM 2639 C CA . THR A 1 334 ? -16.363 -14.134 -3.029 1.00 98.25 334 THR A CA 1
ATOM 2640 C C . THR A 1 334 ? -15.668 -15.329 -2.370 1.00 98.25 334 THR A C 1
ATOM 2642 O O . THR A 1 334 ? -16.303 -16.355 -2.130 1.00 98.25 334 THR A O 1
ATOM 2645 N N . MET A 1 335 ? -14.381 -15.193 -2.026 1.00 98.44 335 MET A N 1
ATOM 2646 C CA . MET A 1 335 ? -13.570 -16.266 -1.438 1.00 98.44 335 MET A CA 1
ATOM 2647 C C . MET A 1 335 ? -13.818 -16.500 0.060 1.00 98.44 335 MET A C 1
ATOM 2649 O O . MET A 1 335 ? -13.316 -17.474 0.621 1.00 98.44 335 MET A O 1
ATOM 2653 N N . PHE A 1 336 ? -14.577 -15.629 0.727 1.00 98.56 336 PHE A N 1
ATOM 2654 C CA . PHE A 1 336 ? -14.933 -15.777 2.136 1.00 98.56 336 PHE A CA 1
ATOM 2655 C C . PHE A 1 336 ? -16.317 -15.190 2.429 1.00 98.56 336 PHE A C 1
ATOM 2657 O O . PHE A 1 336 ? -16.850 -14.385 1.672 1.00 98.56 336 PHE A O 1
ATOM 2664 N N . ASP A 1 337 ? -16.909 -15.599 3.550 1.00 98.31 337 ASP A N 1
ATOM 2665 C CA . ASP A 1 337 ? -18.163 -15.018 4.029 1.00 98.31 337 ASP A CA 1
ATOM 2666 C C . ASP A 1 337 ? -17.895 -13.633 4.633 1.00 98.31 337 ASP A C 1
ATOM 2668 O O . ASP A 1 337 ? -17.342 -13.520 5.731 1.00 98.31 337 ASP A O 1
ATOM 2672 N N . VAL A 1 338 ? -18.290 -12.578 3.918 1.00 98.44 338 VAL A N 1
ATOM 2673 C CA . VAL A 1 338 ? -18.114 -11.180 4.346 1.00 98.44 338 VAL A CA 1
ATOM 2674 C C . VAL A 1 338 ? -18.884 -10.832 5.624 1.00 98.44 338 VAL A C 1
ATOM 2676 O O . VAL A 1 338 ? -18.506 -9.881 6.306 1.00 98.44 338 VAL A O 1
ATOM 2679 N N . ASP A 1 339 ? -19.912 -11.608 5.981 1.00 98.19 339 ASP A N 1
ATOM 2680 C CA . ASP A 1 339 ? -20.669 -11.501 7.240 1.00 98.19 339 ASP A CA 1
ATOM 2681 C C . ASP A 1 339 ? -20.319 -12.633 8.228 1.00 98.19 339 ASP A C 1
ATOM 2683 O O . ASP A 1 339 ? -20.963 -12.817 9.270 1.00 98.19 339 ASP A O 1
ATOM 2687 N N . GLY A 1 340 ? -19.269 -13.393 7.909 1.00 96.19 340 GLY A N 1
ATOM 2688 C CA . GLY A 1 340 ? -18.754 -14.486 8.710 1.00 96.19 340 GLY A CA 1
ATOM 2689 C C . GLY A 1 340 ? -18.192 -14.027 10.057 1.00 96.19 340 GLY A C 1
ATOM 2690 O O . GLY A 1 340 ? -17.980 -12.852 10.335 1.00 96.19 340 GLY A O 1
ATOM 2691 N N . LYS A 1 341 ? -17.917 -14.989 10.941 1.00 94.06 341 LYS A N 1
ATOM 2692 C CA . LYS A 1 341 ? -17.431 -14.710 12.310 1.00 94.06 341 LYS A CA 1
ATOM 2693 C C . LYS A 1 341 ? -15.926 -14.890 12.494 1.00 94.06 341 LYS A C 1
ATOM 2695 O O . LYS A 1 341 ? -15.436 -14.747 13.613 1.00 94.06 341 LYS A O 1
ATOM 2700 N N . LYS A 1 342 ? -15.212 -15.309 11.450 1.00 95.56 342 LYS A N 1
ATOM 2701 C CA . LYS A 1 342 ? -13.802 -15.696 11.529 1.00 95.56 342 LYS A CA 1
ATOM 2702 C C . LYS A 1 342 ? -13.028 -15.092 10.373 1.00 95.56 342 LYS A C 1
ATOM 2704 O O . LYS A 1 342 ? -13.489 -15.155 9.240 1.00 95.56 342 LYS A O 1
ATOM 2709 N N . VAL A 1 343 ? -11.838 -14.592 10.684 1.00 97.06 343 VAL A N 1
ATOM 2710 C CA . VAL A 1 343 ? -10.809 -14.295 9.689 1.00 97.06 343 VAL A CA 1
ATOM 2711 C C . VAL A 1 343 ? -10.470 -15.577 8.930 1.00 97.06 343 VAL A C 1
ATOM 2713 O O . VAL A 1 343 ? -10.329 -16.640 9.541 1.00 97.06 343 VAL A O 1
ATOM 2716 N N . VAL A 1 344 ? -10.366 -15.470 7.609 1.00 97.88 344 VAL A N 1
ATOM 2717 C CA . VAL A 1 344 ? -10.045 -16.579 6.708 1.00 97.88 344 VAL A CA 1
ATOM 2718 C C . VAL A 1 344 ? -8.677 -16.317 6.096 1.00 97.88 344 VAL A C 1
ATOM 2720 O O . VAL A 1 344 ? -8.445 -15.255 5.534 1.00 97.88 344 VAL A O 1
ATOM 2723 N N . GLU A 1 345 ? -7.762 -17.272 6.199 1.00 97.44 345 GLU A N 1
ATOM 2724 C CA . GLU A 1 345 ? -6.522 -17.238 5.426 1.00 97.44 345 GLU A CA 1
ATOM 2725 C C . GLU A 1 345 ? -6.843 -17.625 3.979 1.00 97.44 345 GLU A C 1
ATOM 2727 O O . GLU A 1 345 ? -7.328 -18.728 3.730 1.00 97.44 345 GLU A O 1
ATOM 2732 N N . LEU A 1 346 ? -6.636 -16.697 3.045 1.00 96.75 346 LEU A N 1
ATOM 2733 C CA . LEU A 1 346 ? -6.920 -16.892 1.622 1.00 96.75 346 LEU A CA 1
ATOM 2734 C C . LEU A 1 346 ? -5.699 -17.434 0.881 1.00 96.75 346 LEU A C 1
ATOM 2736 O O . LEU A 1 346 ? -5.842 -18.236 -0.037 1.00 96.75 346 LEU A O 1
ATOM 2740 N N . GLY A 1 347 ? -4.506 -17.017 1.301 1.00 93.75 347 GLY A N 1
ATOM 2741 C CA . GLY A 1 347 ? -3.255 -17.528 0.767 1.00 93.75 347 GLY A CA 1
ATOM 2742 C C . GLY A 1 347 ? -2.064 -17.164 1.636 1.00 93.75 347 GLY A C 1
ATOM 2743 O O . GLY A 1 347 ? -2.109 -16.240 2.445 1.00 93.75 347 GLY A O 1
ATOM 2744 N N . ARG A 1 348 ? -0.987 -17.921 1.478 1.00 91.12 348 ARG A N 1
ATOM 2745 C CA . ARG A 1 348 ? 0.242 -17.832 2.267 1.00 91.12 348 ARG A CA 1
ATOM 2746 C C . ARG A 1 348 ? 1.404 -18.182 1.360 1.00 91.12 348 ARG A C 1
ATOM 2748 O O . ARG A 1 348 ?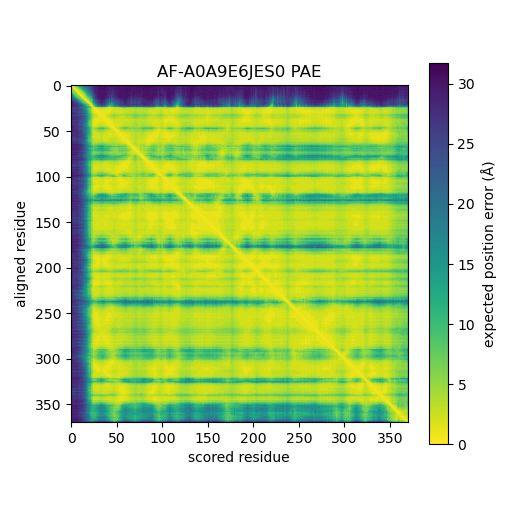 1.243 -19.043 0.499 1.00 91.12 348 ARG A O 1
ATOM 2755 N N . ASN A 1 349 ? 2.562 -17.565 1.590 1.00 85.75 349 ASN A N 1
ATOM 2756 C CA . ASN A 1 349 ? 3.781 -17.992 0.916 1.00 85.75 349 ASN A CA 1
ATOM 2757 C C . ASN A 1 349 ? 4.048 -19.492 1.210 1.00 85.75 349 ASN A C 1
ATOM 2759 O O . ASN A 1 349 ? 4.269 -19.845 2.370 1.00 85.75 349 ASN A O 1
ATOM 2763 N N . PRO A 1 350 ? 4.001 -20.387 0.203 1.00 80.44 350 PRO A N 1
ATOM 2764 C CA . PRO A 1 350 ? 4.253 -21.812 0.391 1.00 80.44 350 PRO A CA 1
ATOM 2765 C C . PRO A 1 350 ? 5.719 -22.120 0.730 1.00 80.44 350 PRO A C 1
ATOM 2767 O O . PRO A 1 350 ? 5.998 -23.196 1.259 1.00 80.44 350 PRO A O 1
ATOM 2770 N N . ASN A 1 351 ? 6.644 -21.198 0.448 1.00 79.06 351 ASN A N 1
ATOM 2771 C CA . ASN A 1 351 ? 8.064 -21.359 0.725 1.00 79.06 351 ASN A CA 1
ATOM 2772 C C . ASN A 1 351 ? 8.414 -20.723 2.072 1.00 79.06 351 ASN A C 1
ATOM 2774 O O . ASN A 1 351 ? 8.748 -19.537 2.174 1.00 79.06 351 ASN A O 1
ATOM 2778 N N . GLY A 1 352 ? 8.363 -21.543 3.122 1.00 72.81 352 GLY A N 1
ATOM 2779 C CA . GLY A 1 352 ? 8.854 -21.158 4.442 1.00 72.81 352 GLY A CA 1
ATOM 2780 C C . GLY A 1 352 ? 10.349 -20.802 4.408 1.00 72.81 352 GLY A C 1
ATOM 2781 O O . GLY A 1 352 ? 11.073 -21.304 3.535 1.00 72.81 352 GLY A O 1
ATOM 2782 N N . PRO A 1 353 ? 10.856 -19.981 5.348 1.00 68.06 353 PRO A N 1
ATOM 2783 C CA . PRO A 1 353 ? 12.255 -19.541 5.361 1.00 68.06 353 PRO A CA 1
ATOM 2784 C C . PRO A 1 353 ? 13.260 -20.704 5.323 1.00 68.06 353 PRO A C 1
ATOM 2786 O O . PRO A 1 353 ? 14.312 -20.610 4.703 1.00 68.06 353 PRO A O 1
ATOM 2789 N N . GLU A 1 354 ? 12.926 -21.834 5.949 1.00 69.56 354 GLU A N 1
ATOM 2790 C CA . GLU A 1 354 ? 13.732 -23.058 5.972 1.00 69.56 354 GLU A CA 1
ATOM 2791 C C . GLU A 1 354 ? 13.767 -23.835 4.650 1.00 69.56 354 GLU A C 1
ATOM 2793 O O . GLU A 1 354 ? 14.619 -24.705 4.479 1.00 69.56 354 GLU A O 1
ATOM 2798 N N . THR A 1 355 ? 12.839 -23.554 3.736 1.00 72.38 355 THR A N 1
ATOM 2799 C CA . THR A 1 355 ? 12.759 -24.200 2.417 1.00 72.38 355 THR A CA 1
ATOM 2800 C C . THR A 1 355 ? 13.388 -23.358 1.311 1.00 72.38 355 THR A C 1
ATOM 2802 O O . THR A 1 355 ? 13.605 -23.861 0.207 1.00 72.38 355 THR A O 1
ATOM 2805 N N . GLN A 1 356 ? 13.717 -22.094 1.598 1.00 70.25 356 GLN A N 1
ATOM 2806 C CA . GLN A 1 356 ? 14.326 -21.210 0.616 1.00 70.25 356 GLN A CA 1
ATOM 2807 C C . GLN A 1 356 ? 15.771 -21.638 0.300 1.00 70.25 356 GLN A C 1
ATOM 2809 O O . GLN A 1 356 ? 16.552 -21.932 1.210 1.00 70.25 356 GLN A O 1
ATOM 2814 N N . PRO A 1 357 ? 16.171 -21.659 -0.985 1.00 72.31 357 PRO A N 1
ATOM 2815 C CA . PRO A 1 357 ? 17.527 -22.021 -1.362 1.00 72.31 357 PRO A CA 1
ATOM 2816 C C . PRO A 1 357 ? 18.533 -20.963 -0.890 1.00 72.31 357 PRO A C 1
ATOM 2818 O O . PRO A 1 357 ? 18.358 -19.759 -1.103 1.00 72.31 357 PRO A O 1
ATOM 2821 N N . CYS A 1 358 ? 19.642 -21.426 -0.314 1.00 76.44 358 CYS A N 1
ATOM 2822 C CA . CYS A 1 358 ? 20.780 -20.576 0.016 1.00 76.44 358 CYS A CA 1
ATOM 2823 C C . CYS A 1 358 ? 21.655 -20.359 -1.217 1.00 76.44 358 CYS A C 1
ATOM 2825 O O . CYS A 1 358 ? 22.303 -21.268 -1.737 1.00 76.44 358 CYS A O 1
ATOM 2827 N N . THR A 1 359 ? 21.661 -19.122 -1.690 1.00 72.62 359 THR A N 1
ATOM 2828 C CA . THR A 1 359 ? 22.408 -18.634 -2.847 1.00 72.62 359 THR A CA 1
ATOM 2829 C C . THR A 1 359 ? 23.525 -17.698 -2.392 1.00 72.62 359 THR A C 1
ATOM 2831 O O . THR A 1 359 ? 23.578 -17.259 -1.245 1.00 72.62 359 THR A O 1
ATOM 2834 N N . ASN A 1 360 ? 24.406 -17.302 -3.311 1.00 71.25 360 ASN A N 1
ATOM 2835 C CA . ASN A 1 360 ? 25.446 -16.317 -3.004 1.00 71.25 360 ASN A CA 1
ATOM 2836 C C . ASN A 1 360 ? 24.899 -14.941 -2.578 1.00 71.25 360 ASN A C 1
ATOM 2838 O O . ASN A 1 360 ? 25.653 -14.179 -1.977 1.00 71.25 360 ASN A O 1
ATOM 2842 N N . ILE A 1 361 ? 23.631 -14.640 -2.888 1.00 65.88 361 ILE A N 1
ATOM 2843 C CA . ILE A 1 361 ? 22.976 -13.354 -2.614 1.00 65.88 361 ILE A CA 1
ATOM 2844 C C . ILE A 1 361 ? 22.404 -13.324 -1.191 1.00 65.88 361 ILE A C 1
ATOM 2846 O O . ILE A 1 361 ? 22.581 -12.337 -0.491 1.00 65.88 361 ILE A O 1
ATOM 2850 N N . ASN A 1 362 ? 21.764 -14.408 -0.742 1.00 69.31 362 ASN A N 1
ATOM 2851 C CA . ASN A 1 362 ? 21.091 -14.491 0.564 1.00 69.31 362 ASN A CA 1
ATOM 2852 C C . ASN A 1 362 ? 21.844 -15.351 1.598 1.00 69.31 362 ASN A C 1
ATOM 2854 O O . ASN A 1 362 ? 21.325 -15.586 2.683 1.00 69.31 362 ASN A O 1
ATOM 2858 N N . LYS A 1 363 ? 23.076 -15.799 1.316 1.00 74.81 363 LYS A N 1
ATOM 2859 C CA . LYS A 1 363 ? 23.885 -16.621 2.244 1.00 74.81 363 LYS A CA 1
ATOM 2860 C C . LYS A 1 363 ? 24.139 -15.989 3.618 1.00 74.81 363 LYS A C 1
ATOM 2862 O O . LYS A 1 363 ? 24.485 -16.707 4.548 1.00 74.81 363 LYS A O 1
ATOM 2867 N N . SER A 1 364 ? 24.042 -14.665 3.735 1.00 70.75 364 SER A N 1
ATOM 2868 C CA . SER A 1 364 ? 24.184 -13.938 5.002 1.00 70.75 364 SER A CA 1
ATOM 2869 C C . SER A 1 364 ? 22.919 -13.978 5.861 1.00 70.75 364 SER A C 1
ATOM 2871 O O . SER A 1 364 ? 22.976 -13.600 7.027 1.00 70.75 364 SER A O 1
ATOM 2873 N N . GLN A 1 365 ? 21.787 -14.421 5.309 1.00 69.88 365 GLN A N 1
ATOM 2874 C CA . GLN A 1 365 ? 20.513 -14.420 6.013 1.00 69.88 365 GLN A CA 1
ATOM 2875 C C . GLN A 1 365 ? 20.478 -15.502 7.107 1.00 69.88 365 GLN A C 1
ATOM 2877 O O . GLN A 1 365 ? 21.011 -16.598 6.900 1.00 69.88 365 GLN A O 1
ATOM 2882 N N . PRO A 1 366 ? 19.807 -15.257 8.252 1.00 66.94 366 PRO A N 1
ATOM 2883 C CA . PRO A 1 366 ? 19.825 -16.171 9.399 1.00 66.94 366 PRO A CA 1
ATOM 2884 C C . PRO A 1 366 ? 19.381 -17.611 9.099 1.00 66.94 366 PRO A C 1
ATOM 2886 O O . PRO A 1 366 ? 19.886 -18.549 9.712 1.00 66.94 366 PRO A O 1
ATOM 2889 N N . PHE A 1 367 ? 18.466 -17.822 8.145 1.00 70.62 367 PHE A N 1
ATOM 2890 C CA . PHE A 1 367 ? 18.004 -19.166 7.769 1.00 70.62 367 PHE A CA 1
ATOM 2891 C C . PHE A 1 367 ? 19.060 -19.987 7.010 1.00 70.62 367 PHE A C 1
ATOM 2893 O O . PHE A 1 367 ? 18.991 -21.214 7.036 1.00 70.62 367 PHE A O 1
ATOM 2900 N N . CYS A 1 368 ? 20.060 -19.335 6.404 1.00 72.56 368 CYS A N 1
ATOM 2901 C CA . CYS A 1 368 ? 21.175 -19.989 5.715 1.00 72.56 368 CYS A CA 1
ATOM 2902 C C . CYS A 1 368 ? 22.335 -20.389 6.629 1.00 72.56 368 CYS A C 1
ATOM 2904 O O . CYS A 1 368 ? 23.247 -21.081 6.185 1.00 72.56 368 CYS A O 1
ATOM 2906 N N . ALA A 1 369 ? 22.310 -19.978 7.898 1.00 68.25 369 ALA A N 1
ATOM 2907 C CA . ALA A 1 369 ? 23.353 -20.287 8.874 1.00 68.25 369 ALA A CA 1
ATOM 2908 C C . ALA A 1 369 ? 23.183 -21.665 9.558 1.00 68.25 369 ALA A C 1
ATOM 2910 O O . ALA A 1 369 ? 23.866 -21.927 10.549 1.00 68.25 369 ALA A O 1
ATOM 2911 N N . LYS A 1 370 ? 22.260 -22.512 9.075 1.00 58.44 370 LYS A N 1
ATOM 2912 C CA . LYS A 1 370 ? 21.959 -23.840 9.637 1.00 58.44 370 LYS A CA 1
ATOM 2913 C C . LYS A 1 370 ? 22.877 -24.944 9.127 1.00 58.44 370 LYS A C 1
ATOM 2915 O O . LYS A 1 370 ? 23.149 -24.976 7.907 1.00 58.44 370 LYS A O 1
#

pLDDT: mean 86.91, std 15.58, range [29.11, 98.94]

Foldseek 3Di:
DDDDDDDPPPPPPPPPPPLDADWFKKKFWDADPVQLWIKMKMFDWAQFFWQKFKWKAAFFAWDWLAQDQDLNDGFAPPPDDIDIDTQRFIKIFIQTLNSSATQWIATPLLKIKGKAFADAPFDFQPDDDPQAAEGEQRCLRVVLNSFDNAVVSSVVNVVRYRHGWTKDASRFRARRSVRIDGGDGTKMWIHASVQKIWIWDRHPNDTDIDIDHDLSSMDIYDDPSVVLVVVCCVCVVVVPDQDLARPRSSLRSQLNVLSVVVVVCCVPPNDDDPVSVQVSVVVSNVRNFRDDPHADPSHRDGIHRQWMWMAISVQGKIWIGGPVPNDIDIDDPVQDDNNDHDMDGPDTDPQDLLNDDQDPRCCVGPSNVD

Solvent-accessible surface area (backbone atoms only — not comparable to full-atom values): 20009 Å² total; per-residue (Å²): 143,88,80,83,83,80,80,79,80,79,78,79,76,76,74,73,78,77,80,76,70,86,37,47,28,37,34,41,49,47,61,40,80,92,74,65,33,16,40,36,29,34,31,46,28,44,49,63,65,36,63,43,28,34,32,35,36,16,27,60,41,79,43,57,30,45,54,64,70,48,94,86,41,74,27,64,66,78,80,72,77,79,48,79,45,60,27,71,38,27,32,44,31,38,16,33,37,76,50,71,38,56,41,32,34,36,17,85,62,13,20,36,22,34,58,35,53,22,84,48,71,46,39,46,47,80,72,69,61,87,88,38,50,72,24,23,56,68,25,40,47,57,55,44,33,22,69,29,64,39,62,71,47,38,54,53,50,56,74,45,38,34,65,31,50,20,38,35,53,50,38,47,72,76,25,28,86,90,33,68,43,75,49,49,51,46,31,41,40,34,34,27,50,85,47,39,28,39,40,39,39,42,49,78,21,38,80,46,78,47,74,42,58,68,79,56,28,38,48,38,23,44,61,59,66,74,55,45,62,55,51,47,53,56,46,60,69,69,67,56,79,60,57,93,57,45,45,21,62,32,21,36,44,28,30,47,54,40,50,52,51,51,52,53,44,38,76,72,70,57,73,90,46,69,68,58,47,51,58,52,49,51,51,36,46,67,56,27,44,42,43,83,82,50,63,29,81,90,64,76,44,53,36,26,42,52,32,36,43,39,35,36,23,68,81,40,35,40,36,40,39,36,62,90,68,86,46,77,46,78,47,51,74,84,82,50,59,51,82,35,95,57,75,39,81,76,45,61,59,87,71,46,72,86,70,53,84,73,42,96,86,52,49,86,39,78,66,51,73,113

Secondary structure (DSSP, 8-state):
------------------------EEEEEEEETTTTEEEEEEEEE-SS----EEEEE-TT-EEESSPPEETTEE-BSS-PPP-EEE-SS-EEEEEETTTTEEEEEEETT--EEEEE---------SSPPTTSEEEEHHHHHHHHHTT-SSHHHHHHHHHTEEEEPB-B--BTTTB-TT--BSS---EEEEE-TTS-EEEEEEETTEEEEEEESSTTSEE-SSS-HHHHHHHHHHHHHTTPPPPS--SHHHHHHHHHHHHHHHHHHHHHH---SHHHHHHHHHHHHHHH---SS--BTTTTB---EEEEEEEETTTTEEEEEETTTTEEEEE-TTSS-TT-SS-EEEEE-SS-GGGS---TTTTTSGGGG-